Protein AF-A0AAU7CE30-F1 (afdb_monomer_lite)

InterPro domains:
  IPR013830 SGNH hydrolase-type esterase domain [PF13472] (335-532)
  IPR024453 Permuted papain-like amidase enzyme, YaeF/YiiX, C92 family [PF05708] (68-207)
  IPR036514 SGNH hydrolase superfamily [G3DSA:3.40.50.1110] (317-556)
  IPR038765 Papain-like cysteine peptidase superfamily [SSF54001] (68-258)

Organism: NCBI:txid3120278

pLDDT: mean 80.13, std 20.9, range [23.5, 98.75]

Secondary structure (DSSP, 8-state):
-HHHHHHHHHTSSS------TGGGGSPTT--S-TTSHHHHHHHHTTSS---PPPHHHHHHHHHHHHH--TTPEEEE-----BTTTTB-HHHHHHHHHT-S-SEEEEEEEETTEEEEEEEETTEEEEEEHHHHGGG--S-EEEEEE-GGGGGGHHHHHHHHHHHHHHTPPB-SS---SSSSB-HHHHHHHHHHTTT------EEGGGSTTGGG-HHHHHHHHHHHHHH-SS---TT-EE-----SSSSGGG-TTEEEEEPPPPP----------S---SHHHHHHHHHHHHHHHHHHHHHHHHHHHHT-S--------------SS-SS---EEEEEEBTTTS-GGGSTTTGGGS--HHHHHHHHH------EESS---TTT-SEETTB--BTT--HHHHHHHTHHHHHHHHHHTTSEEEEEEE--HHHHHHHHTSSSHHHHHHHHHHHHHHHHHHHHHHHHHH-TT-EEEEEPPPPGGGSHHHHHHHHTTSS-HHHHHHHHHHHHHHHHHHHHHHHT-TTEEEE-HHHHHHHHHHH-SSEEEETTEEEESSS--SSTTBSB-TTSSSB-HHHHHHHHHHHHHHHHHHH---PPP--HHHHHHHHHHHHHTTSS---

Radius of gyration: 28.07 Å; chains: 1; bounding box: 72×52×87 Å

Sequence (616 aa):
MLWIVRWLVLFGAHAQDVSDLSDRFAPPGWQGNPWGPAATLARAEGRLPSIVMTPVMTRWDQWGRAVLRDGDIVFRMGDARILHNFFPFSRFLAGASGSRFSHTGIVAIEDGVPVVYDCIKSGVGRTPFAVWILDNVGAFGVKRIKVERRMVIPRVLAHCRRLFEQKVPFDYSFDLDDSALYCLEMTEKAFRSQGLALSETVRLGDMENATRYPICISLFVSLSRLMLEKPLTLEQAVYLPGNGRHGMWASPLLEPVYPPPAERVIEHVPRQDSRFSLEGDLAIVAGIVHEFRTSDKLRSQREAWFGLGSLVASGGVDSASRSTASAVNRRGIGVLGDSYSDEYQFTLPDRRTARNWVEILSLTRGLDFGRFSASGWGSPRDRGFEYNWARTGATTGDMIATGQQTGLAAQVARGDVGTVFVFIGGNDFIDAMSKSDPKAGLQEALPRALANYRLAVGTIRAADPEVRLVLATVPDIRHLPEFDGPLQEGRLPVRLADDCTAAMGKYNAQIRALAAGDRKIALLDLDLVARLAALESRDHAVVAGRRLDRIRPGNSSDRFFLADLRRPGTLAQAELARKFIQTVNARFGAAIDPLRDAEILRLVDDSLARRTSSSP

Structure (mmCIF, N/CA/C/O backbone):
data_AF-A0AAU7CE30-F1
#
_entry.id   AF-A0AAU7CE30-F1
#
loop_
_atom_site.group_PDB
_atom_site.id
_atom_site.type_symbol
_atom_site.label_atom_id
_atom_site.label_alt_id
_atom_site.label_comp_id
_atom_site.label_asym_id
_atom_site.label_entity_id
_atom_site.label_seq_id
_atom_site.pdbx_PDB_ins_code
_atom_site.Cartn_x
_atom_site.Cartn_y
_atom_site.Cartn_z
_atom_site.occupancy
_atom_site.B_iso_or_equiv
_atom_site.auth_seq_id
_atom_site.auth_comp_id
_atom_site.auth_asym_id
_atom_site.auth_atom_id
_atom_site.pdbx_PDB_model_num
ATOM 1 N N . MET A 1 1 ? 22.907 3.943 6.361 1.00 30.30 1 MET A N 1
ATOM 2 C CA . MET A 1 1 ? 22.026 4.732 7.258 1.00 30.30 1 MET A CA 1
ATOM 3 C C . MET A 1 1 ? 21.279 5.861 6.541 1.00 30.30 1 MET A C 1
ATOM 5 O O . MET A 1 1 ? 20.060 5.799 6.501 1.00 30.30 1 MET A O 1
ATOM 9 N N . LEU A 1 2 ? 21.956 6.824 5.893 1.00 24.00 2 LEU A N 1
ATOM 10 C CA . LEU A 1 2 ? 21.314 7.910 5.112 1.00 24.00 2 LEU A CA 1
ATOM 11 C C . LEU A 1 2 ? 20.405 7.420 3.965 1.00 24.00 2 LEU A C 1
ATOM 13 O O . LEU A 1 2 ? 19.425 8.071 3.621 1.00 24.00 2 LEU A O 1
ATOM 17 N N . TRP A 1 3 ? 20.689 6.238 3.416 1.00 25.42 3 TRP A N 1
ATOM 18 C CA . TRP A 1 3 ? 19.872 5.603 2.380 1.00 25.42 3 TRP A CA 1
ATOM 19 C C . TRP A 1 3 ? 18.491 5.144 2.877 1.00 25.42 3 TRP A C 1
ATOM 21 O O . TRP A 1 3 ? 17.515 5.326 2.168 1.00 25.42 3 TRP A O 1
ATOM 31 N N . ILE A 1 4 ? 18.369 4.630 4.104 1.00 30.73 4 ILE A N 1
ATOM 32 C CA . ILE A 1 4 ? 17.087 4.135 4.649 1.00 30.73 4 ILE A CA 1
ATOM 33 C C . ILE A 1 4 ? 16.184 5.308 5.069 1.00 30.73 4 ILE A C 1
ATOM 35 O O . ILE A 1 4 ? 14.979 5.286 4.836 1.00 30.73 4 ILE A O 1
ATOM 39 N N . VAL A 1 5 ? 16.779 6.385 5.593 1.00 33.09 5 VAL A N 1
ATOM 40 C CA . VAL A 1 5 ? 16.071 7.638 5.913 1.00 33.09 5 VAL A CA 1
ATOM 41 C C . VAL A 1 5 ? 15.577 8.337 4.639 1.00 33.09 5 VAL A C 1
ATOM 43 O O . VAL A 1 5 ? 14.439 8.795 4.587 1.00 33.09 5 VAL A O 1
ATOM 46 N N . ARG A 1 6 ? 16.380 8.335 3.565 1.00 27.50 6 ARG A N 1
ATOM 47 C CA . ARG A 1 6 ? 15.972 8.844 2.244 1.00 27.50 6 ARG A CA 1
ATOM 48 C C . ARG A 1 6 ? 14.841 8.018 1.623 1.00 27.50 6 ARG A C 1
ATOM 50 O O . ARG A 1 6 ? 14.012 8.580 0.919 1.00 27.50 6 ARG A O 1
ATOM 57 N N . TRP A 1 7 ? 14.772 6.718 1.914 1.00 34.31 7 TRP A N 1
ATOM 58 C CA . TRP A 1 7 ? 13.637 5.876 1.535 1.00 34.31 7 TRP A CA 1
ATOM 59 C C . TRP A 1 7 ? 12.361 6.282 2.281 1.00 34.31 7 TRP A C 1
ATOM 61 O O . TRP A 1 7 ? 11.344 6.519 1.646 1.00 34.31 7 TRP A O 1
ATOM 71 N N . LEU A 1 8 ? 12.407 6.464 3.599 1.00 30.25 8 LEU A N 1
ATOM 72 C CA . LEU A 1 8 ? 11.203 6.735 4.396 1.00 30.25 8 LEU A CA 1
ATOM 73 C C . LEU A 1 8 ? 10.618 8.139 4.180 1.00 30.25 8 LEU A C 1
ATOM 75 O O . LEU A 1 8 ? 9.401 8.291 4.193 1.00 30.25 8 LEU A O 1
ATOM 79 N N . VAL A 1 9 ? 11.456 9.135 3.874 1.00 32.28 9 VAL A N 1
ATOM 80 C CA . VAL A 1 9 ? 11.001 10.487 3.491 1.00 32.28 9 VAL A CA 1
ATOM 81 C C . VAL A 1 9 ? 10.392 10.512 2.078 1.00 32.28 9 VAL A C 1
ATOM 83 O O . VAL A 1 9 ? 9.458 11.267 1.829 1.00 32.28 9 VAL A O 1
ATOM 86 N N . LEU A 1 10 ? 10.849 9.653 1.155 1.00 29.91 10 LEU A N 1
ATOM 87 C CA . LEU A 1 10 ? 10.297 9.553 -0.210 1.00 29.91 10 LEU A CA 1
ATOM 88 C C . LEU A 1 10 ? 8.986 8.744 -0.296 1.00 29.91 10 LEU A C 1
ATOM 90 O O . LEU A 1 10 ? 8.292 8.843 -1.305 1.00 29.91 10 LEU A O 1
ATOM 94 N N . PHE A 1 11 ? 8.635 7.987 0.750 1.00 35.34 11 PHE A N 1
ATOM 95 C CA . PHE A 1 11 ? 7.357 7.269 0.891 1.00 35.34 11 PHE A CA 1
ATOM 96 C C . PHE A 1 11 ? 6.350 7.976 1.813 1.00 35.34 11 PHE A C 1
ATOM 98 O O . PHE A 1 11 ? 5.248 7.470 1.996 1.00 35.34 11 PHE A O 1
ATOM 105 N N . GLY A 1 12 ? 6.696 9.153 2.355 1.00 26.58 12 GLY A N 1
ATOM 106 C CA . GLY A 1 12 ? 5.838 9.986 3.216 1.00 26.58 12 GLY A CA 1
ATOM 107 C C . GLY A 1 12 ? 4.685 10.692 2.494 1.00 26.58 12 GLY A C 1
ATOM 108 O O . GLY A 1 12 ? 4.044 11.583 3.042 1.00 26.58 12 GLY A O 1
ATOM 109 N N . ALA A 1 13 ? 4.416 10.304 1.256 1.00 26.62 13 ALA A N 1
ATOM 110 C CA . ALA A 1 13 ? 3.204 10.648 0.561 1.00 26.62 13 ALA A CA 1
ATOM 111 C C . ALA A 1 13 ? 2.660 9.319 0.014 1.00 26.62 13 ALA A C 1
ATOM 113 O O . ALA A 1 13 ? 3.400 8.587 -0.643 1.00 26.62 13 ALA A O 1
ATOM 114 N N . HIS A 1 14 ? 1.369 9.042 0.240 1.00 30.52 14 HIS A N 1
ATOM 115 C CA . HIS A 1 14 ? 0.571 8.008 -0.453 1.00 30.52 14 HIS A CA 1
ATOM 116 C C . HIS A 1 14 ? 0.352 6.658 0.248 1.00 30.52 14 HIS A C 1
ATOM 118 O O . HIS A 1 14 ? 0.453 5.609 -0.382 1.00 30.52 14 HIS A O 1
ATOM 124 N N . ALA A 1 15 ? -0.178 6.679 1.474 1.00 27.08 15 ALA A N 1
ATOM 125 C CA . ALA A 1 15 ? -1.304 5.794 1.800 1.00 27.08 15 ALA A CA 1
ATOM 126 C C . ALA A 1 15 ? -2.237 6.441 2.828 1.00 27.08 15 ALA A C 1
ATOM 128 O O . ALA A 1 15 ? -1.782 7.010 3.818 1.00 27.08 15 ALA A O 1
ATOM 129 N N . GLN A 1 16 ? -3.545 6.349 2.597 1.00 27.56 16 GLN A N 1
ATOM 130 C CA . GLN A 1 16 ? -4.534 6.712 3.608 1.00 27.56 16 GLN A CA 1
ATOM 131 C C . GLN A 1 16 ? -4.432 5.736 4.783 1.00 27.56 16 GLN A C 1
ATOM 133 O O . GLN A 1 16 ? -4.340 4.526 4.568 1.00 27.56 16 GLN A O 1
ATOM 138 N N . ASP A 1 17 ? -4.442 6.278 6.002 1.00 29.77 17 ASP A N 1
ATOM 139 C CA . ASP A 1 17 ? -4.569 5.523 7.244 1.00 29.77 17 ASP A CA 1
ATOM 140 C C . ASP A 1 17 ? -5.751 4.555 7.133 1.00 29.77 17 ASP A C 1
ATOM 142 O O . ASP A 1 17 ? -6.908 4.969 7.031 1.00 29.77 17 ASP A O 1
ATOM 146 N N . VAL A 1 18 ? -5.477 3.249 7.154 1.00 34.84 18 VAL A N 1
ATOM 147 C CA . VAL A 1 18 ? -6.511 2.304 7.567 1.00 34.84 18 VAL A CA 1
ATOM 148 C C . VAL A 1 18 ? -6.624 2.499 9.068 1.00 34.84 18 VAL A C 1
ATOM 150 O O . VAL A 1 18 ? -5.782 2.041 9.834 1.00 34.84 18 VAL A O 1
ATOM 153 N N . SER A 1 19 ? -7.627 3.282 9.436 1.00 45.44 19 SER A N 1
ATOM 154 C CA . SER A 1 19 ? -8.032 3.561 10.801 1.00 45.44 19 SER A CA 1
ATOM 155 C C . SER A 1 19 ? -8.312 2.253 11.559 1.00 45.44 19 SER A C 1
ATOM 157 O O . SER A 1 19 ? -8.647 1.238 10.925 1.00 45.44 19 SER A O 1
ATOM 159 N N . ASP A 1 20 ? -8.199 2.270 12.891 1.00 56.78 20 ASP A N 1
ATOM 160 C CA . ASP A 1 20 ? -8.555 1.120 13.731 1.00 56.78 20 ASP A CA 1
ATOM 161 C C . ASP A 1 20 ? -9.992 0.651 13.378 1.00 56.78 20 ASP A C 1
ATOM 163 O O . ASP A 1 20 ? -10.791 1.409 12.811 1.00 56.78 20 ASP A O 1
ATOM 167 N N . LEU A 1 21 ? -10.351 -0.620 13.606 1.00 58.91 21 LEU A N 1
ATOM 168 C CA . LEU A 1 21 ? -11.688 -1.114 13.219 1.00 58.91 21 LEU A CA 1
ATOM 169 C C . LEU A 1 21 ? -12.794 -0.314 13.913 1.00 58.91 21 LEU A C 1
ATOM 171 O O . LEU A 1 21 ? -13.836 -0.059 13.307 1.00 58.91 21 LEU A O 1
ATOM 175 N N . SER A 1 22 ? -12.537 0.123 15.142 1.00 64.25 22 SER A N 1
ATOM 176 C CA . SER A 1 22 ? -13.359 1.082 15.872 1.00 64.25 22 SER A CA 1
ATOM 177 C C . SER A 1 22 ? -13.545 2.402 15.101 1.00 64.25 22 SER A C 1
ATOM 179 O O . SER A 1 22 ? -14.671 2.866 14.939 1.00 64.25 22 SER A O 1
ATOM 181 N N . ASP A 1 23 ? -12.512 2.971 14.494 1.00 64.19 23 ASP A N 1
ATOM 182 C CA . ASP A 1 23 ? -12.631 4.214 13.717 1.00 64.19 23 ASP A CA 1
ATOM 183 C C . ASP A 1 23 ? -13.516 4.080 12.463 1.00 64.19 23 ASP A C 1
ATOM 185 O O . ASP A 1 23 ? -14.070 5.069 11.982 1.00 64.19 23 ASP A O 1
ATOM 189 N N . ARG A 1 24 ? -13.734 2.860 11.949 1.00 63.84 24 ARG A N 1
ATOM 190 C CA . ARG A 1 24 ? -14.664 2.619 10.823 1.00 63.84 24 ARG A CA 1
ATOM 191 C C . ARG A 1 24 ? -16.131 2.849 11.187 1.00 63.84 24 ARG A C 1
ATOM 193 O O . ARG A 1 24 ? -16.971 2.926 10.293 1.00 63.84 24 ARG A O 1
ATOM 200 N N . PHE A 1 25 ? -16.444 2.966 12.478 1.00 68.75 25 PHE A N 1
ATOM 201 C CA . PHE A 1 25 ? -17.766 3.366 12.966 1.00 68.75 25 PHE A CA 1
ATOM 202 C C . PHE A 1 25 ? -17.953 4.896 12.989 1.00 68.75 25 PHE A C 1
ATOM 204 O O . PHE A 1 25 ? -19.006 5.382 13.415 1.00 68.75 25 PHE A O 1
ATOM 211 N N . ALA A 1 26 ? -16.961 5.668 12.533 1.00 64.81 26 ALA A N 1
ATOM 212 C CA . ALA A 1 26 ? -17.126 7.076 12.196 1.00 64.81 26 ALA A CA 1
ATOM 213 C C . ALA A 1 26 ? -17.742 7.200 10.788 1.00 64.81 26 ALA A C 1
ATOM 215 O O . ALA A 1 26 ? -17.210 6.616 9.839 1.00 64.81 26 ALA A O 1
ATOM 216 N N . PRO A 1 27 ? -18.849 7.940 10.596 1.00 59.84 27 PRO A N 1
ATOM 217 C CA . PRO A 1 27 ? -19.414 8.097 9.265 1.00 59.84 27 PRO A CA 1
ATOM 218 C C . PRO A 1 27 ? -18.487 8.898 8.341 1.00 59.84 27 PRO A C 1
ATOM 220 O O . PRO A 1 27 ? -17.691 9.724 8.807 1.00 59.84 27 PRO A O 1
ATOM 223 N N . PRO A 1 28 ? -18.617 8.704 7.015 1.00 54.84 28 PRO A N 1
ATOM 224 C CA . PRO A 1 28 ? -17.862 9.471 6.035 1.00 54.84 28 PRO A CA 1
ATOM 225 C C . PRO A 1 28 ? -18.035 10.982 6.256 1.00 54.84 28 PRO A C 1
ATOM 227 O O . PRO A 1 28 ? -19.146 11.496 6.187 1.00 54.84 28 PRO A O 1
ATOM 230 N N . GLY A 1 29 ? -16.930 11.687 6.516 1.00 59.59 29 GLY A N 1
ATOM 231 C CA . GLY A 1 29 ? -16.917 13.143 6.702 1.00 59.59 29 GLY A CA 1
ATOM 232 C C . GLY A 1 29 ? -16.919 13.633 8.155 1.00 59.59 29 GLY A C 1
ATOM 233 O O . GLY A 1 29 ? -16.827 14.842 8.357 1.00 59.59 29 GLY A O 1
ATOM 234 N N . TRP A 1 30 ? -16.973 12.747 9.160 1.00 72.12 30 TRP A N 1
ATOM 235 C CA . TRP A 1 30 ? -16.780 13.159 10.557 1.00 72.12 30 TRP A CA 1
ATOM 236 C C . TRP A 1 30 ? -15.384 13.766 10.765 1.00 72.12 30 TRP A C 1
ATOM 238 O O . TRP A 1 30 ? -14.382 13.188 10.343 1.00 72.12 30 TRP A O 1
ATOM 248 N N . GLN A 1 31 ? -15.320 14.924 11.424 1.00 72.88 31 GLN A N 1
ATOM 249 C CA . GLN A 1 31 ? -14.070 15.596 11.779 1.00 72.88 31 GLN A CA 1
ATOM 250 C C . GLN A 1 31 ? -13.862 15.545 13.297 1.00 72.88 31 GLN A C 1
ATOM 252 O O . GLN A 1 31 ? -14.758 15.888 14.068 1.00 72.88 31 GLN A O 1
ATOM 257 N N . GLY A 1 32 ? -12.667 15.136 13.724 1.00 77.75 32 GLY A N 1
ATOM 258 C CA . GLY A 1 32 ? -12.295 15.012 15.136 1.00 77.75 32 GLY A CA 1
ATOM 259 C C . GLY A 1 32 ? -12.498 13.607 15.710 1.00 77.75 32 GLY A C 1
ATOM 260 O O . GLY A 1 32 ? -12.737 12.648 14.982 1.00 77.75 32 GLY A O 1
ATOM 261 N N . ASN A 1 33 ? -12.379 13.481 17.035 1.00 86.69 33 ASN A N 1
ATOM 262 C CA . ASN A 1 33 ? -12.401 12.192 17.727 1.00 86.69 33 ASN A CA 1
ATOM 263 C C . ASN A 1 33 ? -13.773 11.489 17.588 1.00 86.69 33 ASN A C 1
ATOM 265 O O . ASN A 1 33 ? -14.764 12.000 18.127 1.00 86.69 33 ASN A O 1
ATOM 269 N N . PRO A 1 34 ? -13.863 10.327 16.904 1.00 84.81 34 PRO A N 1
ATOM 270 C CA . PRO A 1 34 ? -15.126 9.608 16.695 1.00 84.81 34 PRO A CA 1
ATOM 271 C C . PRO A 1 34 ? -15.672 8.952 17.969 1.00 84.81 34 PRO A C 1
ATOM 273 O O . PRO A 1 34 ? -16.823 8.503 18.002 1.00 84.81 34 PRO A O 1
ATOM 276 N N . TRP A 1 35 ? -14.864 8.942 19.024 1.00 90.38 35 TRP A N 1
ATOM 277 C CA . TRP A 1 35 ? -15.180 8.444 20.355 1.00 90.38 35 TRP A CA 1
ATOM 278 C C . TRP A 1 35 ? -15.100 9.540 21.415 1.00 90.38 35 TRP A C 1
ATOM 280 O O . TRP A 1 35 ? -15.121 9.224 22.596 1.00 90.38 35 TRP A O 1
ATOM 290 N N . GLY A 1 36 ? -15.009 10.814 21.012 1.00 92.12 36 GLY A N 1
ATOM 291 C CA . GLY A 1 36 ? -14.963 11.966 21.914 1.00 92.12 36 GLY A CA 1
ATOM 292 C C . GLY A 1 36 ? -16.351 12.477 22.342 1.00 92.12 36 GLY A C 1
ATOM 293 O O . GLY A 1 36 ? -17.384 11.957 21.897 1.00 92.12 36 GLY A O 1
ATOM 294 N N . PRO A 1 37 ? -16.410 13.552 23.154 1.00 93.38 37 PRO A N 1
ATOM 295 C CA . PRO A 1 37 ? -17.668 14.115 23.659 1.00 93.38 37 PRO A CA 1
ATOM 296 C C . PRO A 1 37 ? -18.629 14.556 22.554 1.00 93.38 37 PRO A C 1
ATOM 298 O O . PRO A 1 37 ? -19.819 14.261 22.611 1.00 93.38 37 PRO A O 1
ATOM 301 N N . ALA A 1 38 ? -18.111 15.203 21.504 1.00 90.62 38 ALA A N 1
ATOM 302 C CA . ALA A 1 38 ? -18.929 15.688 20.392 1.00 90.62 38 ALA A CA 1
ATOM 303 C C . ALA A 1 38 ? -19.604 14.541 19.620 1.00 90.62 38 ALA A C 1
ATOM 305 O O . ALA A 1 38 ? -20.776 14.646 19.262 1.00 90.62 38 ALA A O 1
ATOM 306 N N . ALA A 1 39 ? -18.882 13.438 19.396 1.00 88.44 39 ALA A N 1
ATOM 307 C CA . ALA A 1 39 ? -19.424 12.253 18.736 1.00 88.44 39 ALA A CA 1
ATOM 308 C C . ALA A 1 39 ? -20.427 11.522 19.636 1.00 88.44 39 ALA A C 1
ATOM 310 O O . ALA A 1 39 ? -21.454 11.036 19.170 1.00 88.44 39 ALA A O 1
ATOM 311 N N . THR A 1 40 ? -20.154 11.469 20.939 1.00 89.50 40 THR A N 1
ATOM 312 C CA . THR A 1 40 ? -21.065 10.874 21.925 1.00 89.50 40 THR A CA 1
ATOM 313 C C . THR A 1 40 ? -22.395 11.625 21.960 1.00 89.50 40 THR A C 1
ATOM 315 O O . THR A 1 40 ? -23.446 11.005 21.809 1.00 89.50 40 THR A O 1
ATOM 318 N N . LEU A 1 41 ? -22.349 12.958 22.041 1.00 89.69 41 LEU A N 1
ATOM 319 C CA . LEU A 1 41 ? -23.539 13.806 22.000 1.00 89.69 41 LEU A CA 1
ATOM 320 C C . LEU A 1 41 ? -24.293 13.660 20.673 1.00 89.69 41 LEU A C 1
ATOM 322 O O . LEU A 1 41 ? -25.503 13.463 20.661 1.00 89.69 41 LEU A O 1
ATOM 326 N N . ALA A 1 42 ? -23.578 13.679 19.546 1.00 87.81 42 ALA A N 1
ATOM 327 C CA . ALA A 1 42 ? -24.207 13.541 18.238 1.00 87.81 42 ALA A CA 1
ATOM 328 C C . ALA A 1 42 ? -24.890 12.174 18.038 1.00 87.81 42 ALA A C 1
ATOM 330 O O . ALA A 1 42 ? -25.922 12.118 17.374 1.00 87.81 42 ALA A O 1
ATOM 331 N N . ARG A 1 43 ? -24.368 11.083 18.622 1.00 86.69 43 ARG A N 1
ATOM 332 C CA . ARG A 1 43 ? -25.055 9.775 18.625 1.00 86.69 43 ARG A CA 1
ATOM 333 C C . ARG A 1 43 ? -26.302 9.790 19.505 1.00 86.69 43 ARG A C 1
ATOM 335 O O . ARG A 1 43 ? -27.323 9.254 19.092 1.00 86.69 43 ARG A O 1
ATOM 342 N N . ALA A 1 44 ? -26.233 10.420 20.678 1.00 86.38 44 ALA A N 1
ATOM 343 C CA . ALA A 1 44 ? -27.379 10.542 21.580 1.00 86.38 44 ALA A CA 1
ATOM 344 C C . ALA A 1 44 ? -28.528 11.357 20.957 1.00 86.38 44 ALA A C 1
ATOM 346 O O . ALA A 1 44 ? -29.693 11.012 21.118 1.00 86.38 44 ALA A O 1
ATOM 347 N N . GLU A 1 45 ? -28.198 12.394 20.185 1.00 89.56 45 GLU A N 1
ATOM 348 C CA . GLU A 1 45 ? -29.161 13.243 19.470 1.00 89.56 45 GLU A CA 1
ATOM 349 C C . GLU A 1 45 ? -29.615 12.662 18.116 1.00 89.56 45 GLU A C 1
ATOM 351 O O . GLU A 1 45 ? -30.365 13.308 17.386 1.00 89.56 45 GLU A O 1
ATOM 356 N N . GLY A 1 46 ? -29.132 11.476 17.726 1.00 83.56 46 GLY A N 1
ATOM 357 C CA . GLY A 1 46 ? -29.465 10.842 16.444 1.00 83.56 46 GLY A CA 1
ATOM 358 C C . GLY A 1 46 ? -28.839 11.499 15.204 1.00 83.56 46 GLY A C 1
ATOM 359 O O . GLY A 1 46 ? -29.148 11.109 14.080 1.00 83.56 46 GLY A O 1
ATOM 360 N N . ARG A 1 47 ? -27.932 12.471 15.378 1.00 82.44 47 ARG A N 1
ATOM 361 C CA . ARG A 1 47 ? -27.162 13.103 14.286 1.00 82.44 47 ARG A CA 1
ATOM 362 C C . ARG A 1 47 ? -26.045 12.205 13.754 1.00 82.44 47 ARG A C 1
ATOM 364 O O . ARG A 1 47 ? -25.611 12.372 12.618 1.00 82.44 47 ARG A O 1
ATOM 371 N N . LEU A 1 48 ? -25.569 11.270 14.574 1.00 79.12 48 LEU A N 1
ATOM 372 C CA . LEU A 1 48 ? -24.705 10.171 14.158 1.00 79.12 48 LEU A CA 1
ATOM 373 C C . LEU A 1 48 ? -25.480 8.852 14.217 1.00 79.12 48 LEU A C 1
ATOM 375 O O . LEU A 1 48 ? -26.216 8.636 15.182 1.00 79.12 48 LEU A O 1
ATOM 379 N N . PRO A 1 49 ? -25.295 7.951 13.233 1.00 73.50 49 PRO A N 1
ATOM 380 C CA . PRO A 1 49 ? -25.971 6.664 13.235 1.00 73.50 49 PRO A CA 1
ATOM 381 C C . PRO A 1 49 ? -25.608 5.861 14.487 1.00 73.50 49 PRO A C 1
ATOM 383 O O . PRO A 1 49 ? -24.458 5.852 14.943 1.00 73.50 49 PRO A O 1
ATOM 386 N N . SER A 1 50 ? -26.604 5.163 15.031 1.00 76.38 50 SER A N 1
ATOM 387 C CA . SER A 1 50 ? -26.405 4.214 16.121 1.00 76.38 50 SER A CA 1
ATOM 388 C C . SER A 1 50 ? -25.469 3.088 15.689 1.00 76.38 50 SER A C 1
ATOM 390 O O . SER A 1 50 ? -25.482 2.654 14.536 1.00 76.38 50 SER A O 1
ATOM 392 N N . ILE A 1 51 ? -24.692 2.568 16.635 1.00 81.50 51 ILE A N 1
ATOM 393 C CA . ILE A 1 51 ? -23.788 1.447 16.382 1.00 81.50 51 ILE A CA 1
ATOM 394 C C . ILE A 1 51 ? -24.627 0.189 16.144 1.00 81.50 51 ILE A C 1
ATOM 396 O O . ILE A 1 51 ? -25.328 -0.279 17.039 1.00 81.50 51 ILE A O 1
ATOM 400 N N . VAL A 1 52 ? -24.545 -0.364 14.935 1.00 79.75 52 VAL A N 1
ATOM 401 C CA . VAL A 1 52 ? -25.196 -1.634 14.601 1.00 79.75 52 VAL A CA 1
ATOM 402 C C . VAL A 1 52 ? -24.358 -2.775 15.173 1.00 79.75 52 VAL A C 1
ATOM 404 O O . VAL A 1 52 ? -23.205 -2.970 14.786 1.00 79.75 52 VAL A O 1
ATOM 407 N N . MET A 1 53 ? -24.935 -3.527 16.109 1.00 80.94 53 MET A N 1
ATOM 408 C CA . MET A 1 53 ? -24.262 -4.648 16.762 1.00 80.94 53 MET A CA 1
ATOM 409 C C . MET A 1 53 ? -24.176 -5.850 15.820 1.00 80.94 53 MET A C 1
ATOM 411 O O . MET A 1 53 ? -25.191 -6.412 15.414 1.00 80.94 53 MET A O 1
ATOM 415 N N . THR A 1 54 ? -22.956 -6.276 15.497 1.00 80.62 54 THR A N 1
ATOM 416 C CA . THR A 1 54 ? -22.726 -7.568 14.831 1.00 80.62 54 THR A CA 1
ATOM 417 C C . THR A 1 54 ? -22.871 -8.722 15.832 1.00 80.62 54 THR A C 1
ATOM 419 O O . THR A 1 54 ? -22.684 -8.504 17.031 1.00 80.62 54 THR A O 1
ATOM 422 N N . PRO A 1 55 ? -23.088 -9.977 15.391 1.00 79.88 55 PRO A N 1
ATOM 423 C CA . PRO A 1 55 ? -23.151 -11.125 16.303 1.00 79.88 55 PRO A CA 1
ATOM 424 C C . PRO A 1 55 ? -21.916 -11.273 17.206 1.00 79.88 55 PRO A C 1
ATOM 426 O O . PRO A 1 55 ? -22.013 -11.740 18.341 1.00 79.88 55 PRO A O 1
ATOM 429 N N . VAL A 1 56 ? -20.734 -10.870 16.730 1.00 76.62 56 VAL A N 1
ATOM 430 C CA . VAL A 1 56 ? -19.507 -10.897 17.540 1.00 76.62 56 VAL A CA 1
ATOM 431 C C . VAL A 1 56 ? -19.512 -9.797 18.595 1.00 76.62 56 VAL A C 1
ATOM 433 O O . VAL A 1 56 ? -19.185 -10.067 19.748 1.00 76.62 56 VAL A O 1
ATOM 436 N N . MET A 1 57 ? -19.946 -8.590 18.229 1.00 86.12 57 MET A N 1
ATOM 437 C CA . MET A 1 57 ? -20.117 -7.493 19.182 1.00 86.12 57 MET A CA 1
ATOM 438 C C . MET A 1 57 ? -21.160 -7.851 20.238 1.00 86.12 57 MET A C 1
ATOM 440 O O . MET A 1 57 ? -20.927 -7.605 21.412 1.00 86.12 57 MET A O 1
ATOM 444 N N . THR A 1 58 ? -22.266 -8.493 19.858 1.00 88.25 58 THR A N 1
ATOM 445 C CA . THR A 1 58 ? -23.292 -8.947 20.806 1.00 88.25 58 THR A CA 1
ATOM 446 C C . THR A 1 58 ? -22.729 -9.952 21.807 1.00 88.25 58 THR A C 1
ATOM 448 O O . THR A 1 58 ? -22.984 -9.822 23.001 1.00 88.25 58 THR A O 1
ATOM 451 N N . ARG A 1 59 ? -21.913 -10.917 21.360 1.00 89.38 59 ARG A N 1
ATOM 452 C CA . ARG A 1 59 ? -21.242 -11.864 22.268 1.00 89.38 59 ARG A CA 1
ATOM 453 C C . ARG A 1 59 ? -20.295 -11.155 23.235 1.00 89.38 59 ARG A C 1
ATOM 455 O O . ARG A 1 59 ? -20.295 -11.466 24.423 1.00 89.38 59 ARG A O 1
ATOM 462 N N . TRP A 1 60 ? -19.515 -10.194 22.743 1.00 92.31 60 TRP A N 1
ATOM 463 C CA . TRP A 1 60 ? -18.621 -9.405 23.590 1.00 92.31 60 TRP A CA 1
ATOM 464 C C . TRP A 1 60 ? -19.360 -8.469 24.542 1.00 92.31 60 TRP A C 1
ATOM 466 O O . TRP A 1 60 ? -18.912 -8.300 25.669 1.00 92.31 60 TRP A O 1
ATOM 476 N N . ASP A 1 61 ? -20.491 -7.901 24.132 1.00 92.19 61 ASP A N 1
ATOM 477 C CA . ASP A 1 61 ? -21.346 -7.087 24.996 1.00 92.19 61 ASP A CA 1
ATOM 478 C C . ASP A 1 61 ? -21.945 -7.935 26.123 1.00 92.19 61 ASP A C 1
ATOM 480 O O . ASP A 1 61 ? -21.830 -7.579 27.294 1.00 92.19 61 ASP A O 1
ATOM 484 N N . GLN A 1 62 ? -22.489 -9.113 25.795 1.00 93.69 62 GLN A N 1
ATOM 485 C CA . GLN A 1 62 ? -23.005 -10.068 26.781 1.00 93.69 62 GLN A CA 1
ATOM 486 C C . GLN A 1 62 ? -21.920 -10.504 27.771 1.00 93.69 62 GLN A C 1
ATOM 488 O O . GLN A 1 62 ? -22.125 -10.443 28.984 1.00 93.69 62 GLN A O 1
ATOM 493 N N . TRP A 1 63 ? -20.749 -10.900 27.263 1.00 95.75 63 TRP A N 1
ATOM 494 C CA . TRP A 1 63 ? -19.608 -11.259 28.103 1.00 95.75 63 TRP A CA 1
ATOM 495 C C . TRP A 1 63 ? -19.152 -10.077 28.967 1.00 95.75 63 TRP A C 1
ATOM 497 O O . TRP A 1 63 ? -18.946 -10.229 30.171 1.00 95.75 63 TRP A O 1
ATOM 507 N N . GLY A 1 64 ? -19.055 -8.886 28.374 1.00 95.88 64 GLY A N 1
ATOM 508 C CA . GLY A 1 64 ? -18.635 -7.663 29.047 1.00 95.88 64 GLY A CA 1
ATOM 509 C C . GLY A 1 64 ? -19.558 -7.304 30.207 1.00 95.88 64 GLY A C 1
ATOM 510 O O . GLY A 1 64 ? -19.082 -7.068 31.311 1.00 95.88 64 GLY A O 1
ATOM 511 N N . ARG A 1 65 ? -20.879 -7.350 30.004 1.00 96.88 65 ARG A N 1
ATOM 512 C CA . ARG A 1 65 ? -21.876 -7.107 31.064 1.00 96.88 65 ARG A CA 1
ATOM 513 C C . ARG A 1 65 ? -21.797 -8.134 32.195 1.00 96.88 65 ARG A C 1
ATOM 515 O O . ARG A 1 65 ? -21.977 -7.790 33.366 1.00 96.88 65 ARG A O 1
ATOM 522 N N . ALA A 1 66 ? -21.520 -9.392 31.854 1.00 95.94 66 ALA A N 1
ATOM 523 C CA . ALA A 1 66 ? -21.413 -10.465 32.834 1.00 95.94 66 ALA A CA 1
ATOM 524 C C . ALA A 1 66 ? -20.146 -10.343 33.700 1.00 95.94 66 ALA A C 1
ATOM 526 O O . ALA A 1 66 ? -20.213 -10.554 34.913 1.00 95.94 66 ALA A O 1
ATOM 527 N N . VAL A 1 67 ? -19.008 -9.987 33.093 1.00 96.50 67 VAL A N 1
ATOM 528 C CA . VAL A 1 67 ? -17.676 -10.107 33.713 1.00 96.50 67 VAL A CA 1
ATOM 529 C C . VAL A 1 67 ? -17.101 -8.772 34.188 1.00 96.50 67 VAL A C 1
ATOM 531 O O . VAL A 1 67 ? -16.506 -8.710 35.272 1.00 96.50 67 VAL A O 1
ATOM 534 N N . LEU A 1 68 ? -17.252 -7.716 33.386 1.00 98.19 68 LEU A N 1
ATOM 535 C CA . LEU A 1 68 ? -16.596 -6.437 33.631 1.00 98.19 68 LEU A CA 1
ATOM 536 C C . LEU A 1 68 ? -17.315 -5.631 34.714 1.00 98.19 68 LEU A C 1
ATOM 538 O O . LEU A 1 68 ? -18.532 -5.728 34.921 1.00 98.19 68 LEU A O 1
ATOM 542 N N . ARG A 1 69 ? -16.527 -4.833 35.428 1.00 98.06 69 ARG A N 1
ATOM 543 C CA . ARG A 1 69 ? -16.954 -3.948 36.510 1.00 98.06 69 ARG A CA 1
ATOM 544 C C . ARG A 1 69 ? -16.234 -2.607 36.400 1.00 98.06 69 ARG A C 1
ATOM 546 O O . ARG A 1 69 ? -15.194 -2.500 35.751 1.00 98.06 69 ARG A O 1
ATOM 553 N N . ASP A 1 70 ? -16.796 -1.601 37.062 1.00 98.50 70 ASP A N 1
ATOM 554 C CA . ASP A 1 70 ? -16.178 -0.283 37.184 1.00 98.50 70 ASP A CA 1
ATOM 555 C C . ASP A 1 70 ? -14.734 -0.388 37.678 1.00 98.50 70 ASP A C 1
ATOM 557 O O . ASP A 1 70 ? -14.443 -1.092 38.647 1.00 98.50 70 ASP A O 1
ATOM 561 N N . GLY A 1 71 ? -13.834 0.338 37.018 1.00 97.69 71 GLY A N 1
ATOM 562 C CA . GLY A 1 71 ? -12.419 0.390 37.369 1.00 97.69 71 GLY A CA 1
ATOM 563 C C . GLY A 1 71 ? -11.604 -0.831 36.941 1.00 97.69 71 GLY A C 1
ATOM 564 O O . GLY A 1 71 ? -10.421 -0.893 37.279 1.00 97.69 71 GLY A O 1
ATOM 565 N N . ASP A 1 72 ? -12.188 -1.785 36.208 1.00 98.62 72 ASP A N 1
ATOM 566 C CA . ASP A 1 72 ? -11.400 -2.834 35.559 1.00 98.62 72 ASP A CA 1
ATOM 567 C C . ASP A 1 72 ? -10.442 -2.224 34.538 1.00 98.62 72 ASP A C 1
ATOM 569 O O . ASP A 1 72 ? -10.801 -1.323 33.781 1.00 98.62 72 ASP A O 1
ATOM 573 N N . ILE A 1 73 ? -9.224 -2.751 34.495 1.00 98.50 73 ILE A N 1
ATOM 574 C CA . ILE A 1 73 ? -8.220 -2.398 33.501 1.00 98.50 73 ILE A CA 1
ATOM 575 C C . ILE A 1 73 ? -8.194 -3.510 32.462 1.00 98.50 73 ILE A C 1
ATOM 577 O O . ILE A 1 73 ? -7.894 -4.672 32.764 1.00 98.50 73 ILE A O 1
ATOM 581 N N . VAL A 1 74 ? -8.517 -3.142 31.229 1.00 98.06 74 VAL A N 1
ATOM 582 C CA . VAL A 1 74 ? -8.488 -4.036 30.073 1.00 98.06 74 VAL A CA 1
ATOM 583 C C . VAL A 1 74 ? -7.181 -3.848 29.314 1.00 98.06 74 VAL A C 1
ATOM 585 O O . VAL A 1 74 ? -6.726 -2.728 29.099 1.00 98.06 74 VAL A O 1
ATOM 588 N N . PHE A 1 75 ? -6.580 -4.957 28.897 1.00 96.69 75 PHE A N 1
ATOM 589 C CA . PHE A 1 75 ? -5.316 -5.016 28.173 1.00 96.69 75 PHE A CA 1
ATOM 590 C C . PHE A 1 75 ? -5.543 -5.741 26.853 1.00 96.69 75 PHE A C 1
ATOM 592 O O . PHE A 1 75 ? -6.123 -6.829 26.841 1.00 96.69 75 PHE A O 1
ATOM 599 N N . ARG A 1 76 ? -5.066 -5.172 25.745 1.00 92.94 76 ARG A N 1
ATOM 600 C CA . ARG A 1 76 ? -5.134 -5.815 24.424 1.00 92.94 76 ARG A CA 1
ATOM 601 C C . ARG A 1 76 ? -3.817 -5.692 23.668 1.00 92.94 76 ARG A C 1
ATOM 603 O O . ARG A 1 76 ? -3.039 -4.758 23.882 1.00 92.94 76 ARG A O 1
ATOM 610 N N . MET A 1 77 ? -3.590 -6.617 22.746 1.00 87.94 77 MET A N 1
ATOM 611 C CA . MET A 1 77 ? -2.669 -6.398 21.636 1.00 87.94 77 MET A CA 1
ATOM 612 C C . MET A 1 77 ? -3.430 -5.643 20.546 1.00 87.94 77 MET A C 1
ATOM 614 O O . MET A 1 77 ? -4.265 -6.232 19.861 1.00 87.94 77 MET A O 1
ATOM 618 N N . GLY A 1 78 ? -3.159 -4.346 20.414 1.00 82.31 78 GLY A N 1
ATOM 619 C CA . GLY A 1 78 ? -3.697 -3.538 19.321 1.00 82.31 78 GLY A CA 1
ATOM 620 C C . GLY A 1 78 ? -3.024 -3.866 17.985 1.00 82.31 78 GLY A C 1
ATOM 621 O O . GLY A 1 78 ? -2.005 -4.556 17.942 1.00 82.31 78 GLY A O 1
ATOM 622 N N . ASP A 1 79 ? -3.581 -3.347 16.893 1.00 73.12 79 ASP A N 1
ATOM 623 C CA . ASP A 1 79 ? -3.004 -3.446 15.541 1.00 73.12 79 ASP A CA 1
ATOM 624 C C . ASP A 1 79 ? -2.517 -2.081 15.044 1.00 73.12 79 ASP A C 1
ATOM 626 O O . ASP A 1 79 ? -2.549 -1.802 13.845 1.00 73.12 79 ASP A O 1
ATOM 630 N N . ALA A 1 80 ? -2.067 -1.216 15.964 1.00 70.81 80 ALA A N 1
ATOM 631 C CA . ALA A 1 80 ? -1.590 0.102 15.589 1.00 70.81 80 ALA A CA 1
ATOM 632 C C . ALA A 1 80 ? -0.374 -0.058 14.676 1.00 70.81 80 ALA A C 1
ATOM 634 O O . ALA A 1 80 ? 0.624 -0.707 15.019 1.00 70.81 80 ALA A O 1
ATOM 635 N N . ARG A 1 81 ? -0.477 0.550 13.497 1.00 66.62 81 ARG A N 1
ATOM 636 C CA . ARG A 1 81 ? 0.563 0.556 12.475 1.00 66.62 81 ARG A CA 1
ATOM 637 C C . ARG A 1 81 ? 0.990 1.985 12.167 1.00 66.62 81 ARG A C 1
ATOM 639 O O . ARG A 1 81 ? 0.184 2.920 12.218 1.00 66.62 81 ARG A O 1
ATOM 646 N N . ILE A 1 82 ? 2.275 2.135 11.866 1.00 59.34 82 ILE A N 1
ATOM 647 C CA . ILE A 1 82 ? 2.898 3.392 11.429 1.00 59.34 82 ILE A CA 1
ATOM 648 C C . ILE A 1 82 ? 3.525 3.190 10.050 1.00 59.34 82 ILE A C 1
ATOM 650 O O . ILE A 1 82 ? 3.570 2.065 9.546 1.00 59.34 82 ILE A O 1
ATOM 654 N N . LEU A 1 83 ? 3.996 4.280 9.436 1.00 54.22 83 LEU A N 1
ATOM 655 C CA . LEU A 1 83 ? 4.529 4.271 8.071 1.00 54.22 83 LEU A CA 1
ATOM 656 C C . LEU A 1 83 ? 3.499 3.706 7.085 1.00 54.22 83 LEU A C 1
ATOM 658 O O . LEU A 1 83 ? 3.743 2.693 6.434 1.00 54.22 83 LEU A O 1
ATOM 662 N N . HIS A 1 84 ? 2.322 4.338 7.009 1.00 52.28 84 HIS A N 1
ATOM 663 C CA . HIS A 1 84 ? 1.301 3.974 6.023 1.00 52.28 84 HIS A CA 1
ATOM 664 C C . HIS A 1 84 ? 0.865 2.497 6.110 1.00 52.28 84 HIS A C 1
ATOM 666 O O . HIS A 1 84 ? 0.779 1.794 5.106 1.00 52.28 84 HIS A O 1
ATOM 672 N N . ASN A 1 85 ? 0.591 2.020 7.332 1.00 50.97 85 ASN A N 1
ATOM 673 C CA . ASN A 1 85 ? 0.154 0.650 7.637 1.00 50.97 85 ASN A CA 1
ATOM 674 C C . ASN A 1 85 ? 1.223 -0.455 7.457 1.00 50.97 85 ASN A C 1
ATOM 676 O O . ASN A 1 85 ? 0.935 -1.636 7.667 1.00 50.97 85 ASN A O 1
ATOM 680 N N . PHE A 1 86 ? 2.455 -0.094 7.086 1.00 55.69 86 PHE A N 1
ATOM 681 C CA . PHE A 1 86 ? 3.518 -1.054 6.789 1.00 55.69 86 PHE A CA 1
ATOM 682 C C . PHE A 1 86 ? 4.185 -1.616 8.046 1.00 55.69 86 PHE A C 1
ATOM 684 O O . PHE A 1 86 ? 4.505 -2.802 8.101 1.00 55.69 86 PHE A O 1
ATOM 691 N N . PHE A 1 87 ? 4.400 -0.778 9.061 1.00 62.78 87 PHE A N 1
ATOM 692 C CA . PHE A 1 87 ? 5.154 -1.172 10.244 1.00 62.78 87 PHE A CA 1
ATOM 693 C C . PHE A 1 87 ? 4.212 -1.510 11.412 1.00 62.78 87 PHE A C 1
ATOM 695 O O . PHE A 1 87 ? 3.477 -0.623 11.861 1.00 62.78 87 PHE A O 1
ATOM 702 N N . PRO A 1 88 ? 4.221 -2.754 11.934 1.00 70.50 88 PRO A N 1
ATOM 703 C CA . PRO A 1 88 ? 3.342 -3.199 13.016 1.00 70.50 88 PRO A CA 1
ATOM 704 C C . PRO A 1 88 ? 3.824 -2.665 14.372 1.00 70.50 88 PRO A C 1
ATOM 706 O O . PRO A 1 88 ? 4.435 -3.377 15.172 1.00 70.50 88 PRO A O 1
ATOM 709 N N . PHE A 1 89 ? 3.543 -1.389 14.630 1.00 76.81 89 PHE A N 1
ATOM 710 C CA . PHE A 1 89 ? 4.038 -0.645 15.786 1.00 76.81 89 PHE A CA 1
ATOM 711 C C . PHE A 1 89 ? 3.664 -1.291 17.123 1.00 76.81 89 PHE A C 1
ATOM 713 O O . PHE A 1 89 ? 4.534 -1.468 17.976 1.00 76.81 89 PHE A O 1
ATOM 720 N N . SER A 1 90 ? 2.409 -1.726 17.281 1.00 77.12 90 SER A N 1
ATOM 721 C CA . SER A 1 90 ? 1.961 -2.433 18.489 1.00 77.12 90 SER A CA 1
ATOM 722 C C . SER A 1 90 ? 2.780 -3.694 18.772 1.00 77.12 90 SER A C 1
ATOM 724 O O . SER A 1 90 ? 3.179 -3.918 19.913 1.00 77.12 90 SER A O 1
ATOM 726 N N . ARG A 1 91 ? 3.081 -4.496 17.739 1.00 80.88 91 ARG A N 1
ATOM 727 C CA . ARG A 1 91 ? 3.874 -5.729 17.885 1.00 80.88 91 ARG A CA 1
ATOM 728 C C . ARG A 1 91 ? 5.340 -5.437 18.166 1.00 80.88 91 ARG A C 1
ATOM 730 O O . ARG A 1 91 ? 5.940 -6.136 18.975 1.00 80.88 91 ARG A O 1
ATOM 737 N N . PHE A 1 92 ? 5.898 -4.407 17.532 1.00 82.56 92 PHE A N 1
ATOM 738 C CA . PHE A 1 92 ? 7.257 -3.948 17.804 1.00 82.56 92 PHE A CA 1
ATOM 739 C C . PHE A 1 92 ? 7.425 -3.523 19.267 1.00 82.56 92 PHE A C 1
ATOM 741 O O . PHE A 1 92 ? 8.274 -4.085 19.954 1.00 82.56 92 PHE A O 1
ATOM 748 N N . LEU A 1 93 ? 6.597 -2.598 19.770 1.00 82.94 93 LEU A N 1
ATOM 749 C CA . LEU A 1 93 ? 6.707 -2.136 21.158 1.00 82.94 93 LEU A CA 1
ATOM 750 C C . LEU A 1 93 ? 6.441 -3.262 22.161 1.00 82.94 93 LEU A C 1
ATOM 752 O O . LEU A 1 93 ? 7.146 -3.373 23.164 1.00 82.94 93 LEU A O 1
ATOM 756 N N . ALA A 1 94 ? 5.461 -4.128 21.888 1.00 85.12 94 ALA A N 1
ATOM 757 C CA . ALA A 1 94 ? 5.198 -5.295 22.722 1.00 85.12 94 ALA A CA 1
ATOM 758 C C . ALA A 1 94 ? 6.402 -6.254 22.745 1.00 85.12 94 ALA A C 1
ATOM 760 O O . ALA A 1 94 ? 6.855 -6.652 23.814 1.00 85.12 94 ALA A O 1
ATOM 761 N N . GLY A 1 95 ? 6.990 -6.556 21.584 1.00 84.62 95 GLY A N 1
ATOM 762 C CA . GLY A 1 95 ? 8.175 -7.406 21.468 1.00 84.62 95 GLY A CA 1
ATOM 763 C C . GLY A 1 95 ? 9.401 -6.820 22.169 1.00 84.62 95 GLY A C 1
ATOM 764 O O . GLY A 1 95 ? 10.042 -7.518 22.959 1.00 84.62 95 GLY A O 1
ATOM 765 N N . ALA A 1 96 ? 9.691 -5.537 21.938 1.00 84.12 96 ALA A N 1
ATOM 766 C CA . ALA A 1 96 ? 10.808 -4.821 22.553 1.00 84.12 96 ALA A CA 1
ATOM 767 C C . ALA A 1 96 ? 10.670 -4.740 24.082 1.00 84.12 96 ALA A C 1
ATOM 769 O O . ALA A 1 96 ? 11.648 -4.939 24.795 1.00 84.12 96 ALA A O 1
ATOM 770 N N . SER A 1 97 ? 9.455 -4.538 24.598 1.00 86.25 97 SER A N 1
ATOM 771 C CA . SER A 1 97 ? 9.182 -4.521 26.043 1.00 86.25 97 SER A CA 1
ATOM 772 C C . SER A 1 97 ? 8.993 -5.904 26.672 1.00 86.25 97 SER A C 1
ATOM 774 O O . SER A 1 97 ? 8.848 -5.994 27.887 1.00 86.25 97 SER A O 1
ATOM 776 N N . GLY A 1 98 ? 8.955 -6.984 25.886 1.00 87.56 98 GLY A N 1
ATOM 777 C CA . GLY A 1 98 ? 8.617 -8.318 26.400 1.00 87.56 98 GLY A CA 1
ATOM 778 C C . GLY A 1 98 ? 7.164 -8.438 26.881 1.00 87.56 98 GLY A C 1
ATOM 779 O O . GLY A 1 98 ? 6.843 -9.308 27.691 1.00 87.56 98 GLY A O 1
ATOM 780 N N . SER A 1 99 ? 6.285 -7.553 26.415 1.00 89.69 99 SER A N 1
ATOM 781 C CA . SER A 1 99 ? 4.867 -7.496 26.755 1.00 89.69 99 SER A CA 1
ATOM 782 C C . SER A 1 99 ? 4.018 -8.329 25.790 1.00 89.69 99 SER A C 1
ATOM 784 O O . SER A 1 99 ? 4.317 -8.454 24.604 1.00 89.69 99 SER A O 1
ATOM 786 N N . ARG A 1 100 ? 2.894 -8.865 26.281 1.00 87.12 100 ARG A N 1
ATOM 787 C CA . ARG A 1 100 ? 1.859 -9.509 25.440 1.00 87.12 100 ARG A CA 1
ATOM 788 C C . ARG A 1 100 ? 0.800 -8.532 24.940 1.00 87.12 100 ARG A C 1
ATOM 790 O O . ARG A 1 100 ? -0.028 -8.892 24.105 1.00 87.12 100 ARG A O 1
ATOM 797 N N . PHE A 1 101 ? 0.823 -7.320 25.469 1.00 91.69 101 PHE A N 1
ATOM 798 C CA . PHE A 1 101 ? -0.146 -6.271 25.211 1.00 91.69 101 PHE A CA 1
ATOM 799 C C . PHE A 1 101 ? 0.571 -5.033 24.681 1.00 91.69 101 PHE A C 1
ATOM 801 O O . PHE A 1 101 ? 1.771 -4.855 24.900 1.00 91.69 101 PHE A O 1
ATOM 808 N N . SER A 1 102 ? -0.171 -4.154 24.024 1.00 88.88 102 SER A N 1
ATOM 809 C CA . SER A 1 102 ? 0.342 -2.865 23.551 1.00 88.88 102 SER A CA 1
ATOM 810 C C . SER A 1 102 ? -0.536 -1.689 23.971 1.00 88.88 102 SER A C 1
ATOM 812 O O . SER A 1 102 ? -0.171 -0.550 23.720 1.00 88.88 102 SER A O 1
ATOM 814 N N . HIS A 1 103 ? -1.721 -1.956 24.525 1.00 94.06 103 HIS A N 1
ATOM 815 C CA . HIS A 1 103 ? -2.746 -0.948 24.773 1.00 94.06 103 HIS A CA 1
ATOM 816 C C . HIS A 1 103 ? -3.546 -1.285 26.025 1.00 94.06 103 HIS A C 1
ATOM 818 O O . HIS A 1 103 ? -3.780 -2.467 26.308 1.00 94.06 103 HIS A O 1
ATOM 824 N N . THR A 1 104 ? -4.001 -0.252 26.729 1.00 96.44 104 THR A N 1
ATOM 825 C CA . THR A 1 104 ? -4.849 -0.375 27.919 1.00 96.44 104 THR A CA 1
ATOM 826 C C . THR A 1 104 ? -6.017 0.599 27.892 1.00 96.44 104 THR A C 1
ATOM 828 O O . THR A 1 104 ? -5.995 1.599 27.177 1.00 96.44 104 THR A O 1
ATOM 831 N N . GLY A 1 105 ? -7.032 0.300 28.695 1.00 97.75 105 GLY A N 1
ATOM 832 C CA . GLY A 1 105 ? -8.129 1.211 28.994 1.00 97.75 105 GLY A CA 1
ATOM 833 C C . GLY A 1 105 ? -8.776 0.873 30.334 1.00 97.75 105 GLY A C 1
ATOM 834 O O . GLY A 1 105 ? -8.547 -0.207 30.887 1.00 97.75 105 GLY A 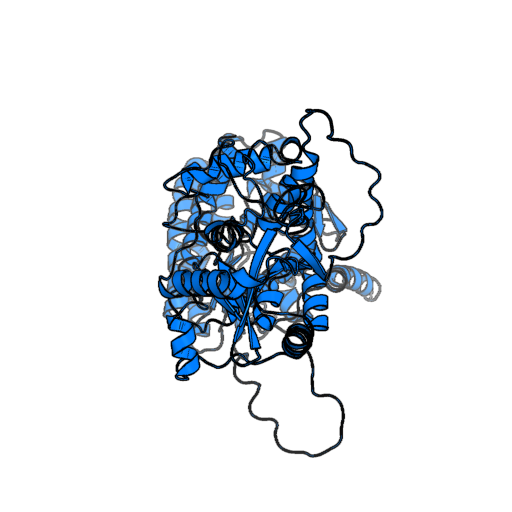O 1
ATOM 835 N N . ILE A 1 106 ? -9.583 1.798 30.849 1.00 98.69 106 ILE A N 1
ATOM 836 C CA . ILE A 1 106 ? -10.308 1.657 32.116 1.00 98.69 106 ILE A CA 1
ATOM 837 C C . ILE A 1 106 ? -11.799 1.513 31.822 1.00 98.69 106 ILE A C 1
ATOM 839 O O . ILE A 1 106 ? -12.381 2.326 31.104 1.00 98.69 106 ILE A O 1
ATOM 843 N N . VAL A 1 107 ? -12.423 0.484 32.386 1.00 98.69 107 VAL A N 1
ATOM 844 C CA . VAL A 1 107 ? -13.847 0.202 32.210 1.00 98.69 107 VAL A CA 1
ATOM 845 C C . VAL A 1 107 ? -14.694 1.057 33.147 1.00 98.69 107 VAL A C 1
ATOM 847 O O . VAL A 1 107 ? -14.417 1.140 34.344 1.00 98.69 107 VAL A O 1
ATOM 850 N N . ALA A 1 108 ? -15.775 1.616 32.611 1.00 98.50 108 ALA A N 1
ATOM 851 C CA . ALA A 1 108 ? -16.914 2.120 33.367 1.00 98.50 108 ALA A CA 1
ATOM 852 C C . ALA A 1 108 ? -18.196 1.403 32.917 1.00 98.50 108 ALA A C 1
ATOM 854 O O . ALA A 1 108 ? -18.361 1.089 31.739 1.00 98.50 108 ALA A O 1
ATOM 855 N N . ILE A 1 109 ? -19.108 1.143 33.845 1.00 97.94 109 ILE A N 1
ATOM 856 C CA . ILE A 1 109 ? -20.443 0.618 33.585 1.00 97.94 109 ILE A CA 1
ATOM 857 C C . ILE A 1 109 ? -21.404 1.803 33.588 1.00 97.94 109 ILE A C 1
ATOM 859 O O . ILE A 1 109 ? -21.772 2.329 34.635 1.00 97.94 109 ILE A O 1
ATOM 863 N N . GLU A 1 110 ? -21.816 2.228 32.401 1.00 94.88 110 GLU A N 1
ATOM 864 C CA . GLU A 1 110 ? -22.695 3.381 32.211 1.00 94.88 110 GLU A CA 1
ATOM 865 C C . GLU A 1 110 ? -24.017 2.903 31.612 1.00 94.88 110 GLU A C 1
ATOM 867 O O . GLU A 1 110 ? -24.026 2.211 30.596 1.00 94.88 110 GLU A O 1
ATOM 872 N N . ASP A 1 111 ? -25.131 3.189 32.290 1.00 90.88 111 ASP A N 1
ATOM 873 C CA . ASP A 1 111 ? -26.470 2.684 31.942 1.00 90.88 111 ASP A CA 1
ATOM 874 C C . ASP A 1 111 ? -26.510 1.153 31.752 1.00 90.88 111 ASP A C 1
ATOM 876 O O . ASP A 1 111 ? -27.161 0.600 30.863 1.00 90.88 111 ASP A O 1
ATOM 880 N N . GLY A 1 112 ? -25.745 0.443 32.588 1.00 91.50 112 GLY A N 1
ATOM 881 C CA . GLY A 1 112 ? -25.593 -1.012 32.532 1.00 91.50 112 GLY A CA 1
ATOM 882 C C . GLY A 1 112 ? -24.733 -1.523 31.369 1.00 91.50 112 GLY A C 1
ATOM 883 O O . GLY A 1 112 ? -24.615 -2.740 31.204 1.00 91.50 112 GLY A O 1
ATOM 884 N N . VAL A 1 113 ? -24.144 -0.635 30.562 1.00 93.06 113 VAL A N 1
ATOM 885 C CA . VAL A 1 113 ? -23.292 -0.959 29.409 1.00 93.06 113 VAL A CA 1
ATOM 886 C C . VAL A 1 113 ? -21.815 -0.750 29.762 1.00 93.06 113 VAL A C 1
ATOM 888 O O . VAL A 1 113 ? -21.450 0.328 30.233 1.00 93.06 113 VAL A O 1
ATOM 891 N N . PRO A 1 114 ? -20.932 -1.732 29.512 1.00 97.56 114 PRO A N 1
ATOM 892 C CA . PRO A 1 114 ? -19.500 -1.532 29.673 1.00 97.56 114 PRO A CA 1
ATOM 893 C C . PRO A 1 114 ? -18.948 -0.622 28.569 1.00 97.56 114 PRO A C 1
ATOM 895 O O . PRO A 1 114 ? -19.010 -0.935 27.374 1.00 97.56 114 PRO A O 1
ATOM 898 N N . VAL A 1 115 ? -18.347 0.487 28.980 1.00 97.62 115 VAL A N 1
ATOM 899 C CA . VAL A 1 115 ? -17.574 1.396 28.132 1.00 97.62 115 VAL A CA 1
ATOM 900 C C . VAL A 1 115 ? -16.129 1.437 28.609 1.00 97.62 115 VAL A C 1
ATOM 902 O O . VAL A 1 115 ? -15.842 1.216 29.782 1.00 97.62 115 VAL A O 1
ATOM 905 N N . VAL A 1 116 ? -15.209 1.693 27.690 1.00 98.25 116 VAL A N 1
ATOM 906 C CA . VAL A 1 116 ? -13.776 1.781 27.950 1.00 98.25 116 VAL A CA 1
ATOM 907 C C . VAL A 1 116 ? -13.340 3.213 27.698 1.00 98.25 116 VAL A C 1
ATOM 909 O O . VAL A 1 116 ? -13.534 3.740 26.601 1.00 98.25 116 VAL A O 1
ATOM 912 N N . TYR A 1 117 ? -12.753 3.826 28.718 1.00 98.31 117 TYR A N 1
ATOM 913 C CA . TYR A 1 117 ? -11.962 5.033 28.561 1.00 98.31 117 TYR A CA 1
ATOM 914 C C . TYR A 1 117 ? -10.547 4.630 28.170 1.00 98.31 117 TYR A C 1
ATOM 916 O O . TYR A 1 117 ? -9.891 3.866 28.884 1.00 98.31 117 TYR A O 1
ATOM 924 N N . ASP A 1 118 ? -10.076 5.142 27.045 1.00 96.00 118 ASP A N 1
ATOM 925 C CA . ASP A 1 118 ? -8.715 4.953 26.562 1.00 96.00 118 ASP A CA 1
ATOM 926 C C . ASP A 1 118 ? -8.235 6.182 25.788 1.00 96.00 118 ASP A C 1
ATOM 928 O O . ASP A 1 118 ? -8.977 7.144 25.596 1.00 96.00 118 ASP A O 1
ATOM 932 N N . CYS A 1 119 ? -6.970 6.171 25.371 1.00 90.81 119 CYS A N 1
ATOM 933 C CA . CYS A 1 119 ? -6.414 7.219 24.525 1.00 90.81 119 CYS A CA 1
ATOM 934 C C . CYS A 1 119 ? -5.827 6.599 23.257 1.00 90.81 119 CYS A C 1
ATOM 936 O O . CYS A 1 119 ? -4.901 5.788 23.327 1.00 90.81 119 CYS A O 1
ATOM 938 N N . ILE A 1 120 ? -6.386 6.971 22.110 1.00 84.44 120 ILE A N 1
ATOM 939 C CA . ILE A 1 120 ? -5.950 6.549 20.770 1.00 84.44 120 ILE A CA 1
ATOM 940 C C . ILE A 1 120 ? -5.459 7.770 19.990 1.00 84.44 120 ILE A C 1
ATOM 942 O O . ILE A 1 120 ? -5.514 8.877 20.505 1.00 84.44 120 ILE A O 1
ATOM 946 N N . LYS A 1 121 ? -5.033 7.610 18.730 1.00 80.25 121 LYS A N 1
ATOM 947 C CA . LYS A 1 121 ? -4.472 8.697 17.896 1.00 80.25 121 LYS A CA 1
ATOM 948 C C . LYS A 1 121 ? -5.322 9.981 17.855 1.00 80.25 121 LYS A C 1
ATOM 950 O O . LYS A 1 121 ? -4.775 11.073 17.719 1.00 80.25 121 LYS A O 1
ATOM 955 N N . SER A 1 122 ? -6.646 9.867 17.977 1.00 79.69 122 SER A N 1
ATOM 956 C CA . SER A 1 122 ? -7.578 11.003 18.014 1.00 79.69 122 SER A CA 1
ATOM 957 C C . SER A 1 122 ? -7.774 11.643 19.401 1.00 79.69 122 SER A C 1
ATOM 959 O O . SER A 1 122 ? -8.615 12.530 19.540 1.00 79.69 122 SER A O 1
ATOM 961 N N . GLY A 1 123 ? -7.031 11.202 20.417 1.00 88.56 123 GLY A N 1
ATOM 962 C CA . GLY A 1 123 ? -7.115 11.642 21.811 1.00 88.56 123 GLY A CA 1
ATOM 963 C C . GLY A 1 123 ? -7.942 10.716 22.706 1.00 88.56 123 GLY A C 1
ATOM 964 O O . GLY A 1 123 ? -8.326 9.609 22.311 1.00 88.56 123 GLY A O 1
ATOM 965 N N . VAL A 1 124 ? -8.226 11.192 23.921 1.00 94.81 124 VAL A N 1
ATOM 966 C CA . VAL A 1 124 ? -9.004 10.455 24.928 1.00 94.81 124 VAL A CA 1
ATOM 967 C C . VAL A 1 124 ? -10.425 10.203 24.427 1.00 94.81 124 VAL A C 1
ATOM 969 O O . VAL A 1 124 ? -11.133 11.126 24.016 1.00 94.81 124 VAL A O 1
ATOM 972 N N . GLY A 1 125 ? -10.841 8.941 24.454 1.00 94.38 125 GLY A N 1
ATOM 973 C CA . GLY A 1 125 ? -12.134 8.469 23.979 1.00 94.38 125 GLY A CA 1
ATOM 974 C C . GLY A 1 125 ? -12.921 7.715 25.046 1.00 94.38 125 GLY A C 1
ATOM 975 O O . GLY A 1 125 ? -12.386 7.281 26.066 1.00 94.38 125 GLY A O 1
ATOM 976 N N . ARG A 1 126 ? -14.219 7.565 24.781 1.00 94.75 126 ARG A N 1
ATOM 977 C CA . ARG A 1 126 ? -15.156 6.727 25.534 1.00 94.75 126 ARG A CA 1
ATOM 978 C C . ARG A 1 126 ? -15.838 5.777 24.552 1.00 94.75 126 ARG A C 1
ATOM 980 O O . ARG A 1 126 ? -16.798 6.146 23.871 1.00 94.75 126 ARG A O 1
ATOM 987 N N . THR A 1 127 ? -15.345 4.548 24.486 1.00 93.56 127 THR A N 1
ATOM 988 C CA . THR A 1 127 ? -15.721 3.576 23.451 1.00 93.56 127 THR A CA 1
ATOM 989 C C . THR A 1 127 ? -16.497 2.413 24.068 1.00 93.56 127 THR A C 1
ATOM 991 O O . THR A 1 127 ? -16.035 1.847 25.057 1.00 93.56 127 THR A O 1
ATOM 994 N N . PRO A 1 128 ? -17.655 1.990 23.525 1.00 94.56 128 PRO A N 1
ATOM 995 C CA . PRO A 1 128 ? -18.317 0.771 23.990 1.00 94.56 128 PRO A CA 1
ATOM 996 C C . PRO A 1 128 ? -17.360 -0.424 23.949 1.00 94.56 128 PRO A C 1
ATOM 998 O O . PRO A 1 128 ? -16.676 -0.627 22.943 1.00 94.56 128 PRO A O 1
ATOM 1001 N N . PHE A 1 129 ? -17.322 -1.241 25.005 1.00 96.25 129 PHE A N 1
ATOM 1002 C CA . PHE A 1 129 ? -16.363 -2.350 25.106 1.00 96.25 129 PHE A CA 1
ATOM 1003 C C . PHE A 1 129 ? -16.440 -3.299 23.902 1.00 96.25 129 PHE A C 1
ATOM 1005 O O . PHE A 1 129 ? -15.413 -3.696 23.355 1.00 96.25 129 PHE A O 1
ATOM 1012 N N . ALA A 1 130 ? -17.655 -3.601 23.438 1.00 92.56 130 ALA A N 1
ATOM 1013 C CA . ALA A 1 130 ? -17.885 -4.466 22.284 1.00 92.56 130 ALA A CA 1
ATOM 1014 C C . ALA A 1 130 ? -17.316 -3.917 20.963 1.00 92.56 130 ALA A C 1
ATOM 1016 O O . ALA A 1 130 ? -17.092 -4.695 20.039 1.00 92.56 130 ALA A O 1
ATOM 1017 N N . VAL A 1 131 ? -17.081 -2.604 20.872 1.00 90.69 131 VAL A N 1
ATOM 1018 C CA . VAL A 1 131 ? -16.382 -1.972 19.745 1.00 90.69 131 VAL A CA 1
ATOM 1019 C C . VAL A 1 131 ? -14.882 -1.939 20.008 1.00 90.69 131 VAL A C 1
ATOM 1021 O O . VAL A 1 131 ? -14.106 -2.331 19.145 1.00 90.69 131 VAL A O 1
ATOM 1024 N N . TRP A 1 132 ? -14.474 -1.541 21.215 1.00 93.38 132 TRP A N 1
ATOM 1025 C CA . TRP A 1 132 ? -13.068 -1.487 21.609 1.00 93.38 132 TRP A CA 1
ATOM 1026 C C . TRP A 1 132 ? -12.383 -2.847 21.420 1.00 93.38 132 TRP A C 1
ATOM 1028 O O . TRP A 1 132 ? -11.306 -2.950 20.850 1.00 93.38 132 TRP A O 1
ATOM 1038 N N . ILE A 1 133 ? -13.010 -3.953 21.801 1.00 91.06 133 ILE A N 1
ATOM 1039 C CA . ILE A 1 133 ? -12.371 -5.269 21.673 1.00 91.06 133 ILE A CA 1
ATOM 1040 C C . ILE A 1 133 ? -12.129 -5.707 20.214 1.00 91.06 133 ILE A C 1
ATOM 1042 O O . ILE A 1 133 ? -11.330 -6.613 19.978 1.00 91.06 133 ILE A O 1
ATOM 1046 N N . LEU A 1 134 ? -12.756 -5.058 19.224 1.00 83.81 134 LEU A N 1
ATOM 1047 C CA . LEU A 1 134 ? -12.576 -5.393 17.808 1.00 83.81 134 LEU A CA 1
ATOM 1048 C C . LEU A 1 134 ? -11.168 -5.086 17.292 1.00 83.81 134 LEU A C 1
ATOM 1050 O O . LEU A 1 134 ? -10.705 -5.785 16.392 1.00 83.81 134 LEU A O 1
ATOM 1054 N N . ASP A 1 135 ? -10.463 -4.111 17.874 1.00 82.50 135 ASP A N 1
ATOM 1055 C CA . ASP A 1 135 ? -9.089 -3.797 17.452 1.00 82.50 135 ASP A CA 1
ATOM 1056 C C . ASP A 1 135 ? -8.048 -4.763 18.051 1.00 82.50 135 ASP A C 1
ATOM 1058 O O . ASP A 1 135 ? -6.844 -4.584 17.860 1.00 82.50 135 ASP A O 1
ATOM 1062 N N . ASN A 1 136 ? -8.478 -5.793 18.793 1.00 85.19 136 ASN A N 1
ATOM 1063 C CA . ASN A 1 136 ? -7.571 -6.795 19.340 1.00 85.19 136 ASN A CA 1
ATOM 1064 C C . ASN A 1 136 ? -7.114 -7.795 18.263 1.00 85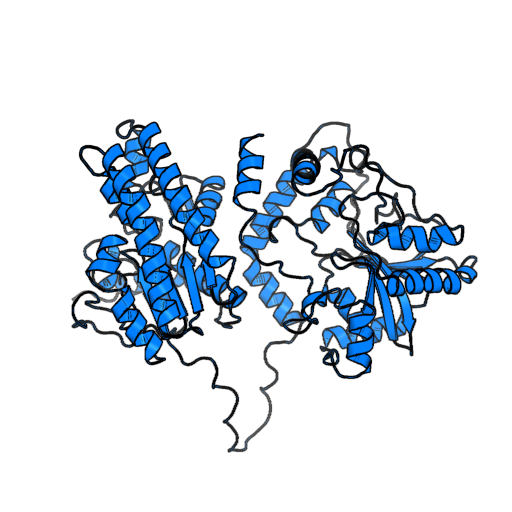.19 136 ASN A C 1
ATOM 1066 O O . ASN A 1 136 ? -7.924 -8.482 17.639 1.00 85.19 136 ASN A O 1
ATOM 1070 N N . VAL A 1 137 ? -5.797 -7.947 18.114 1.00 78.25 137 VAL A N 1
ATOM 1071 C CA . VAL A 1 137 ? -5.161 -8.899 17.179 1.00 78.25 137 VAL A CA 1
ATOM 1072 C C . VAL A 1 137 ? -4.265 -9.925 17.871 1.00 78.25 137 VAL A C 1
ATOM 1074 O O . VAL A 1 137 ? -3.493 -10.626 17.216 1.00 78.25 137 VAL A O 1
ATOM 1077 N N . GLY A 1 138 ? -4.353 -10.029 19.196 1.00 83.75 138 GLY A N 1
ATOM 1078 C CA . GLY A 1 138 ? -3.540 -10.960 19.969 1.00 83.75 138 GLY A CA 1
ATOM 1079 C C . GLY A 1 138 ? -4.103 -11.214 21.360 1.00 83.75 138 GLY A C 1
ATOM 1080 O O . GLY A 1 138 ? -5.286 -11.521 21.518 1.00 83.75 138 GLY A O 1
ATOM 1081 N N . ALA A 1 139 ? -3.235 -11.142 22.371 1.00 86.94 139 ALA A N 1
ATOM 1082 C CA . ALA A 1 139 ? -3.628 -11.415 23.744 1.00 86.94 139 ALA A CA 1
ATOM 1083 C C . ALA A 1 139 ? -4.600 -10.351 24.269 1.00 86.94 139 ALA A C 1
ATOM 1085 O O . ALA A 1 139 ? -4.404 -9.154 24.065 1.00 86.94 139 ALA A O 1
ATOM 1086 N N . PHE A 1 140 ? -5.605 -10.815 25.004 1.00 92.94 140 PHE A N 1
ATOM 1087 C CA . PHE A 1 140 ? -6.535 -9.989 25.759 1.00 92.94 140 PHE A CA 1
ATOM 1088 C C . PHE A 1 140 ? -6.501 -10.422 27.223 1.00 92.94 140 PHE A C 1
ATOM 1090 O O . PHE A 1 140 ? -6.430 -11.619 27.513 1.00 92.94 140 PHE A O 1
ATOM 1097 N N . GLY A 1 141 ? -6.517 -9.453 28.132 1.00 94.56 141 GLY A N 1
ATOM 1098 C CA . GLY A 1 141 ? -6.485 -9.692 29.567 1.00 94.56 141 GLY A CA 1
ATOM 1099 C C . GLY A 1 141 ? -7.243 -8.613 30.328 1.00 94.56 141 GLY A C 1
ATOM 1100 O O . GLY A 1 141 ? -7.340 -7.474 29.879 1.00 94.56 141 GLY A O 1
ATOM 1101 N N . VAL A 1 142 ? -7.768 -8.974 31.494 1.00 97.94 142 VAL A N 1
ATOM 1102 C CA . VAL A 1 142 ? -8.464 -8.053 32.395 1.00 97.94 142 VAL A CA 1
ATOM 1103 C C . VAL A 1 142 ? -7.903 -8.209 33.794 1.00 97.94 142 VAL A C 1
ATOM 1105 O O . VAL A 1 142 ? -7.820 -9.326 34.320 1.00 97.94 142 VAL A O 1
ATOM 1108 N N . LYS A 1 143 ? -7.560 -7.080 34.408 1.00 97.50 143 LYS A N 1
ATOM 1109 C CA . LYS A 1 143 ? -7.242 -7.007 35.828 1.00 97.50 143 LYS A CA 1
ATOM 1110 C C . LYS A 1 143 ? -8.143 -6.018 36.542 1.00 97.50 143 LYS A C 1
ATOM 1112 O O . LYS A 1 143 ? -8.615 -5.054 35.953 1.00 97.50 143 LYS A O 1
ATOM 1117 N N . ARG A 1 144 ? -8.334 -6.249 37.832 1.00 97.81 144 ARG A N 1
ATOM 1118 C CA . ARG A 1 144 ? -9.117 -5.399 38.724 1.00 97.81 144 ARG A CA 1
ATOM 1119 C C . ARG A 1 144 ? -8.248 -4.945 39.876 1.00 97.81 144 ARG A C 1
ATOM 1121 O O . ARG A 1 144 ? -7.361 -5.676 40.307 1.00 97.81 144 ARG A O 1
ATOM 1128 N N . ILE A 1 145 ? -8.504 -3.750 40.393 1.00 97.12 145 ILE A N 1
ATOM 1129 C CA . ILE A 1 145 ? -7.876 -3.327 41.641 1.00 97.12 145 ILE A CA 1
ATOM 1130 C C . ILE A 1 145 ? -8.340 -4.239 42.788 1.00 97.12 145 ILE A C 1
ATOM 1132 O O . ILE A 1 145 ? -9.534 -4.545 42.918 1.00 97.12 145 ILE A O 1
ATOM 1136 N N . LYS A 1 146 ? -7.393 -4.684 43.618 1.00 96.88 146 LYS A N 1
ATOM 1137 C CA . LYS A 1 146 ? -7.695 -5.546 44.763 1.00 96.88 146 LYS A CA 1
ATOM 1138 C C . LYS A 1 146 ? -8.723 -4.904 45.689 1.00 96.88 146 LYS A C 1
ATOM 1140 O O . LYS A 1 146 ? -8.819 -3.674 45.799 1.00 96.88 146 LYS A O 1
ATOM 1145 N N . VAL A 1 147 ? -9.516 -5.755 46.335 1.00 95.19 147 VAL A N 1
ATOM 1146 C CA . VAL A 1 147 ? -10.716 -5.358 47.081 1.00 95.19 147 VAL A CA 1
ATOM 1147 C C . VAL A 1 147 ? -10.457 -4.252 48.107 1.00 95.19 147 VAL A C 1
ATOM 1149 O O . VAL A 1 147 ? -11.269 -3.336 48.226 1.00 95.19 147 VAL A O 1
ATOM 1152 N N . GLU A 1 148 ? -9.285 -4.241 48.745 1.00 94.75 148 GLU A N 1
ATOM 1153 C CA . GLU A 1 148 ? -8.905 -3.293 49.801 1.00 94.75 148 GLU A CA 1
ATOM 1154 C C . GLU A 1 148 ? -8.649 -1.869 49.288 1.00 94.75 148 GLU A C 1
ATOM 1156 O O . GLU A 1 148 ? -8.372 -0.964 50.078 1.00 94.75 148 GLU A O 1
ATOM 1161 N N . ARG A 1 149 ? -8.661 -1.661 47.967 1.00 94.06 149 ARG A N 1
ATOM 1162 C CA . ARG A 1 149 ? -8.403 -0.364 47.323 1.00 94.06 149 ARG A CA 1
ATOM 1163 C C . ARG A 1 149 ? -9.527 0.070 46.383 1.00 94.06 149 ARG A C 1
ATOM 1165 O O . ARG A 1 149 ? -9.484 1.184 45.870 1.00 94.06 149 ARG A O 1
ATOM 1172 N N . ARG A 1 150 ? -10.576 -0.741 46.202 1.00 94.38 150 ARG A N 1
ATOM 1173 C CA . ARG A 1 150 ? -11.699 -0.457 45.280 1.00 94.38 150 ARG A CA 1
ATOM 1174 C C . ARG A 1 150 ? -12.454 0.841 45.585 1.00 94.38 150 ARG A C 1
ATOM 1176 O O . ARG A 1 150 ? -13.075 1.407 44.694 1.00 94.38 150 ARG A O 1
ATOM 1183 N N . MET A 1 151 ? -12.338 1.373 46.802 1.00 95.56 151 MET A N 1
ATOM 1184 C CA . MET A 1 151 ? -12.914 2.668 47.188 1.00 95.56 151 MET A CA 1
ATOM 1185 C C . MET A 1 151 ? -12.426 3.860 46.342 1.00 95.56 151 MET A C 1
ATOM 1187 O O . MET A 1 151 ? -13.077 4.903 46.336 1.00 95.56 151 MET A O 1
ATOM 1191 N N . VAL A 1 152 ? -11.297 3.740 45.627 1.00 96.69 152 VAL A N 1
ATOM 1192 C CA . VAL A 1 152 ? -10.819 4.813 44.737 1.00 96.69 152 VAL A CA 1
ATOM 1193 C C . VAL A 1 152 ? -11.511 4.828 43.373 1.00 96.69 152 VAL A C 1
ATOM 1195 O O . VAL A 1 152 ? -11.449 5.849 42.691 1.00 96.69 152 VAL A O 1
ATOM 1198 N N . ILE A 1 153 ? -12.175 3.736 42.973 1.00 97.88 153 ILE A N 1
ATOM 1199 C CA . ILE A 1 153 ? -12.726 3.548 41.620 1.00 97.88 153 ILE A CA 1
ATOM 1200 C C . ILE A 1 153 ? -13.609 4.725 41.178 1.00 97.88 153 ILE A C 1
ATOM 1202 O O . ILE A 1 153 ? -13.365 5.247 40.091 1.00 97.88 153 ILE A O 1
ATOM 1206 N N . PRO A 1 154 ? -14.557 5.241 41.992 1.00 98.12 154 PRO A N 1
ATOM 1207 C CA . PRO A 1 154 ? -15.367 6.384 41.573 1.00 98.12 154 PRO A CA 1
ATOM 1208 C C . PRO A 1 154 ? -14.533 7.623 41.218 1.00 98.12 154 PRO A C 1
ATOM 1210 O O . PRO A 1 154 ? -14.850 8.332 40.265 1.00 98.12 154 PRO A O 1
ATOM 1213 N N . ARG A 1 155 ? -13.434 7.869 41.945 1.00 98.06 155 ARG A N 1
ATOM 1214 C CA . ARG A 1 155 ? -12.532 9.003 41.694 1.00 98.06 155 ARG A CA 1
ATOM 1215 C C . ARG A 1 155 ? -11.639 8.777 40.473 1.00 98.06 155 ARG A C 1
ATOM 1217 O O . ARG A 1 155 ? -11.404 9.728 39.731 1.00 98.06 155 ARG A O 1
ATOM 1224 N N . VAL A 1 156 ? -11.212 7.535 40.231 1.00 98.31 156 VAL A N 1
ATOM 1225 C CA . VAL A 1 156 ? -10.519 7.131 38.993 1.00 98.31 156 VAL A CA 1
ATOM 1226 C C . VAL A 1 156 ? -11.423 7.375 37.781 1.00 98.31 156 VAL A C 1
ATOM 1228 O O . VAL A 1 156 ? -11.024 8.062 36.847 1.00 98.31 156 VAL A O 1
ATOM 1231 N N . LEU A 1 157 ? -12.678 6.916 37.822 1.00 98.44 157 LEU A N 1
ATOM 1232 C CA . LEU A 1 157 ? -13.626 7.123 36.721 1.00 98.44 157 LEU A CA 1
ATOM 1233 C C . LEU A 1 157 ? -14.010 8.595 36.538 1.00 98.44 157 LEU A C 1
ATOM 1235 O O . LEU A 1 157 ? -14.204 9.040 35.408 1.00 98.44 157 LEU A O 1
ATOM 1239 N N . ALA A 1 158 ? -14.092 9.369 37.624 1.00 98.00 158 ALA A N 1
ATOM 1240 C CA . ALA A 1 158 ? -14.267 10.816 37.537 1.00 98.00 158 ALA A CA 1
ATOM 1241 C C . ALA A 1 158 ? -13.057 11.493 36.874 1.00 98.00 158 ALA A C 1
ATOM 1243 O O . ALA A 1 158 ? -13.230 12.452 36.129 1.00 98.00 158 ALA A O 1
ATOM 1244 N N . HIS A 1 159 ? -11.838 10.999 37.114 1.00 97.44 159 HIS A N 1
ATOM 1245 C CA . HIS A 1 159 ? -10.643 11.477 36.419 1.00 97.44 159 HIS A CA 1
ATOM 1246 C C . HIS A 1 159 ? -10.715 11.182 34.915 1.00 97.44 159 HIS A C 1
ATOM 1248 O O . HIS A 1 159 ? -10.559 12.106 34.122 1.00 97.44 159 HIS A O 1
ATOM 1254 N N . CYS A 1 160 ? -11.048 9.950 34.516 1.00 97.81 160 CYS A N 1
ATOM 1255 C CA . CYS A 1 160 ? -11.225 9.590 33.103 1.00 97.81 160 CYS A CA 1
ATOM 1256 C C . CYS A 1 160 ? -12.283 10.458 32.404 1.00 97.81 160 CYS A C 1
ATOM 1258 O O . CYS A 1 160 ? -12.037 10.966 31.311 1.00 97.81 160 CYS A O 1
ATOM 1260 N N . ARG A 1 161 ? -13.430 10.688 33.060 1.00 97.69 161 ARG A N 1
ATOM 1261 C CA . ARG A 1 161 ? -14.495 11.564 32.548 1.00 97.69 161 ARG A CA 1
ATOM 1262 C C . ARG A 1 161 ? -14.019 12.997 32.326 1.00 97.69 161 ARG A C 1
ATOM 1264 O O . ARG A 1 161 ? -14.273 13.546 31.260 1.00 97.69 161 ARG A O 1
ATOM 1271 N N . ARG A 1 162 ? -13.263 13.570 33.270 1.00 97.50 162 ARG A N 1
ATOM 1272 C CA . ARG A 1 162 ? -12.687 14.915 33.099 1.00 97.50 162 ARG A CA 1
ATOM 1273 C C . ARG A 1 162 ? -11.749 14.991 31.894 1.00 97.50 162 ARG A C 1
ATOM 1275 O O . ARG A 1 162 ? -11.884 15.916 31.101 1.00 97.50 162 ARG A O 1
ATOM 1282 N N . LEU A 1 163 ? -10.841 14.024 31.727 1.00 96.56 163 LEU A N 1
ATOM 1283 C CA . LEU A 1 163 ? -9.926 13.993 30.574 1.00 96.56 163 LEU A CA 1
ATOM 1284 C C . LEU A 1 163 ? -10.689 13.881 29.244 1.00 96.56 163 LEU A C 1
ATOM 1286 O O . LEU A 1 163 ? -10.363 14.558 28.268 1.00 96.56 163 LEU A O 1
ATOM 1290 N N . PHE A 1 164 ? -11.733 13.051 29.223 1.00 96.75 164 PHE A N 1
ATOM 1291 C CA . PHE A 1 164 ? -12.627 12.898 28.079 1.00 96.75 164 PHE A CA 1
ATOM 1292 C C . PHE A 1 164 ? -13.341 14.211 27.731 1.00 96.75 164 PHE A C 1
ATOM 1294 O O . PHE A 1 164 ? -13.302 14.643 26.580 1.00 96.75 164 PHE A O 1
ATOM 1301 N N . GLU A 1 165 ? -13.942 14.884 28.715 1.00 96.31 165 GLU A N 1
ATOM 1302 C CA . GLU A 1 165 ? -14.632 16.171 28.539 1.00 96.31 165 GLU A CA 1
ATOM 1303 C C . GLU A 1 165 ? -13.686 17.282 28.066 1.00 96.31 165 GLU A C 1
ATOM 1305 O O . GLU A 1 165 ? -14.047 18.076 27.194 1.00 96.31 165 GLU A O 1
ATOM 1310 N N . GLN A 1 166 ? -12.457 17.295 28.588 1.00 95.62 166 GLN A N 1
ATOM 1311 C CA . GLN A 1 166 ? -11.388 18.215 28.189 1.00 95.62 166 GLN A CA 1
ATOM 1312 C C . GLN A 1 166 ? -10.833 17.932 26.789 1.00 95.62 166 GLN A C 1
ATOM 1314 O O . GLN A 1 166 ? -10.136 18.782 26.238 1.00 95.62 166 GLN A O 1
ATOM 1319 N N . LYS A 1 167 ? -11.165 16.779 26.191 1.00 94.31 167 LYS A N 1
ATOM 1320 C CA . LYS A 1 167 ? -10.676 16.343 24.873 1.00 94.31 167 LYS A CA 1
ATOM 1321 C C . LYS A 1 167 ? -9.147 16.287 24.819 1.00 94.31 167 LYS A C 1
ATOM 1323 O O . LYS A 1 167 ? -8.553 16.727 23.835 1.00 94.31 167 LYS A O 1
ATOM 1328 N N . VAL A 1 168 ? -8.526 15.762 25.878 1.00 93.69 168 VAL A N 1
ATOM 1329 C CA . VAL A 1 168 ? -7.062 15.663 25.968 1.00 93.69 168 VAL A CA 1
ATOM 1330 C C . VAL A 1 168 ? -6.515 14.910 24.739 1.00 93.69 168 VAL A C 1
ATOM 1332 O O . VAL A 1 168 ? -7.014 13.820 24.426 1.00 93.69 168 VAL A O 1
ATOM 1335 N N . PRO A 1 169 ? -5.556 15.496 23.996 1.00 89.75 169 PRO A N 1
ATOM 1336 C CA . PRO A 1 169 ? -5.035 14.921 22.762 1.00 89.75 169 PRO A CA 1
ATOM 1337 C C . PRO A 1 169 ? -4.106 13.731 23.022 1.00 89.75 169 PRO A C 1
ATOM 1339 O O . PRO A 1 169 ? -3.663 13.485 24.144 1.00 89.75 169 PRO A O 1
ATOM 1342 N N . PHE A 1 170 ? -3.813 12.991 21.952 1.00 85.81 170 PHE A N 1
ATOM 1343 C CA . PHE A 1 170 ? -2.840 11.908 21.997 1.00 85.81 170 PHE A CA 1
ATOM 1344 C C . PHE A 1 170 ? -1.421 12.460 22.039 1.00 85.81 170 PHE A C 1
ATOM 1346 O O . PHE A 1 170 ? -1.073 13.334 21.242 1.00 85.81 170 PHE A O 1
ATOM 1353 N N . ASP A 1 171 ? -0.601 11.906 22.921 1.00 83.88 171 ASP A N 1
ATOM 1354 C CA . ASP A 1 171 ? 0.809 12.247 23.005 1.00 83.88 171 ASP A CA 1
ATOM 1355 C C . ASP A 1 171 ? 1.658 11.369 22.075 1.00 83.88 171 ASP A C 1
ATOM 1357 O O . ASP A 1 171 ? 1.849 10.172 22.296 1.00 83.88 171 ASP A O 1
ATOM 1361 N N . TYR A 1 172 ? 2.177 11.985 21.014 1.00 77.06 172 TYR A N 1
ATOM 1362 C CA . TYR A 1 172 ? 3.069 11.331 20.056 1.00 77.06 172 TYR A CA 1
ATOM 1363 C C . TYR A 1 172 ? 4.539 11.329 20.502 1.00 77.06 172 TYR A C 1
ATOM 1365 O O . TYR A 1 172 ? 5.326 10.538 19.974 1.00 77.06 172 TYR A O 1
ATOM 1373 N N . SER A 1 173 ? 4.901 12.197 21.448 1.00 74.44 173 SER A N 1
ATOM 1374 C CA . SER A 1 173 ? 6.269 12.404 21.937 1.00 74.44 173 SER A CA 1
ATOM 1375 C C . SER A 1 173 ? 6.560 11.623 23.221 1.00 74.44 173 SER A C 1
ATOM 1377 O O . SER A 1 173 ? 7.710 11.571 23.652 1.00 74.44 173 SER A O 1
ATOM 1379 N N . PHE A 1 174 ? 5.551 10.971 23.807 1.00 78.50 174 PHE A N 1
ATOM 1380 C CA . PHE A 1 174 ? 5.654 10.293 25.104 1.00 78.50 174 PHE A CA 1
ATOM 1381 C C . PHE A 1 174 ? 6.212 11.218 26.202 1.00 78.50 174 PHE A C 1
ATOM 1383 O O . PHE A 1 174 ? 6.948 10.777 27.092 1.00 78.50 174 PHE A O 1
ATOM 1390 N N . ASP A 1 175 ? 5.901 12.508 26.105 1.00 77.38 175 ASP A N 1
ATOM 1391 C CA . ASP A 1 175 ? 6.158 13.502 27.127 1.00 77.38 175 ASP A CA 1
ATOM 1392 C C . ASP A 1 175 ? 5.221 13.236 28.301 1.00 77.38 175 ASP A C 1
ATOM 1394 O O . ASP A 1 175 ? 4.012 13.366 28.191 1.00 77.38 175 ASP A O 1
ATOM 1398 N N . LEU A 1 176 ? 5.778 12.915 29.469 1.00 83.69 176 LEU A N 1
ATOM 1399 C CA . LEU A 1 176 ? 4.979 12.607 30.662 1.00 83.69 176 LEU A CA 1
ATOM 1400 C C . LEU A 1 176 ? 4.287 13.838 31.291 1.00 83.69 176 LEU A C 1
ATOM 1402 O O . LEU A 1 176 ? 3.948 13.821 32.481 1.00 83.69 176 LEU A O 1
ATOM 1406 N N . ASP A 1 177 ? 4.102 14.916 30.527 1.00 85.44 177 ASP A N 1
ATOM 1407 C CA . ASP A 1 177 ? 3.325 16.082 30.936 1.00 85.44 177 ASP A CA 1
ATOM 1408 C C . ASP A 1 177 ? 1.813 15.814 30.823 1.00 85.44 177 ASP A C 1
ATOM 1410 O O . ASP A 1 177 ? 1.376 14.756 30.387 1.00 85.44 177 ASP A O 1
ATOM 1414 N N . ASP A 1 178 ? 0.985 16.722 31.338 1.00 86.19 178 ASP A N 1
ATOM 1415 C CA . ASP A 1 178 ? -0.471 16.524 31.373 1.00 86.19 178 ASP A CA 1
ATOM 1416 C C . ASP A 1 178 ? -1.194 17.151 30.162 1.00 86.19 178 ASP A C 1
ATOM 1418 O O . ASP A 1 178 ? -2.426 17.185 30.132 1.00 86.19 178 ASP A O 1
ATOM 1422 N N . SER A 1 179 ? -0.462 17.680 29.171 1.00 85.44 179 SER A N 1
ATOM 1423 C CA . SER A 1 179 ? -1.045 18.390 28.021 1.00 85.44 179 SER A CA 1
ATOM 1424 C C . SER A 1 179 ? -1.551 17.456 26.920 1.00 85.44 179 SER A C 1
ATOM 1426 O O . SER A 1 179 ? -2.490 17.802 26.198 1.00 85.44 179 SER A O 1
ATOM 1428 N N . ALA A 1 180 ? -0.967 16.266 26.822 1.00 87.81 180 ALA A N 1
ATOM 1429 C CA . ALA A 1 180 ? -1.358 15.174 25.946 1.00 87.81 180 ALA A CA 1
ATOM 1430 C C . ALA A 1 180 ? -1.083 13.855 26.679 1.00 87.81 180 ALA A C 1
ATOM 1432 O O . ALA A 1 180 ? -0.260 13.821 27.584 1.00 87.81 180 ALA A O 1
ATOM 1433 N N . LEU A 1 181 ? -1.783 12.775 26.330 1.00 89.62 181 LEU A N 1
ATOM 1434 C CA . LEU A 1 181 ? -1.592 11.473 26.980 1.00 89.62 181 LEU A CA 1
ATOM 1435 C C . LEU A 1 181 ? -1.582 10.346 25.953 1.00 89.62 181 LEU A C 1
ATOM 1437 O O . LEU A 1 181 ? -2.266 10.419 24.933 1.00 89.62 181 LEU A O 1
ATOM 1441 N N . TYR A 1 182 ? -0.911 9.242 26.262 1.00 89.81 182 TYR A N 1
ATOM 1442 C CA . TYR A 1 182 ? -1.137 7.951 25.596 1.00 89.81 182 TYR A CA 1
ATOM 1443 C C . TYR A 1 182 ? -1.861 6.970 26.530 1.00 89.81 182 TYR A C 1
ATOM 1445 O O . TYR A 1 182 ? -2.034 7.210 27.723 1.00 89.81 182 TYR A O 1
ATOM 1453 N N . CYS A 1 183 ? -2.343 5.848 25.992 1.00 91.69 183 CYS A N 1
ATOM 1454 C CA . CYS A 1 183 ? -3.254 4.934 26.695 1.00 91.69 183 CYS A CA 1
ATOM 1455 C C . CYS A 1 183 ? -2.751 4.423 28.060 1.00 91.69 183 CYS A C 1
ATOM 1457 O O . CYS A 1 183 ? -3.512 4.416 29.035 1.00 91.69 183 CYS A O 1
ATOM 1459 N N . LEU A 1 184 ? -1.479 4.023 28.148 1.00 94.12 184 LEU A N 1
ATOM 1460 C CA . LEU A 1 184 ? -0.881 3.524 29.392 1.00 94.12 184 LEU A CA 1
ATOM 1461 C C . LEU A 1 184 ? -0.726 4.640 30.414 1.00 94.12 184 LEU A C 1
ATOM 1463 O O . LEU A 1 184 ? -1.045 4.444 31.581 1.00 94.12 184 LEU A O 1
ATOM 1467 N N . GLU A 1 185 ? -0.277 5.809 29.974 1.00 93.81 185 GLU A N 1
ATOM 1468 C CA . GLU A 1 185 ? -0.120 6.969 30.837 1.00 93.81 185 GLU A CA 1
ATOM 1469 C C . GLU A 1 185 ? -1.459 7.471 31.367 1.00 93.81 185 GLU A C 1
ATOM 1471 O O . GLU A 1 185 ? -1.573 7.730 32.558 1.00 93.81 185 GLU A O 1
ATOM 1476 N N . MET A 1 186 ? -2.497 7.525 30.529 1.00 96.31 186 MET A N 1
ATOM 1477 C CA . MET A 1 186 ? -3.851 7.857 30.974 1.00 96.31 186 MET A CA 1
ATOM 1478 C C . MET A 1 186 ? -4.320 6.888 32.065 1.00 96.31 186 MET A C 1
ATOM 1480 O O . MET A 1 186 ? -4.867 7.306 33.086 1.00 96.31 186 MET A O 1
ATOM 1484 N N . THR A 1 187 ? -4.079 5.589 31.860 1.00 97.38 187 THR A N 1
ATOM 1485 C CA . THR A 1 187 ? -4.442 4.552 32.832 1.00 97.38 187 THR A CA 1
ATOM 1486 C C . THR A 1 187 ? -3.660 4.738 34.134 1.00 97.38 187 THR A C 1
ATOM 1488 O O . THR A 1 187 ? -4.250 4.802 35.210 1.00 97.38 187 THR A O 1
ATOM 1491 N N . GLU A 1 188 ? -2.340 4.892 34.049 1.00 97.25 188 GLU A N 1
ATOM 1492 C CA . GLU A 1 188 ? -1.463 5.099 35.199 1.00 97.25 188 GLU A CA 1
ATOM 1493 C C . GLU A 1 188 ? -1.823 6.377 35.966 1.00 97.25 188 GLU A C 1
ATOM 1495 O O . GLU A 1 188 ? -2.048 6.316 37.172 1.00 97.25 188 GLU A O 1
ATOM 1500 N N . LYS A 1 189 ? -1.939 7.526 35.291 1.00 96.12 189 LYS A N 1
ATOM 1501 C CA . LYS A 1 189 ? -2.248 8.823 35.913 1.00 96.12 189 LYS A CA 1
ATOM 1502 C C . LYS A 1 189 ? -3.630 8.836 36.563 1.00 96.12 189 LYS A C 1
ATOM 1504 O O . LYS A 1 189 ? -3.781 9.411 37.646 1.00 96.12 189 LYS A O 1
ATOM 1509 N N . ALA A 1 190 ? -4.617 8.137 35.998 1.00 97.12 190 ALA A N 1
ATOM 1510 C CA . ALA A 1 190 ? -5.934 8.018 36.619 1.00 97.12 190 ALA A CA 1
ATOM 1511 C C . ALA A 1 190 ? -5.856 7.355 38.008 1.00 97.12 190 ALA A C 1
ATOM 1513 O O . ALA A 1 190 ? -6.434 7.879 38.962 1.00 97.12 190 ALA A O 1
ATOM 1514 N N . PHE A 1 191 ? -5.086 6.274 38.161 1.00 97.94 191 PHE A N 1
ATOM 1515 C CA . PHE A 1 191 ? -4.882 5.605 39.454 1.00 97.94 191 PHE A CA 1
ATOM 1516 C C . PHE A 1 191 ? -3.872 6.332 40.354 1.00 97.94 191 PHE A C 1
ATOM 1518 O O . PHE A 1 191 ? -4.119 6.506 41.552 1.00 97.94 191 PHE A O 1
ATOM 1525 N N . ARG A 1 192 ? -2.775 6.837 39.786 1.00 96.75 192 ARG A N 1
ATOM 1526 C CA . ARG A 1 192 ? -1.718 7.552 40.510 1.00 96.75 192 ARG A CA 1
ATOM 1527 C C . ARG A 1 192 ? -2.220 8.857 41.115 1.00 96.75 192 ARG A C 1
ATOM 1529 O O . ARG A 1 192 ? -1.856 9.168 42.246 1.00 96.75 192 ARG A O 1
ATOM 1536 N N . SER A 1 193 ? -3.148 9.551 40.450 1.00 94.62 193 SER A N 1
ATOM 1537 C CA . SER A 1 193 ? -3.844 10.717 41.022 1.00 94.62 193 SER A CA 1
ATOM 1538 C C . SER A 1 193 ? -4.648 10.387 42.289 1.00 94.62 193 SER A C 1
ATOM 1540 O O . SER A 1 193 ? -5.011 11.287 43.043 1.00 94.62 193 SER A O 1
ATOM 1542 N N . GLN A 1 194 ? -4.926 9.102 42.535 1.00 96.31 194 GLN A N 1
ATOM 1543 C CA . GLN A 1 194 ? -5.588 8.589 43.737 1.00 96.31 194 GLN A CA 1
ATOM 1544 C C . GLN A 1 194 ? -4.610 7.907 44.709 1.00 96.31 194 GLN A C 1
ATOM 1546 O O . GLN A 1 194 ? -5.044 7.200 45.619 1.00 96.31 194 GLN A O 1
ATOM 1551 N N . GLY A 1 195 ? -3.301 8.114 44.527 1.00 95.88 195 GLY A N 1
ATOM 1552 C CA . GLY A 1 195 ? -2.243 7.547 45.364 1.00 95.88 195 GLY A CA 1
ATOM 1553 C C . GLY A 1 195 ? -1.879 6.097 45.034 1.00 95.88 195 GLY A C 1
ATOM 1554 O O . GLY A 1 195 ? -1.210 5.450 45.836 1.00 95.88 195 GLY A O 1
ATOM 1555 N N . LEU A 1 196 ? -2.317 5.567 43.886 1.00 96.38 196 LEU A N 1
ATOM 1556 C CA . LEU A 1 196 ? -2.042 4.192 43.465 1.00 96.38 196 LEU A CA 1
ATOM 1557 C C . LEU A 1 196 ? -1.146 4.174 42.223 1.00 96.38 196 LEU A C 1
ATOM 1559 O O . LEU A 1 196 ? -1.630 4.257 41.099 1.00 96.38 196 LEU A O 1
ATOM 1563 N N . ALA A 1 197 ? 0.161 4.054 42.438 1.00 96.81 197 ALA A N 1
ATOM 1564 C CA . ALA A 1 197 ? 1.130 3.798 41.376 1.00 96.81 197 ALA A CA 1
ATOM 1565 C C . ALA A 1 197 ? 0.987 2.348 40.888 1.00 96.81 197 ALA A C 1
ATOM 1567 O O . ALA A 1 197 ? 1.249 1.416 41.654 1.00 96.81 197 ALA A O 1
ATOM 1568 N N . LEU A 1 198 ? 0.541 2.136 39.647 1.00 97.06 198 LEU A N 1
ATOM 1569 C CA . LEU A 1 198 ? 0.375 0.776 39.121 1.00 97.06 198 LEU A CA 1
ATOM 1570 C C . LEU A 1 198 ? 1.699 0.221 38.597 1.00 97.06 198 LEU A C 1
ATOM 1572 O O . LEU A 1 198 ? 1.947 -0.978 38.738 1.00 97.06 198 LEU A O 1
ATOM 1576 N N . SER A 1 199 ? 2.535 1.078 38.016 1.00 95.44 199 SER A N 1
ATOM 1577 C CA . SER A 1 199 ? 3.834 0.725 37.445 1.00 95.44 199 SER A CA 1
ATOM 1578 C C . SER A 1 199 ? 4.825 1.882 37.510 1.00 95.44 199 SER A C 1
ATOM 1580 O O . SER A 1 199 ? 4.430 3.034 37.634 1.00 95.44 199 SER A O 1
ATOM 1582 N N . GLU A 1 200 ? 6.114 1.576 37.390 1.00 93.88 200 GLU A N 1
ATOM 1583 C CA . GLU A 1 200 ? 7.162 2.581 37.202 1.00 93.88 200 GLU A CA 1
ATOM 1584 C C . GLU A 1 200 ? 7.499 2.740 35.717 1.00 93.88 200 GLU A C 1
ATOM 1586 O O . GLU A 1 200 ? 7.283 1.828 34.911 1.00 93.88 200 GLU A O 1
ATOM 1591 N N . THR A 1 201 ? 8.038 3.902 35.353 1.00 92.50 201 THR A N 1
ATOM 1592 C CA . THR A 1 201 ? 8.486 4.163 33.983 1.00 92.50 201 THR A CA 1
ATOM 1593 C C . THR A 1 201 ? 9.769 3.405 33.659 1.00 92.50 201 THR A C 1
ATOM 1595 O O . THR A 1 201 ? 10.650 3.265 34.509 1.00 92.50 201 THR A O 1
ATOM 1598 N N . VAL A 1 202 ? 9.921 3.006 32.401 1.00 90.25 202 VAL A N 1
ATOM 1599 C CA . VAL A 1 202 ? 11.132 2.387 31.850 1.00 90.25 202 VAL A CA 1
ATOM 1600 C C . VAL A 1 202 ? 11.651 3.264 30.716 1.00 90.25 202 VAL A C 1
ATOM 1602 O O . VAL A 1 202 ? 10.860 3.804 29.945 1.00 90.25 202 VAL A O 1
ATOM 1605 N N . ARG A 1 203 ? 12.972 3.425 30.603 1.00 89.88 203 ARG A N 1
ATOM 1606 C CA . ARG A 1 203 ? 13.571 4.155 29.479 1.00 89.88 203 ARG A CA 1
ATOM 1607 C C . ARG A 1 203 ? 13.427 3.345 28.193 1.00 89.88 203 ARG A C 1
ATOM 1609 O O . ARG A 1 203 ? 13.579 2.125 28.223 1.00 89.88 203 ARG A O 1
ATOM 1616 N N . LEU A 1 204 ? 13.182 3.998 27.057 1.00 83.75 204 LEU A N 1
ATOM 1617 C CA . LEU A 1 204 ? 13.053 3.315 25.761 1.00 83.75 204 LEU A CA 1
ATOM 1618 C C . LEU A 1 204 ? 14.256 2.406 25.440 1.00 83.75 204 LEU A C 1
ATOM 1620 O O . LEU A 1 204 ? 14.069 1.311 24.911 1.00 83.75 204 LEU A O 1
ATOM 1624 N N . GLY A 1 205 ? 15.477 2.830 25.778 1.00 84.38 205 GLY A N 1
ATOM 1625 C CA . GLY A 1 205 ? 16.698 2.037 25.589 1.00 84.38 205 GLY A CA 1
ATOM 1626 C C . GLY A 1 205 ? 16.831 0.832 26.527 1.00 84.38 205 GLY A C 1
ATOM 1627 O O . GLY A 1 205 ? 17.517 -0.126 26.177 1.00 84.38 205 GLY A O 1
ATOM 1628 N N . ASP A 1 206 ? 16.131 0.849 27.663 1.00 87.19 206 ASP A N 1
ATOM 1629 C CA . ASP A 1 206 ? 16.214 -0.161 28.727 1.00 87.19 206 ASP A CA 1
ATOM 1630 C C . ASP A 1 206 ? 15.057 -1.173 28.685 1.00 87.19 206 ASP A C 1
ATOM 1632 O O . ASP A 1 206 ? 14.877 -1.972 29.610 1.00 87.19 206 ASP A O 1
ATOM 1636 N N . MET A 1 207 ? 14.242 -1.152 27.624 1.00 87.62 207 MET A N 1
ATOM 1637 C CA . MET A 1 207 ? 13.200 -2.157 27.428 1.00 87.62 207 MET A CA 1
ATOM 1638 C C . MET A 1 207 ? 13.802 -3.571 27.412 1.00 87.62 207 MET A C 1
ATOM 1640 O O . MET A 1 207 ? 14.877 -3.796 26.860 1.00 87.62 207 MET A O 1
ATOM 1644 N N . GLU A 1 208 ? 13.078 -4.537 27.986 1.00 87.81 208 GLU A N 1
ATOM 1645 C CA . GLU A 1 208 ? 13.576 -5.893 28.274 1.00 87.81 208 GLU A CA 1
ATOM 1646 C C . GLU A 1 208 ? 14.300 -6.574 27.099 1.00 87.81 208 GLU A C 1
ATOM 1648 O O . GLU A 1 208 ? 15.326 -7.218 27.301 1.00 87.81 208 GLU A O 1
ATOM 1653 N N . ASN A 1 209 ? 13.796 -6.408 25.875 1.00 85.38 209 ASN A N 1
ATOM 1654 C CA . ASN A 1 209 ? 14.357 -6.994 24.659 1.00 85.38 209 ASN A CA 1
ATOM 1655 C C . ASN A 1 209 ? 14.941 -5.946 23.700 1.00 85.38 209 ASN A C 1
ATOM 1657 O O . ASN A 1 209 ? 15.113 -6.254 22.520 1.00 85.38 209 ASN A O 1
ATOM 1661 N N . ALA A 1 210 ? 15.239 -4.721 24.147 1.00 83.88 210 ALA A N 1
ATOM 1662 C CA . ALA A 1 210 ? 15.690 -3.631 23.274 1.00 83.88 210 ALA A CA 1
ATOM 1663 C C . ALA A 1 210 ? 16.879 -4.026 22.375 1.00 83.88 210 ALA A C 1
ATOM 1665 O O . ALA A 1 210 ? 16.898 -3.735 21.178 1.00 83.88 210 ALA A O 1
ATOM 1666 N N . THR A 1 211 ? 17.830 -4.787 22.918 1.00 82.00 211 THR A N 1
ATOM 1667 C CA . THR A 1 211 ? 19.032 -5.271 22.215 1.00 82.00 211 THR A CA 1
ATOM 1668 C C . THR A 1 211 ? 18.757 -6.266 21.080 1.00 82.00 211 THR A C 1
ATOM 1670 O O . THR A 1 211 ? 19.663 -6.524 20.284 1.00 82.00 211 THR A O 1
ATOM 1673 N N . ARG A 1 212 ? 17.531 -6.804 20.970 1.00 82.19 212 ARG A N 1
ATOM 1674 C CA . ARG A 1 212 ? 17.068 -7.669 19.862 1.00 82.19 212 ARG A CA 1
ATOM 1675 C C . ARG A 1 212 ? 16.427 -6.890 18.710 1.00 82.19 212 ARG A C 1
ATOM 1677 O O . ARG A 1 212 ? 16.157 -7.475 17.660 1.00 82.19 212 ARG A O 1
ATOM 1684 N N . TYR A 1 213 ? 16.158 -5.602 18.920 1.00 84.19 213 TYR A N 1
ATOM 1685 C CA . TYR A 1 213 ? 15.552 -4.699 17.941 1.00 84.19 213 TYR A CA 1
ATOM 1686 C C . TYR A 1 213 ? 16.416 -3.447 17.683 1.00 84.19 213 TYR A C 1
ATOM 1688 O O . TYR A 1 213 ? 15.871 -2.337 17.624 1.00 84.19 213 TYR A O 1
ATOM 1696 N N . PRO A 1 214 ? 17.759 -3.551 17.577 1.00 80.88 214 PRO A N 1
ATOM 1697 C CA . PRO A 1 214 ? 18.617 -2.374 17.473 1.00 80.88 214 PRO A CA 1
ATOM 1698 C C . PRO A 1 214 ? 18.305 -1.528 16.235 1.00 80.88 214 PRO A C 1
ATOM 1700 O O . PRO A 1 214 ? 18.415 -0.301 16.303 1.00 80.88 214 PRO A O 1
ATOM 1703 N N . ILE A 1 215 ? 17.883 -2.138 15.120 1.00 78.31 215 ILE A N 1
ATOM 1704 C CA . ILE A 1 215 ? 17.529 -1.395 13.905 1.00 78.31 215 ILE A CA 1
ATOM 1705 C C . ILE A 1 215 ? 16.187 -0.691 14.092 1.00 78.31 215 ILE A C 1
ATOM 1707 O O . ILE A 1 215 ? 16.110 0.512 13.842 1.00 78.31 215 ILE A O 1
ATOM 1711 N N . CYS A 1 216 ? 15.149 -1.398 14.548 1.00 78.38 216 CYS A N 1
ATOM 1712 C CA . CYS A 1 216 ? 13.823 -0.814 14.748 1.00 78.38 216 CYS A CA 1
ATOM 1713 C C . CYS A 1 216 ? 13.848 0.312 15.789 1.00 78.38 216 CYS A C 1
ATOM 1715 O O . CYS A 1 216 ? 13.253 1.358 15.545 1.00 78.38 216 CYS A O 1
ATOM 1717 N N . ILE A 1 217 ? 14.577 0.154 16.900 1.00 81.44 217 ILE A N 1
ATOM 1718 C CA . ILE A 1 217 ? 14.731 1.205 17.921 1.00 81.44 217 ILE A CA 1
ATOM 1719 C C . ILE A 1 217 ? 15.493 2.407 17.364 1.00 81.44 217 ILE A C 1
ATOM 1721 O O . ILE A 1 217 ? 15.022 3.541 17.473 1.00 81.44 217 ILE A O 1
ATOM 1725 N N . SER A 1 218 ? 16.639 2.176 16.714 1.00 79.31 218 SER A N 1
ATOM 1726 C CA . SER A 1 218 ? 17.421 3.260 16.104 1.00 79.31 218 SER A CA 1
ATOM 1727 C C . SER A 1 218 ? 16.603 4.010 15.057 1.00 79.31 218 SER A C 1
ATOM 1729 O O . SER A 1 218 ? 16.687 5.235 14.957 1.00 79.31 218 SER A O 1
ATOM 1731 N N . LEU A 1 219 ? 15.791 3.283 14.286 1.00 72.38 219 LEU A N 1
ATOM 1732 C CA . LEU A 1 219 ? 14.901 3.852 13.290 1.00 72.38 219 LEU A CA 1
ATOM 1733 C C . LEU A 1 219 ? 13.774 4.658 13.934 1.00 72.38 219 LEU A C 1
ATOM 1735 O O . LEU A 1 219 ? 13.534 5.783 13.514 1.00 72.38 219 LEU A O 1
ATOM 1739 N N . PHE A 1 220 ? 13.123 4.114 14.959 1.00 76.81 220 PHE A N 1
ATOM 1740 C CA . PHE A 1 220 ? 12.042 4.770 15.689 1.00 76.81 220 PHE A CA 1
ATOM 1741 C C . PHE A 1 220 ? 12.503 6.105 16.290 1.00 76.81 220 PHE A C 1
ATOM 1743 O O . PHE A 1 220 ? 11.897 7.147 16.033 1.00 76.81 220 PHE A O 1
ATOM 1750 N N . VAL A 1 221 ? 13.653 6.101 16.970 1.00 78.31 221 VAL A N 1
ATOM 1751 C CA . VAL A 1 221 ? 14.285 7.312 17.513 1.00 78.31 221 VAL A CA 1
ATOM 1752 C C . VAL A 1 221 ? 14.684 8.278 16.394 1.00 78.31 221 VAL A C 1
ATOM 1754 O O . VAL A 1 221 ? 14.388 9.468 16.468 1.00 78.31 221 VAL A O 1
ATOM 1757 N N . SER A 1 222 ? 15.310 7.794 15.318 1.00 72.38 222 SER A N 1
ATOM 1758 C CA . SER A 1 222 ? 15.770 8.665 14.225 1.00 72.38 222 SER A CA 1
ATOM 1759 C C . SER A 1 222 ? 14.619 9.303 13.443 1.00 72.38 222 SER A C 1
ATOM 1761 O O . SER A 1 222 ? 14.710 10.471 13.076 1.00 72.38 222 SER A O 1
ATOM 1763 N N . LEU A 1 223 ? 13.539 8.561 13.190 1.00 64.19 223 LEU A N 1
ATOM 1764 C CA . LEU A 1 223 ? 12.360 9.049 12.473 1.00 64.19 223 LEU A CA 1
ATOM 1765 C C . LEU A 1 223 ? 11.553 10.050 13.292 1.00 64.19 223 LEU A C 1
ATOM 1767 O O . LEU A 1 223 ? 10.997 10.981 12.715 1.00 64.19 223 LEU A O 1
ATOM 1771 N N . SER A 1 224 ? 11.522 9.896 14.618 1.00 67.00 224 SER A N 1
ATOM 1772 C CA . SER A 1 224 ? 10.856 10.864 15.492 1.00 67.00 224 SER A CA 1
ATOM 1773 C C . SER A 1 224 ? 11.405 12.284 15.296 1.00 67.00 224 SER A C 1
ATOM 1775 O O . SER A 1 224 ? 10.635 13.234 15.288 1.00 67.00 224 SER A O 1
ATOM 1777 N N . ARG A 1 225 ? 12.706 12.430 14.986 1.00 69.19 225 ARG A N 1
ATOM 1778 C CA . ARG A 1 225 ? 13.351 13.726 14.690 1.00 69.19 225 ARG A CA 1
ATOM 1779 C C . ARG A 1 225 ? 12.829 14.420 13.437 1.00 69.19 225 ARG A C 1
ATOM 1781 O O . ARG A 1 225 ? 13.072 15.606 13.260 1.00 69.19 225 ARG A O 1
ATOM 1788 N N . LEU A 1 226 ? 12.197 13.670 12.539 1.00 58.16 226 LEU A N 1
ATOM 1789 C CA . LEU A 1 226 ? 11.663 14.183 11.280 1.00 58.16 226 LEU A CA 1
ATOM 1790 C C . LEU A 1 226 ? 10.154 14.427 11.344 1.00 58.16 226 LEU A C 1
ATOM 1792 O O . LEU A 1 226 ? 9.629 15.124 10.482 1.00 58.16 226 LEU A O 1
ATOM 1796 N N . MET A 1 227 ? 9.461 13.813 12.307 1.00 55.00 227 MET A N 1
ATOM 1797 C CA . MET A 1 227 ? 7.996 13.780 12.358 1.00 55.00 227 MET A CA 1
ATOM 1798 C C . MET A 1 227 ? 7.403 14.453 13.594 1.00 55.00 227 MET A C 1
ATOM 1800 O O . MET A 1 227 ? 6.234 14.821 13.559 1.00 55.00 227 MET A O 1
ATOM 1804 N N . LEU A 1 228 ? 8.176 14.603 14.670 1.00 62.97 228 LEU A N 1
ATOM 1805 C CA . LEU A 1 228 ? 7.716 15.181 15.927 1.00 62.97 228 LEU A CA 1
ATOM 1806 C C . LEU A 1 228 ? 8.450 16.487 16.205 1.00 62.97 228 LEU A C 1
ATOM 1808 O O . LEU A 1 228 ? 9.653 16.598 15.967 1.00 62.97 228 LEU A O 1
ATOM 1812 N N . GLU A 1 229 ? 7.732 17.452 16.773 1.00 66.69 229 GLU A N 1
ATOM 1813 C CA . GLU A 1 229 ? 8.331 18.691 17.278 1.00 66.69 229 GLU A CA 1
ATOM 1814 C C . GLU A 1 229 ? 9.313 18.414 18.425 1.00 66.69 229 GLU A C 1
ATOM 1816 O O . GLU A 1 229 ? 10.356 19.060 18.521 1.00 66.69 229 GLU A O 1
ATOM 1821 N N . LYS A 1 230 ? 9.011 17.409 19.259 1.00 75.00 230 LYS A N 1
ATOM 1822 C CA . LYS A 1 230 ? 9.877 16.908 20.329 1.00 75.00 230 LYS A CA 1
ATOM 1823 C C . LYS A 1 230 ? 10.296 15.467 20.020 1.00 75.00 230 LYS A C 1
ATOM 1825 O O . LYS A 1 230 ? 9.492 14.544 20.144 1.00 75.00 230 LYS A O 1
ATOM 1830 N N . PRO A 1 231 ? 11.537 15.250 19.561 1.00 74.00 231 PRO A N 1
ATOM 1831 C CA . PRO A 1 231 ? 11.982 13.924 19.163 1.00 74.00 231 PRO A CA 1
ATOM 1832 C C . PRO A 1 231 ? 12.170 12.982 20.350 1.00 74.00 231 PRO A C 1
ATOM 1834 O O . PRO A 1 231 ? 12.666 13.375 21.404 1.00 74.00 231 PRO A O 1
ATOM 1837 N N . LEU A 1 232 ? 11.889 11.704 20.120 1.00 78.44 232 LEU A N 1
ATOM 1838 C CA . LEU A 1 232 ? 12.135 10.643 21.085 1.00 78.44 232 LEU A CA 1
ATOM 1839 C C . LEU A 1 232 ? 13.633 10.419 21.276 1.00 78.44 232 LEU A C 1
ATOM 1841 O O . LEU A 1 232 ? 14.441 10.563 20.352 1.00 78.44 232 LEU A O 1
ATOM 1845 N N . THR A 1 233 ? 13.998 9.991 22.479 1.00 84.88 233 THR A N 1
ATOM 1846 C CA . THR A 1 233 ? 15.365 9.602 22.832 1.00 84.88 233 THR A CA 1
ATOM 1847 C C . THR A 1 233 ? 15.363 8.243 23.521 1.00 84.88 233 THR A C 1
ATOM 1849 O O . THR A 1 233 ? 14.336 7.795 24.021 1.00 84.88 233 THR A O 1
ATOM 1852 N N . LEU A 1 234 ? 16.515 7.571 23.572 1.00 85.44 234 LEU A N 1
ATOM 1853 C CA . LEU A 1 234 ? 16.631 6.311 24.319 1.00 85.44 234 LEU A CA 1
ATOM 1854 C C . LEU A 1 234 ? 16.393 6.500 25.824 1.00 85.44 234 LEU A C 1
ATOM 1856 O O . LEU A 1 234 ? 15.962 5.565 26.488 1.00 85.44 234 LEU A O 1
ATOM 1860 N N . GLU A 1 235 ? 16.611 7.712 26.333 1.00 87.56 235 GLU A N 1
ATOM 1861 C CA . GLU A 1 235 ? 16.382 8.078 27.731 1.00 87.56 235 GLU A CA 1
ATOM 1862 C C . GLU A 1 235 ? 14.911 8.391 28.036 1.00 87.56 235 GLU A C 1
ATOM 1864 O O . GLU A 1 235 ? 14.560 8.581 29.200 1.00 87.56 235 GLU A O 1
ATOM 1869 N N . GLN A 1 236 ? 14.045 8.443 27.014 1.00 88.12 236 GLN A N 1
ATOM 1870 C CA . GLN A 1 236 ? 12.634 8.770 27.191 1.00 88.12 236 GLN A CA 1
ATOM 1871 C C . GLN A 1 236 ? 11.971 7.741 28.108 1.00 88.12 236 GLN A C 1
ATOM 1873 O O . GLN A 1 236 ? 11.960 6.544 27.809 1.00 88.12 236 GLN A O 1
ATOM 1878 N N . ALA A 1 237 ? 11.422 8.216 29.222 1.00 91.06 237 ALA A N 1
ATOM 1879 C CA . ALA A 1 237 ? 10.736 7.394 30.205 1.00 91.06 237 ALA A CA 1
ATOM 1880 C C . ALA A 1 237 ? 9.292 7.129 29.759 1.00 91.06 237 ALA A C 1
ATOM 1882 O O . ALA A 1 237 ? 8.545 8.062 29.482 1.00 91.06 237 ALA A O 1
ATOM 1883 N N . VAL A 1 238 ? 8.890 5.858 29.710 1.00 91.44 238 VAL A N 1
ATOM 1884 C CA . VAL A 1 238 ? 7.551 5.441 29.271 1.00 91.44 238 VAL A CA 1
ATOM 1885 C C . VAL A 1 238 ? 6.942 4.399 30.205 1.00 91.44 238 VAL A C 1
ATOM 1887 O O . VAL A 1 238 ? 7.647 3.590 30.810 1.00 91.44 238 VAL A O 1
ATOM 1890 N N . TYR A 1 239 ? 5.616 4.382 30.303 1.00 94.12 239 TYR A N 1
ATOM 1891 C CA . TYR A 1 239 ? 4.856 3.316 30.942 1.00 94.12 239 TYR A CA 1
ATOM 1892 C C . TYR A 1 239 ? 4.594 2.192 29.947 1.00 94.12 239 TYR A C 1
ATOM 1894 O O . TYR A 1 239 ? 4.263 2.420 28.782 1.00 94.12 239 TYR A O 1
ATOM 1902 N N . LEU A 1 240 ? 4.707 0.957 30.426 1.00 92.69 240 LEU A N 1
ATOM 1903 C CA . LEU A 1 240 ? 4.557 -0.241 29.610 1.00 92.69 240 LEU A CA 1
ATOM 1904 C C . LEU A 1 240 ? 3.394 -1.089 30.134 1.00 92.69 240 LEU A C 1
ATOM 1906 O O . LEU A 1 240 ? 3.241 -1.221 31.354 1.00 92.69 240 LEU A O 1
ATOM 1910 N N . PRO A 1 241 ? 2.620 -1.752 29.251 1.00 92.62 241 PRO A N 1
ATOM 1911 C CA . PRO A 1 241 ? 1.678 -2.772 29.699 1.00 92.62 241 PRO A CA 1
ATOM 1912 C C . PRO A 1 241 ? 2.407 -3.878 30.465 1.00 92.62 241 PRO A C 1
ATOM 1914 O O . PRO A 1 241 ? 1.949 -4.303 31.519 1.00 92.62 241 PRO A O 1
ATOM 1917 N N . GLY A 1 242 ? 3.573 -4.288 29.959 1.00 88.44 242 GLY A N 1
ATOM 1918 C CA . GLY A 1 242 ? 4.464 -5.235 30.611 1.00 88.44 242 GLY A CA 1
ATOM 1919 C C . GLY A 1 242 ? 3.977 -6.683 30.584 1.00 88.44 242 GLY A C 1
ATOM 1920 O O . GLY A 1 242 ? 3.200 -7.108 29.726 1.00 88.44 242 GLY A O 1
ATOM 1921 N N . ASN A 1 243 ? 4.487 -7.471 31.522 1.00 88.81 243 ASN A N 1
ATOM 1922 C CA . ASN A 1 243 ? 4.252 -8.908 31.618 1.00 88.81 243 ASN A CA 1
ATOM 1923 C C . ASN A 1 243 ? 4.107 -9.333 33.087 1.00 88.81 243 ASN A C 1
ATOM 1925 O O . ASN A 1 243 ? 3.759 -8.526 33.940 1.00 88.81 243 ASN A O 1
ATOM 1929 N N . GLY A 1 244 ? 4.292 -10.618 33.404 1.00 86.38 244 GLY A N 1
ATOM 1930 C CA . GLY A 1 244 ? 4.187 -11.105 34.785 1.00 86.38 244 GLY A CA 1
ATOM 1931 C C . GLY A 1 244 ? 5.274 -10.586 35.738 1.00 86.38 244 GLY A C 1
ATOM 1932 O O . GLY A 1 244 ? 5.140 -10.778 36.941 1.00 86.38 244 GLY A O 1
ATOM 1933 N N . ARG A 1 245 ? 6.342 -9.960 35.221 1.00 87.69 245 ARG A N 1
ATOM 1934 C CA . ARG A 1 245 ? 7.514 -9.511 35.991 1.00 87.69 245 ARG A CA 1
ATOM 1935 C C . ARG A 1 245 ? 7.628 -7.993 36.109 1.00 87.69 245 ARG A C 1
ATOM 1937 O O . ARG A 1 245 ? 8.095 -7.514 37.135 1.00 87.69 245 ARG A O 1
ATOM 1944 N N . HIS A 1 246 ? 7.240 -7.241 35.078 1.00 89.19 246 HIS A N 1
ATOM 1945 C CA . HIS A 1 246 ? 7.333 -5.775 35.058 1.00 89.19 246 HIS A CA 1
ATOM 1946 C C . HIS A 1 246 ? 6.147 -5.115 34.342 1.00 89.19 246 HIS A C 1
ATOM 1948 O O . HIS A 1 246 ? 5.323 -5.798 33.731 1.00 89.19 246 HIS A O 1
ATOM 1954 N N . GLY A 1 247 ? 6.073 -3.784 34.425 1.00 93.12 247 GLY A N 1
ATOM 1955 C CA . GLY A 1 247 ? 5.001 -2.965 33.855 1.00 93.12 247 GLY A CA 1
ATOM 1956 C C . GLY A 1 247 ? 3.665 -3.107 34.587 1.00 93.12 247 GLY A C 1
ATOM 1957 O O . GLY A 1 247 ? 3.565 -3.737 35.642 1.00 93.12 247 GLY A O 1
ATOM 1958 N N . MET A 1 248 ? 2.618 -2.502 34.029 1.00 95.38 248 MET A N 1
ATOM 1959 C CA . MET A 1 248 ? 1.303 -2.405 34.676 1.00 95.38 248 MET A CA 1
ATOM 1960 C C . MET A 1 248 ? 0.647 -3.771 34.922 1.00 95.38 248 MET A C 1
ATOM 1962 O O . MET A 1 248 ? -0.013 -3.976 35.941 1.00 95.38 248 MET A O 1
ATOM 1966 N N . TRP A 1 249 ? 0.869 -4.746 34.038 1.00 95.31 249 TRP A N 1
ATOM 1967 C CA . TRP A 1 249 ? 0.388 -6.111 34.222 1.00 95.31 249 TRP A CA 1
ATOM 1968 C C . TRP A 1 249 ? 1.040 -6.795 35.429 1.00 95.31 249 TRP A C 1
ATOM 1970 O O . TRP A 1 249 ? 0.390 -7.626 36.054 1.00 95.31 249 TRP A O 1
ATOM 1980 N N . ALA A 1 250 ? 2.261 -6.440 35.830 1.00 94.75 250 ALA A N 1
ATOM 1981 C CA . ALA A 1 250 ? 2.902 -6.996 37.025 1.00 94.75 250 ALA A CA 1
ATOM 1982 C C . ALA A 1 250 ? 2.457 -6.320 38.332 1.00 94.75 250 ALA A C 1
ATOM 1984 O O . ALA A 1 250 ? 2.894 -6.733 39.406 1.00 94.75 250 ALA A O 1
ATOM 1985 N N . SER A 1 251 ? 1.596 -5.298 38.264 1.00 96.50 251 SER A N 1
ATOM 1986 C CA . SER A 1 251 ? 1.240 -4.495 39.432 1.00 96.50 251 SER A CA 1
ATOM 1987 C C . SER A 1 251 ? 0.709 -5.356 40.588 1.00 96.50 251 SER A C 1
ATOM 1989 O O . SER A 1 251 ? -0.280 -6.080 40.410 1.00 96.50 251 SER A O 1
ATOM 1991 N N . PRO A 1 252 ? 1.288 -5.248 41.801 1.00 95.81 252 PRO A N 1
ATOM 1992 C CA . PRO A 1 252 ? 0.823 -5.991 42.971 1.00 95.81 252 PRO A CA 1
ATOM 1993 C C . PRO A 1 252 ? -0.518 -5.469 43.503 1.00 95.81 252 PRO A C 1
ATOM 1995 O O . PRO A 1 252 ? -1.143 -6.120 44.345 1.00 95.81 252 PRO A O 1
ATOM 1998 N N . LEU A 1 253 ? -0.960 -4.302 43.023 1.00 97.06 253 LEU A N 1
ATOM 1999 C CA . LEU A 1 253 ? -2.243 -3.688 43.356 1.00 97.06 253 LEU A CA 1
ATOM 2000 C C . LEU A 1 253 ? -3.411 -4.317 42.585 1.00 97.06 253 LEU A C 1
ATOM 2002 O O . LEU A 1 253 ? -4.569 -4.107 42.949 1.00 97.06 253 LEU A O 1
ATOM 2006 N N . LEU A 1 254 ? -3.110 -5.085 41.536 1.00 96.81 254 LEU A N 1
ATOM 2007 C CA . LEU A 1 254 ? -4.089 -5.643 40.619 1.00 96.81 254 LEU A CA 1
ATOM 2008 C C . LEU A 1 254 ? -4.204 -7.165 40.766 1.00 96.81 254 LEU A C 1
ATOM 2010 O O . LEU A 1 254 ? -3.210 -7.877 40.906 1.00 96.81 254 LEU A O 1
ATOM 2014 N N . GLU A 1 255 ? -5.423 -7.679 40.655 1.00 95.44 255 GLU A N 1
ATOM 2015 C CA . GLU A 1 255 ? -5.736 -9.107 40.596 1.00 95.44 255 GLU A CA 1
ATOM 2016 C C . GLU A 1 255 ? -6.321 -9.481 39.221 1.00 95.44 255 GLU A C 1
ATOM 2018 O O . GLU A 1 255 ? -7.020 -8.669 38.606 1.00 95.44 255 GLU A O 1
ATOM 2023 N N . PRO A 1 256 ? -6.020 -10.676 38.682 1.00 94.12 256 PRO A N 1
ATOM 2024 C CA . PRO A 1 256 ? -6.556 -11.101 37.395 1.00 94.12 256 PRO A CA 1
ATOM 2025 C C . PRO A 1 256 ? -8.060 -11.395 37.489 1.00 94.12 256 PRO A C 1
ATOM 2027 O O . PRO A 1 256 ? -8.500 -12.152 38.347 1.00 94.12 256 PRO A O 1
ATOM 2030 N N . VAL A 1 257 ? -8.833 -10.838 36.556 1.00 95.50 257 VAL A N 1
ATOM 2031 C CA . VAL A 1 257 ? -10.247 -11.195 36.322 1.00 95.50 257 VAL A CA 1
ATOM 2032 C C . VAL A 1 257 ? -10.347 -12.161 35.148 1.00 95.50 257 VAL A C 1
ATOM 2034 O O . VAL A 1 257 ? -11.059 -13.158 35.206 1.00 95.50 257 VAL A O 1
ATOM 2037 N N . TYR A 1 258 ? -9.595 -11.871 34.088 1.00 91.94 258 TYR A N 1
ATOM 2038 C CA . TYR A 1 258 ? -9.474 -12.715 32.910 1.00 91.94 258 TYR A CA 1
ATOM 2039 C C . TYR A 1 258 ? -7.997 -12.750 32.501 1.00 91.94 258 TYR A C 1
ATOM 2041 O O . TYR A 1 258 ? -7.494 -11.766 31.947 1.00 91.94 258 TYR A O 1
ATOM 2049 N N . PRO A 1 259 ? -7.251 -13.817 32.833 1.00 83.88 259 PRO A N 1
ATOM 2050 C CA . PRO A 1 259 ? -5.854 -13.917 32.443 1.00 83.88 259 PRO A CA 1
ATOM 2051 C C . PRO A 1 259 ? -5.743 -14.168 30.930 1.00 83.88 259 PRO A C 1
ATOM 2053 O O . PRO A 1 259 ? -6.613 -14.817 30.346 1.00 83.88 259 PRO A O 1
ATOM 2056 N N . PRO A 1 260 ? -4.668 -13.704 30.272 1.00 76.19 260 PRO A N 1
ATOM 2057 C CA . PRO A 1 260 ? -4.412 -14.078 28.891 1.00 76.19 260 PRO A CA 1
ATOM 2058 C C . PRO A 1 260 ? -4.145 -15.596 28.812 1.00 76.19 260 PRO A C 1
ATOM 2060 O O . PRO A 1 260 ? -3.668 -16.176 29.792 1.00 76.19 260 PRO A O 1
ATOM 2063 N N . PRO A 1 261 ? -4.393 -16.255 27.663 1.00 66.25 261 PRO A N 1
ATOM 2064 C CA . PRO A 1 261 ? -4.196 -17.700 27.512 1.00 66.25 261 PRO A CA 1
ATOM 2065 C C . PRO A 1 261 ? -2.808 -18.149 27.995 1.00 66.25 261 PRO A C 1
ATOM 2067 O O . PRO A 1 261 ? -1.824 -17.454 27.710 1.00 66.25 261 PRO A O 1
ATOM 2070 N N . ALA A 1 262 ? -2.748 -19.273 28.721 1.00 51.66 262 ALA A N 1
ATOM 2071 C CA . ALA A 1 262 ? -1.536 -19.793 29.358 1.00 51.66 262 ALA A CA 1
ATOM 2072 C C . ALA A 1 262 ? -0.398 -20.038 28.350 1.00 51.66 262 ALA A C 1
ATOM 2074 O O . ALA A 1 262 ? -0.624 -20.487 27.226 1.00 51.66 262 ALA A O 1
ATOM 2075 N N . GLU A 1 263 ? 0.832 -19.735 28.762 1.00 45.97 263 GLU A N 1
ATOM 2076 C CA . GLU A 1 263 ? 2.048 -20.049 28.014 1.00 45.97 263 GLU A CA 1
ATOM 2077 C C . GLU A 1 263 ? 2.255 -21.571 27.937 1.00 45.97 263 GLU A C 1
ATOM 2079 O O . GLU A 1 263 ? 2.130 -22.279 28.937 1.00 45.97 263 GLU A O 1
ATOM 2084 N N . ARG A 1 264 ? 2.681 -22.077 26.769 1.00 30.19 264 ARG A N 1
ATOM 2085 C CA . ARG A 1 264 ? 3.687 -23.147 26.790 1.00 30.19 264 ARG A CA 1
ATOM 2086 C C . ARG A 1 264 ? 4.846 -22.556 27.571 1.00 30.19 264 ARG A C 1
ATOM 2088 O O . ARG A 1 264 ? 5.376 -21.552 27.110 1.00 30.19 264 ARG A O 1
ATOM 2095 N N . VAL A 1 265 ? 5.151 -23.130 28.732 1.00 29.08 265 VAL A N 1
ATOM 2096 C CA . VAL A 1 265 ? 6.291 -22.774 29.580 1.00 29.08 265 VAL A CA 1
ATOM 2097 C C . VAL A 1 265 ? 7.481 -22.481 28.674 1.00 29.08 265 VAL A C 1
ATOM 2099 O O . VAL A 1 265 ? 8.085 -23.396 28.120 1.00 29.08 265 VAL A O 1
ATOM 2102 N N . ILE A 1 266 ? 7.773 -21.202 28.458 1.00 32.03 266 ILE A N 1
ATOM 2103 C CA . ILE A 1 266 ? 9.090 -20.822 27.994 1.00 32.03 266 ILE A CA 1
ATOM 2104 C C . ILE A 1 266 ? 9.913 -20.985 29.264 1.00 32.03 266 ILE A C 1
ATOM 2106 O O . ILE A 1 266 ? 9.767 -20.204 30.208 1.00 32.03 266 ILE A O 1
ATOM 2110 N N . GLU A 1 267 ? 10.662 -22.090 29.332 1.00 26.52 267 GLU A N 1
ATOM 2111 C CA . GLU A 1 267 ? 11.739 -22.275 30.304 1.00 26.52 267 GLU A CA 1
ATOM 2112 C C . GLU A 1 267 ? 12.454 -20.945 30.487 1.00 26.52 267 GLU A C 1
ATOM 2114 O O . GLU A 1 267 ? 12.651 -20.243 29.496 1.00 26.52 267 GLU A O 1
ATOM 2119 N N . HIS A 1 268 ? 12.784 -20.603 31.739 1.00 32.66 268 HIS A N 1
ATOM 2120 C CA . HIS A 1 268 ? 13.568 -19.427 32.114 1.00 32.66 268 HIS A CA 1
ATOM 2121 C C . HIS A 1 268 ? 14.417 -18.932 30.937 1.00 32.66 268 HIS A C 1
ATOM 2123 O O . HIS A 1 268 ? 15.462 -19.508 30.655 1.00 32.66 268 HIS A O 1
ATOM 2129 N N . VAL A 1 269 ? 13.964 -17.889 30.237 1.00 35.59 269 VAL A N 1
ATOM 2130 C CA . VAL A 1 269 ? 14.869 -17.105 29.405 1.00 35.59 269 VAL A CA 1
ATOM 2131 C C . VAL A 1 269 ? 15.523 -16.182 30.421 1.00 35.59 269 VAL A C 1
ATOM 2133 O O . VAL A 1 269 ? 14.866 -15.237 30.871 1.00 35.59 269 VAL A O 1
ATOM 2136 N N . PRO A 1 270 ? 16.742 -16.490 30.907 1.00 34.84 270 PRO A N 1
ATOM 2137 C CA . PRO A 1 270 ? 17.464 -15.545 31.743 1.00 34.84 270 PRO A CA 1
ATOM 2138 C C . PRO A 1 270 ? 17.556 -14.217 30.990 1.00 34.84 270 PRO A C 1
ATOM 2140 O O . PRO A 1 270 ? 17.475 -14.206 29.760 1.00 34.84 270 PRO A O 1
ATOM 2143 N N . ARG A 1 271 ? 17.748 -13.105 31.715 1.00 44.44 271 ARG A N 1
ATOM 2144 C CA . ARG A 1 271 ? 18.233 -11.851 31.117 1.00 44.44 271 ARG A CA 1
ATOM 2145 C C . ARG A 1 271 ? 19.380 -12.231 30.179 1.00 44.44 271 ARG A C 1
ATOM 2147 O O . ARG A 1 271 ? 20.435 -12.639 30.658 1.00 44.44 271 ARG A O 1
ATOM 2154 N N . GLN A 1 272 ? 19.128 -12.238 28.873 1.00 46.03 272 GLN A N 1
ATOM 2155 C CA . GLN A 1 272 ? 20.129 -12.706 27.930 1.00 46.03 272 GLN A CA 1
ATOM 2156 C C . GLN A 1 272 ? 21.222 -11.648 27.908 1.00 46.03 272 GLN A C 1
ATOM 2158 O O . GLN A 1 272 ? 20.920 -10.453 27.865 1.00 46.03 272 GLN A O 1
ATOM 2163 N N . ASP A 1 273 ? 22.470 -12.106 28.015 1.00 44.56 273 ASP A N 1
ATOM 2164 C CA . ASP A 1 273 ? 23.659 -11.262 28.028 1.00 44.56 273 ASP A CA 1
ATOM 2165 C C . ASP A 1 273 ? 23.565 -10.175 26.957 1.00 44.56 273 ASP A C 1
ATOM 2167 O O . ASP A 1 273 ? 23.030 -10.406 25.874 1.00 44.56 273 ASP A O 1
ATOM 2171 N N . SER A 1 274 ? 24.126 -9.012 27.277 1.00 52.47 274 SER A N 1
ATOM 2172 C CA . SER A 1 274 ? 24.208 -7.734 26.553 1.00 52.47 274 SER A CA 1
ATOM 2173 C C . SER A 1 274 ? 24.760 -7.770 25.110 1.00 52.47 274 SER A C 1
ATOM 2175 O O . SER A 1 274 ? 25.354 -6.803 24.633 1.00 52.47 274 SER A O 1
ATOM 2177 N N . ARG A 1 275 ? 24.582 -8.867 24.375 1.00 61.66 275 ARG A N 1
ATOM 2178 C CA . ARG A 1 275 ? 24.949 -9.026 22.972 1.00 61.66 275 ARG A CA 1
ATOM 2179 C C . ARG A 1 275 ? 23.795 -8.567 22.091 1.00 61.66 275 ARG A C 1
ATOM 2181 O O . ARG A 1 275 ? 22.679 -9.071 22.177 1.00 61.66 275 ARG A O 1
ATOM 2188 N N . PHE A 1 276 ? 24.094 -7.621 21.211 1.00 69.56 276 PHE A N 1
ATOM 2189 C CA . PHE A 1 276 ? 23.182 -7.203 20.155 1.00 69.56 276 PHE A CA 1
ATOM 2190 C C . PHE A 1 276 ? 22.797 -8.388 19.260 1.00 69.56 276 PHE A C 1
ATOM 2192 O O . PHE A 1 276 ? 23.653 -9.175 18.854 1.00 69.56 276 PHE A O 1
ATOM 2199 N N . SER A 1 277 ? 21.512 -8.482 18.924 1.00 74.12 277 SER A N 1
ATOM 2200 C CA . SER A 1 277 ? 20.968 -9.466 17.985 1.00 74.12 277 SER A CA 1
ATOM 2201 C C . SER A 1 277 ? 19.984 -8.787 17.036 1.00 74.12 277 SER A C 1
ATOM 2203 O O . SER A 1 277 ? 19.278 -7.866 17.429 1.00 74.12 277 SER A O 1
ATOM 2205 N N . LEU A 1 278 ? 19.924 -9.252 15.786 1.00 73.38 278 LEU A N 1
ATOM 2206 C CA . LEU A 1 278 ? 18.950 -8.788 14.787 1.00 73.38 278 LEU A CA 1
ATOM 2207 C C . LEU A 1 278 ? 17.691 -9.659 14.737 1.00 73.38 278 LEU A C 1
ATOM 2209 O O . LEU A 1 278 ? 16.854 -9.484 13.860 1.00 73.38 278 LEU A O 1
ATOM 2213 N N . GLU A 1 279 ? 17.553 -10.634 15.633 1.00 71.38 279 GLU A N 1
ATOM 2214 C CA . GLU A 1 279 ? 16.456 -11.602 15.585 1.00 71.38 279 GLU A CA 1
ATOM 2215 C C . GLU A 1 279 ? 15.073 -10.938 15.688 1.00 71.38 279 GLU A C 1
ATOM 2217 O O . GLU A 1 279 ? 14.161 -11.304 14.949 1.00 71.38 279 GLU A O 1
ATOM 2222 N N . GLY A 1 280 ? 14.920 -9.930 16.553 1.00 67.38 280 GLY A N 1
ATOM 2223 C CA . GLY A 1 280 ? 13.675 -9.173 16.682 1.00 67.38 280 GLY A CA 1
ATOM 2224 C C . GLY A 1 280 ? 13.383 -8.323 15.446 1.00 67.38 280 GLY A C 1
ATOM 2225 O O . GLY A 1 280 ? 12.263 -8.335 14.936 1.00 67.38 280 GLY A O 1
ATOM 2226 N N . ASP A 1 281 ? 14.402 -7.650 14.904 1.00 73.81 281 ASP A N 1
ATOM 2227 C CA . ASP A 1 281 ? 14.294 -6.902 13.645 1.00 73.81 281 ASP A CA 1
ATOM 2228 C C . ASP A 1 281 ? 13.873 -7.818 12.478 1.00 73.81 281 ASP A C 1
ATOM 2230 O O . ASP A 1 281 ? 12.942 -7.505 11.731 1.00 73.81 281 ASP A O 1
ATOM 2234 N N . LEU A 1 282 ? 14.506 -8.989 12.355 1.00 67.06 282 LEU A N 1
ATOM 2235 C CA . LEU A 1 282 ? 14.174 -9.999 11.349 1.00 67.06 282 LEU A CA 1
ATOM 2236 C C . LEU A 1 282 ? 12.771 -10.571 11.555 1.00 67.06 282 LEU A C 1
ATOM 2238 O O . LEU A 1 282 ? 12.080 -10.808 10.569 1.00 67.06 282 LEU A O 1
ATOM 2242 N N . ALA A 1 283 ? 12.319 -10.755 12.797 1.00 66.56 283 ALA A N 1
ATOM 2243 C CA . ALA A 1 283 ? 10.963 -11.212 13.094 1.00 66.56 283 ALA A CA 1
ATOM 2244 C C . ALA A 1 283 ? 9.900 -10.181 12.685 1.00 66.56 283 ALA A C 1
ATOM 2246 O O . ALA A 1 283 ? 8.860 -10.565 12.150 1.00 66.56 283 ALA A O 1
ATOM 2247 N N . ILE A 1 284 ? 10.163 -8.879 12.863 1.00 69.62 284 ILE A N 1
ATOM 2248 C CA . ILE A 1 284 ? 9.277 -7.813 12.365 1.00 69.62 284 ILE A CA 1
ATOM 2249 C C . ILE A 1 284 ? 9.219 -7.843 10.838 1.00 69.62 284 ILE A C 1
ATOM 2251 O O . ILE A 1 284 ? 8.127 -7.853 10.271 1.00 69.62 284 ILE A O 1
ATOM 2255 N N . VAL A 1 285 ? 10.368 -7.937 10.163 1.00 61.16 285 VAL A N 1
ATOM 2256 C CA . VAL A 1 285 ? 10.424 -8.020 8.694 1.00 61.16 285 VAL A CA 1
ATOM 2257 C C . VAL A 1 285 ? 9.734 -9.287 8.181 1.00 61.16 285 VAL A C 1
ATOM 2259 O O . VAL A 1 285 ? 8.901 -9.213 7.280 1.00 61.16 285 VAL A O 1
ATOM 2262 N N . ALA A 1 286 ? 10.016 -10.445 8.776 1.00 52.78 286 ALA A N 1
ATOM 2263 C CA . ALA A 1 286 ? 9.392 -11.716 8.422 1.00 52.78 286 ALA A CA 1
ATOM 2264 C C . ALA A 1 286 ? 7.885 -11.707 8.700 1.00 52.78 286 ALA A C 1
ATOM 2266 O O . ALA A 1 286 ? 7.128 -12.254 7.905 1.00 52.78 286 ALA A O 1
ATOM 2267 N N . GLY A 1 287 ? 7.437 -11.063 9.781 1.00 52.38 287 GLY A N 1
ATOM 2268 C CA . GLY A 1 287 ? 6.025 -10.867 10.104 1.00 52.38 287 GLY A CA 1
ATOM 2269 C C . GLY A 1 287 ? 5.314 -9.996 9.072 1.00 52.38 287 GLY A C 1
ATOM 2270 O O . GLY A 1 287 ? 4.253 -10.379 8.590 1.00 52.38 287 GLY A O 1
ATOM 2271 N N . ILE A 1 288 ? 5.936 -8.889 8.655 1.00 55.72 288 ILE A N 1
ATOM 2272 C CA . ILE A 1 288 ? 5.450 -8.051 7.550 1.00 55.72 288 ILE A CA 1
ATOM 2273 C C . ILE A 1 288 ? 5.338 -8.896 6.272 1.00 55.72 288 ILE A C 1
ATOM 2275 O O . ILE A 1 288 ? 4.270 -8.961 5.667 1.00 55.72 288 ILE A O 1
ATOM 2279 N N . VAL A 1 289 ? 6.398 -9.619 5.895 1.00 44.91 289 VAL A N 1
ATOM 2280 C CA . VAL A 1 289 ? 6.417 -10.497 4.708 1.00 44.91 289 VAL A CA 1
ATOM 2281 C C . VAL A 1 289 ? 5.360 -11.604 4.802 1.00 44.91 289 VAL A C 1
ATOM 2283 O O . VAL A 1 289 ? 4.671 -11.889 3.823 1.00 44.91 289 VAL A O 1
ATOM 2286 N N . HIS A 1 290 ? 5.195 -12.219 5.971 1.00 44.81 290 HIS A N 1
ATOM 2287 C CA . HIS A 1 290 ? 4.199 -13.255 6.215 1.00 44.81 290 HIS A CA 1
ATOM 2288 C C . HIS A 1 290 ? 2.778 -12.699 6.126 1.00 44.81 290 HIS A C 1
ATOM 2290 O O . HIS A 1 290 ? 1.941 -13.323 5.483 1.00 44.81 290 HIS A O 1
ATOM 2296 N N . GLU A 1 291 ? 2.487 -11.531 6.701 1.00 48.62 291 GLU A N 1
ATOM 2297 C CA . GLU A 1 291 ? 1.183 -10.864 6.580 1.00 48.62 291 GLU A CA 1
ATOM 2298 C C . GLU A 1 291 ? 0.884 -10.452 5.137 1.00 48.62 291 GLU A C 1
ATOM 2300 O O . GLU A 1 291 ? -0.234 -10.658 4.666 1.00 48.62 291 GLU A O 1
ATOM 2305 N N . PHE A 1 292 ? 1.883 -9.970 4.392 1.00 43.91 292 PHE A N 1
ATOM 2306 C CA . PHE A 1 292 ? 1.750 -9.738 2.951 1.00 43.91 292 PHE A CA 1
ATOM 2307 C C . PHE A 1 292 ? 1.412 -11.028 2.189 1.00 43.91 292 PHE A C 1
ATOM 2309 O O . PHE A 1 292 ? 0.600 -10.997 1.267 1.00 43.91 292 PHE A O 1
ATOM 2316 N N . ARG A 1 293 ? 1.978 -12.172 2.596 1.00 39.56 293 ARG A N 1
ATOM 2317 C CA . ARG A 1 293 ? 1.719 -13.495 1.995 1.00 39.56 293 ARG A CA 1
ATOM 2318 C C . ARG A 1 293 ? 0.417 -14.154 2.469 1.00 39.56 293 ARG A C 1
ATOM 2320 O O . ARG A 1 293 ? -0.141 -14.977 1.753 1.00 39.56 293 ARG A O 1
ATOM 2327 N N . THR A 1 294 ? -0.067 -13.827 3.667 1.00 38.38 294 THR A N 1
ATOM 2328 C CA . THR A 1 294 ? -1.231 -14.469 4.313 1.00 38.38 294 THR A CA 1
ATOM 2329 C C . THR A 1 294 ? -2.473 -13.587 4.388 1.00 38.38 294 THR A C 1
ATOM 2331 O O . THR A 1 294 ? -3.514 -14.057 4.859 1.00 38.38 294 THR A O 1
ATOM 2334 N N . SER A 1 295 ? -2.404 -12.354 3.876 1.00 40.03 295 SER A N 1
ATOM 2335 C CA . SER A 1 295 ? -3.514 -11.391 3.842 1.00 40.03 295 SER A CA 1
ATOM 2336 C C . SER A 1 295 ? -4.803 -11.976 3.237 1.00 40.03 295 SER A C 1
ATOM 2338 O O . SER A 1 295 ? -5.892 -11.609 3.667 1.00 40.03 295 SER A O 1
ATOM 2340 N N . ASP A 1 296 ? -4.713 -12.977 2.352 1.00 32.81 296 ASP A N 1
ATOM 2341 C CA . ASP A 1 296 ? -5.876 -13.686 1.787 1.00 32.81 296 ASP A CA 1
ATOM 2342 C C . ASP A 1 296 ? -6.498 -14.746 2.736 1.00 32.81 296 ASP A C 1
ATOM 2344 O O . ASP A 1 296 ? -7.709 -14.989 2.714 1.00 32.81 296 ASP A O 1
ATOM 2348 N N . LYS A 1 297 ? -5.704 -15.370 3.620 1.00 29.83 297 LYS A N 1
ATOM 2349 C CA . LYS A 1 297 ? -6.146 -16.436 4.551 1.00 29.83 297 LYS A CA 1
ATOM 2350 C C . LYS A 1 297 ? -6.690 -15.885 5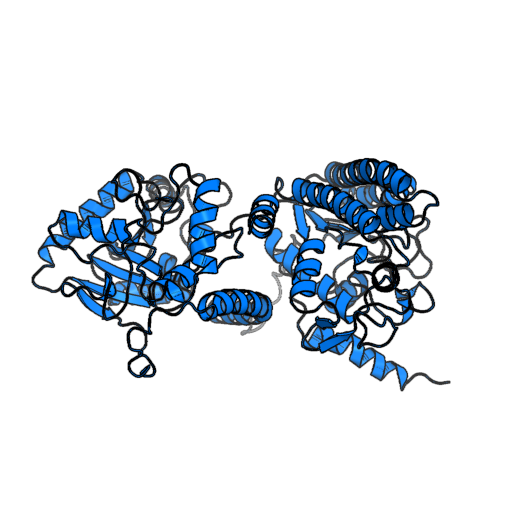.868 1.00 29.83 297 LYS A C 1
ATOM 2352 O O . LYS A 1 297 ? -7.695 -16.373 6.375 1.00 29.83 297 LYS A O 1
ATOM 2357 N N . LEU A 1 298 ? -6.051 -14.847 6.408 1.00 37.00 298 LEU A N 1
ATOM 2358 C CA . LEU A 1 298 ? -6.516 -14.181 7.628 1.00 37.00 298 LEU A CA 1
ATOM 2359 C C . LEU A 1 298 ? -7.750 -13.321 7.362 1.00 37.00 298 LEU A C 1
ATOM 2361 O O . LEU A 1 298 ? -8.608 -13.229 8.231 1.00 37.00 298 LEU A O 1
ATOM 2365 N N . ARG A 1 299 ? -7.890 -12.743 6.163 1.00 37.34 299 ARG A N 1
ATOM 2366 C CA . ARG A 1 299 ? -9.100 -12.014 5.770 1.00 37.34 299 ARG A CA 1
ATOM 2367 C C . ARG A 1 299 ? -10.305 -12.945 5.625 1.00 37.34 299 ARG A C 1
ATOM 2369 O O . ARG A 1 299 ? -11.336 -12.648 6.208 1.00 37.34 299 ARG A O 1
ATOM 2376 N N . SER A 1 300 ? -10.151 -14.102 4.978 1.00 30.94 300 SER A N 1
ATOM 2377 C CA . SER A 1 300 ? -11.226 -15.100 4.845 1.00 30.94 300 SER A CA 1
ATOM 2378 C C . SER A 1 300 ? -11.574 -15.807 6.162 1.00 30.94 300 SER A C 1
ATOM 2380 O O . SER A 1 300 ? -12.750 -16.033 6.430 1.00 30.94 300 SER A O 1
ATOM 2382 N N . GLN A 1 301 ? -10.600 -16.096 7.036 1.00 31.78 301 GLN A N 1
ATOM 2383 C CA . GLN A 1 301 ? -10.894 -16.612 8.381 1.00 31.78 301 GLN A CA 1
ATOM 2384 C C . GLN A 1 301 ? -11.493 -15.551 9.313 1.00 31.78 301 GLN A C 1
ATOM 2386 O O . GLN A 1 301 ? -12.347 -15.900 10.121 1.00 31.78 301 GLN A O 1
ATOM 2391 N N . ARG A 1 302 ? -11.119 -14.268 9.183 1.00 37.16 302 ARG A N 1
ATOM 2392 C CA . ARG A 1 302 ? -11.765 -13.155 9.904 1.00 37.16 302 ARG A CA 1
ATOM 2393 C C . ARG A 1 302 ? -13.188 -12.937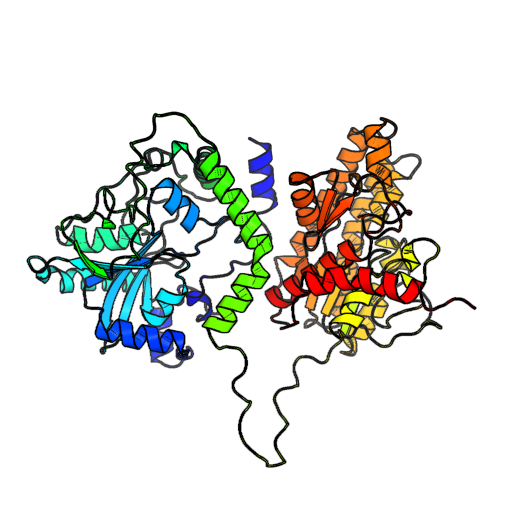 9.378 1.00 37.16 302 ARG A C 1
ATOM 2395 O O . ARG A 1 302 ? -14.112 -12.938 10.175 1.00 37.16 302 ARG A O 1
ATOM 2402 N N . GLU A 1 303 ? -13.409 -12.868 8.067 1.00 34.19 303 GLU A N 1
ATOM 2403 C CA . GLU A 1 303 ? -14.751 -12.770 7.461 1.00 34.19 303 GLU A CA 1
ATOM 2404 C C . GLU A 1 303 ? -15.648 -13.971 7.838 1.00 34.19 303 GLU A C 1
ATOM 2406 O O . GLU A 1 303 ? -16.824 -13.777 8.152 1.00 34.19 303 GLU A O 1
ATOM 2411 N N . ALA A 1 304 ? -15.087 -15.185 7.928 1.00 31.50 304 ALA A N 1
ATOM 2412 C CA . ALA A 1 304 ? -15.784 -16.382 8.412 1.00 31.50 304 ALA A CA 1
ATOM 2413 C C . ALA A 1 304 ? -16.044 -16.379 9.935 1.00 31.50 304 ALA A C 1
ATOM 2415 O O . ALA A 1 304 ? -17.075 -16.878 10.378 1.00 31.50 304 ALA A O 1
ATOM 2416 N N . TRP A 1 305 ? -15.159 -15.792 10.750 1.00 29.62 305 TRP A N 1
ATOM 2417 C CA . TRP A 1 305 ? -15.385 -15.581 12.192 1.00 29.62 305 TRP A CA 1
ATOM 2418 C C . TRP A 1 305 ? -16.412 -14.478 12.490 1.00 29.62 305 TRP A C 1
ATOM 2420 O O . TRP A 1 305 ? -17.069 -14.517 13.534 1.00 29.62 305 TRP A O 1
ATOM 2430 N N . PHE A 1 306 ? -16.542 -13.499 11.589 1.00 35.78 306 PHE A N 1
ATOM 2431 C CA . PHE A 1 306 ? -17.397 -12.319 11.737 1.00 35.78 306 PHE A CA 1
ATOM 2432 C C . PHE A 1 306 ? -18.729 -12.399 10.974 1.00 35.78 306 PHE A C 1
ATOM 2434 O O . PHE A 1 306 ? -19.520 -11.465 11.074 1.00 35.78 306 PHE A O 1
ATOM 2441 N N . GLY A 1 307 ? -19.022 -13.501 10.271 1.00 29.28 307 GLY A N 1
ATOM 2442 C CA . GLY A 1 307 ? -20.361 -13.787 9.737 1.00 29.28 307 GLY A CA 1
ATOM 2443 C C . GLY A 1 307 ? -20.944 -12.689 8.840 1.00 29.28 307 GLY A C 1
ATOM 2444 O O . GLY A 1 307 ? -22.154 -12.490 8.830 1.00 29.28 307 GLY A O 1
ATOM 2445 N N . LEU A 1 308 ? -20.101 -11.965 8.100 1.00 31.81 308 LEU A N 1
ATOM 2446 C CA . LEU A 1 308 ? -20.535 -10.971 7.105 1.00 31.81 308 LEU A CA 1
ATOM 2447 C C . LEU A 1 308 ? -20.652 -11.565 5.690 1.00 31.81 308 LEU A C 1
ATOM 2449 O O . LEU A 1 308 ? -20.845 -10.839 4.720 1.00 31.81 308 LEU A O 1
ATOM 2453 N N . GLY A 1 309 ? -20.590 -12.895 5.579 1.00 29.03 309 GLY A N 1
ATOM 2454 C CA . GLY A 1 309 ? -20.880 -13.646 4.365 1.00 29.03 309 GLY A CA 1
ATOM 2455 C C . GLY A 1 309 ? -22.042 -14.614 4.577 1.00 29.03 309 GLY A C 1
ATOM 2456 O O . GLY A 1 309 ? -21.941 -15.531 5.384 1.00 29.03 309 GLY A O 1
ATOM 2457 N N . SER A 1 310 ? -23.104 -14.426 3.790 1.00 30.61 310 SER A N 1
ATOM 2458 C CA . SER A 1 310 ? -24.211 -15.364 3.553 1.00 30.61 310 SER A CA 1
ATOM 2459 C C . SER A 1 310 ? -25.137 -15.679 4.737 1.00 30.61 310 SER A C 1
ATOM 2461 O O . SER A 1 310 ? -25.007 -16.700 5.409 1.00 30.61 310 SER A O 1
ATOM 2463 N N . LEU A 1 311 ? -26.198 -14.880 4.861 1.00 26.11 311 LEU A N 1
ATOM 2464 C CA . LEU A 1 311 ? -27.431 -15.270 5.546 1.00 26.11 311 LEU A CA 1
ATOM 2465 C C . LEU A 1 311 ? -28.623 -15.144 4.585 1.00 26.11 311 LEU A C 1
ATOM 2467 O O . LEU A 1 311 ? -29.483 -14.311 4.801 1.00 26.11 311 LEU A O 1
ATOM 2471 N N . VAL A 1 312 ? -28.653 -15.953 3.515 1.00 27.84 312 VAL A N 1
ATOM 2472 C CA . VAL A 1 312 ? -29.897 -16.494 2.921 1.00 27.84 312 VAL A CA 1
ATOM 2473 C C . VAL A 1 312 ? -29.554 -17.781 2.160 1.00 27.84 312 VAL A C 1
ATOM 2475 O O . VAL A 1 312 ? -29.182 -17.734 0.991 1.00 27.84 312 VAL A O 1
ATOM 2478 N N . ALA A 1 313 ? -29.698 -18.936 2.807 1.00 29.98 313 ALA A N 1
ATOM 2479 C CA . ALA A 1 313 ? -29.930 -20.202 2.110 1.00 29.98 313 ALA A CA 1
ATOM 2480 C C . ALA A 1 313 ? -30.504 -21.249 3.075 1.00 29.98 313 ALA A C 1
ATOM 2482 O O . ALA A 1 313 ? -29.809 -22.175 3.480 1.00 29.98 313 ALA A O 1
ATOM 2483 N N . SER A 1 314 ? -31.782 -21.109 3.425 1.00 25.72 314 SER A N 1
ATOM 2484 C CA . SER A 1 314 ? -32.655 -22.258 3.695 1.00 25.72 314 SER A CA 1
ATOM 2485 C C . SER A 1 314 ? -34.117 -21.808 3.790 1.00 25.72 314 SER A C 1
ATOM 2487 O O . SER A 1 314 ? -34.468 -20.998 4.639 1.00 25.72 314 SER A O 1
ATOM 2489 N N . GLY A 1 315 ? -34.967 -22.355 2.915 1.00 23.50 315 GLY A N 1
ATOM 2490 C CA . GLY A 1 315 ? -36.426 -22.334 3.076 1.00 23.50 315 GLY A CA 1
ATOM 2491 C C . GLY A 1 315 ? -37.224 -21.746 1.908 1.00 23.50 315 GLY A C 1
ATOM 2492 O O . GLY A 1 315 ? -37.458 -20.550 1.873 1.00 23.50 315 GLY A O 1
ATOM 2493 N N . GLY A 1 316 ? -37.645 -22.625 0.991 1.00 25.28 316 GLY A N 1
ATOM 2494 C CA . GLY A 1 316 ? -38.998 -22.695 0.410 1.00 25.28 316 GLY A CA 1
ATOM 2495 C C . GLY A 1 316 ? -39.640 -21.468 -0.253 1.00 25.28 316 GLY A C 1
ATOM 2496 O O . GLY A 1 316 ? -40.144 -20.595 0.432 1.00 25.28 316 GLY A O 1
ATOM 2497 N N . VAL A 1 317 ? -39.705 -21.522 -1.590 1.00 32.50 317 VAL A N 1
ATOM 2498 C CA . VAL A 1 317 ? -40.811 -21.109 -2.487 1.00 32.50 317 VAL A CA 1
ATOM 2499 C C . VAL A 1 317 ? -41.670 -19.911 -2.044 1.00 32.50 317 VAL A C 1
ATOM 2501 O O . VAL A 1 317 ? -42.604 -20.072 -1.276 1.00 32.50 317 VAL A O 1
ATOM 2504 N N . ASP A 1 318 ? -41.428 -18.742 -2.642 1.00 24.52 318 ASP A N 1
ATOM 2505 C CA . ASP A 1 318 ? -42.453 -18.085 -3.463 1.00 24.52 318 ASP A CA 1
ATOM 2506 C C . ASP A 1 318 ? -41.857 -16.970 -4.333 1.00 24.52 318 ASP A C 1
ATOM 2508 O O . ASP A 1 318 ? -40.960 -16.213 -3.953 1.00 24.52 318 ASP A O 1
ATOM 2512 N N . SER A 1 319 ? -42.320 -16.939 -5.576 1.00 36.47 319 SER A N 1
ATOM 2513 C CA . SER A 1 319 ? -41.921 -16.011 -6.625 1.00 36.47 319 SER A CA 1
ATOM 2514 C C . SER A 1 319 ? -42.423 -14.591 -6.352 1.00 36.47 319 SER A C 1
ATOM 2516 O O . SER A 1 319 ? -43.599 -14.422 -6.055 1.00 36.47 319 SER A O 1
ATOM 2518 N N . ALA A 1 320 ? -41.549 -13.606 -6.606 1.00 32.12 320 ALA A N 1
ATOM 2519 C CA . ALA A 1 320 ? -41.784 -12.154 -6.721 1.00 32.12 320 ALA A CA 1
ATOM 2520 C C . ALA A 1 320 ? -41.196 -11.302 -5.580 1.00 32.12 320 ALA A C 1
ATOM 2522 O O . ALA A 1 320 ? -41.893 -10.866 -4.675 1.00 32.12 320 ALA A O 1
ATOM 2523 N N . SER A 1 321 ? -39.892 -11.011 -5.668 1.00 30.38 321 SER A N 1
ATOM 2524 C CA . SER A 1 321 ? -39.272 -9.743 -5.215 1.00 30.38 321 SER A CA 1
ATOM 2525 C C . SER A 1 321 ? -37.743 -9.781 -5.377 1.00 30.38 321 SER A C 1
ATOM 2527 O O . SER A 1 321 ? -36.972 -9.623 -4.436 1.00 30.38 321 SER A O 1
ATOM 2529 N N . ARG A 1 322 ? -37.253 -9.965 -6.610 1.00 30.06 322 ARG A N 1
ATOM 2530 C CA . ARG A 1 322 ? -35.858 -9.627 -6.955 1.00 30.06 322 ARG A CA 1
ATOM 2531 C C . ARG A 1 322 ? -35.831 -8.311 -7.719 1.00 30.06 322 ARG A C 1
ATOM 2533 O O . ARG A 1 322 ? -35.785 -8.287 -8.940 1.00 30.06 322 ARG A O 1
ATOM 2540 N N . SER A 1 323 ? -35.868 -7.217 -6.977 1.00 37.28 323 SER A N 1
ATOM 2541 C CA . SER A 1 323 ? -35.507 -5.879 -7.449 1.00 37.28 323 SER A CA 1
ATOM 2542 C C . SER A 1 323 ? -35.255 -5.055 -6.196 1.00 37.28 323 SER A C 1
ATOM 2544 O O . SER A 1 323 ? -36.204 -4.670 -5.523 1.00 37.28 323 SER A O 1
ATOM 2546 N N . THR A 1 324 ? -34.020 -5.009 -5.683 1.00 29.73 324 THR A N 1
ATOM 2547 C CA . THR A 1 324 ? -33.327 -3.705 -5.565 1.00 29.73 324 THR A CA 1
ATOM 2548 C C . THR A 1 324 ? -31.821 -3.807 -5.233 1.00 29.73 324 THR A C 1
ATOM 2550 O O . THR A 1 324 ? -31.163 -2.782 -5.104 1.00 29.73 324 THR A O 1
ATOM 2553 N N . ALA A 1 325 ? -31.209 -4.998 -5.160 1.00 29.17 325 ALA A N 1
ATOM 2554 C CA . ALA A 1 325 ? -29.811 -5.160 -4.709 1.00 29.17 325 ALA A CA 1
ATOM 2555 C C . ALA A 1 325 ? -28.729 -5.260 -5.823 1.00 29.17 325 ALA A C 1
ATOM 2557 O O . ALA A 1 325 ? -27.673 -5.839 -5.594 1.00 29.17 325 ALA A O 1
ATOM 2558 N N . SER A 1 326 ? -28.950 -4.731 -7.038 1.00 33.97 326 SER A N 1
ATOM 2559 C CA . SER A 1 326 ? -28.035 -4.943 -8.193 1.00 33.97 326 SER A CA 1
ATOM 2560 C C . SER A 1 326 ? -27.565 -3.673 -8.937 1.00 33.97 326 SER A C 1
ATOM 2562 O O . SER A 1 326 ? -26.963 -3.781 -10.007 1.00 33.97 326 SER A O 1
ATOM 2564 N N . ALA A 1 327 ? -27.805 -2.462 -8.432 1.00 28.64 327 ALA A N 1
ATOM 2565 C CA . ALA A 1 327 ? -27.665 -1.257 -9.264 1.00 28.64 327 ALA A CA 1
ATOM 2566 C C . ALA A 1 327 ? -26.291 -0.542 -9.245 1.00 28.64 327 ALA A C 1
ATOM 2568 O O . ALA A 1 327 ? -26.102 0.375 -10.035 1.00 28.64 327 ALA A O 1
ATOM 2569 N N . VAL A 1 328 ? -25.316 -0.938 -8.412 1.00 33.00 328 VAL A N 1
ATOM 2570 C CA . VAL A 1 328 ? -24.056 -0.164 -8.240 1.00 33.00 328 VAL A CA 1
ATOM 2571 C C . VAL A 1 328 ? -22.845 -0.733 -9.013 1.00 33.00 328 VAL A C 1
ATOM 2573 O O . VAL A 1 328 ? -21.795 -0.100 -9.046 1.00 33.00 328 VAL A O 1
ATOM 2576 N N . ASN A 1 329 ? -22.963 -1.875 -9.705 1.00 42.31 329 ASN A N 1
ATOM 2577 C CA . ASN A 1 329 ? -21.803 -2.551 -10.320 1.00 42.31 329 ASN A CA 1
ATOM 2578 C C . ASN A 1 329 ? -22.046 -3.008 -11.775 1.00 42.31 329 ASN A C 1
ATOM 2580 O O . ASN A 1 329 ? -22.001 -4.198 -12.071 1.00 42.31 329 ASN A O 1
ATOM 2584 N N . ARG A 1 330 ? -22.371 -2.076 -12.685 1.00 57.75 330 ARG A N 1
ATOM 2585 C CA . ARG A 1 330 ? -22.640 -2.381 -14.112 1.00 57.75 330 ARG A CA 1
ATOM 2586 C C . ARG A 1 330 ? -21.779 -1.621 -15.133 1.00 57.75 330 ARG A C 1
ATOM 2588 O O . ARG A 1 330 ? -22.048 -1.747 -16.318 1.00 57.75 330 ARG A O 1
ATOM 2595 N N . ARG A 1 331 ? -20.791 -0.822 -14.713 1.00 85.12 331 ARG A N 1
ATOM 2596 C CA . ARG A 1 331 ? -19.914 -0.090 -15.649 1.00 85.12 331 ARG A CA 1
ATOM 2597 C C . ARG A 1 331 ? -18.593 -0.835 -15.846 1.00 85.12 331 ARG A C 1
ATOM 2599 O O . ARG A 1 331 ? -18.035 -1.335 -14.868 1.00 85.12 331 ARG A O 1
ATOM 2606 N N . GLY A 1 332 ? -18.102 -0.865 -17.080 1.00 96.38 332 GLY A N 1
ATOM 2607 C CA . GLY A 1 332 ? -16.891 -1.571 -17.482 1.00 96.38 332 GLY A CA 1
ATOM 2608 C C . GLY A 1 332 ? -15.593 -0.944 -16.967 1.00 96.38 332 GLY A C 1
ATOM 2609 O O . GLY A 1 332 ? -15.574 0.123 -16.337 1.00 96.38 332 GLY A O 1
ATOM 2610 N N . ILE A 1 333 ? -14.491 -1.634 -17.251 1.00 98.38 333 ILE A N 1
ATOM 2611 C CA . ILE A 1 333 ? -13.124 -1.266 -16.899 1.00 98.38 333 ILE A CA 1
ATOM 2612 C C . ILE A 1 333 ? -12.371 -0.884 -18.171 1.00 98.38 333 ILE A C 1
ATOM 2614 O O . ILE A 1 333 ? -12.191 -1.692 -19.078 1.00 98.38 333 ILE A O 1
ATOM 2618 N N . GLY A 1 334 ? -11.911 0.360 -18.213 1.00 98.38 334 GLY A N 1
ATOM 2619 C CA . GLY A 1 334 ? -11.076 0.897 -19.273 1.00 98.38 334 GLY A CA 1
ATOM 2620 C C . GLY A 1 334 ? -9.595 0.732 -18.981 1.00 98.38 334 GLY A C 1
ATOM 2621 O O . GLY A 1 334 ? -9.182 0.780 -17.821 1.00 98.38 334 GLY A O 1
ATOM 2622 N N . VAL A 1 335 ? -8.776 0.593 -20.020 1.00 98.62 335 VAL A N 1
ATOM 2623 C CA . VAL A 1 335 ? -7.322 0.467 -19.874 1.00 98.62 335 VAL A CA 1
ATOM 2624 C C . VAL A 1 335 ? -6.601 1.410 -20.832 1.00 98.62 335 VAL A C 1
ATOM 2626 O O . VAL A 1 335 ? -6.805 1.343 -22.040 1.00 98.62 335 VAL A O 1
ATOM 2629 N N . LEU A 1 336 ? -5.732 2.261 -20.285 1.00 98.50 336 LEU A N 1
ATOM 2630 C CA . LEU A 1 336 ? -4.708 3.004 -21.021 1.00 98.50 336 LEU A CA 1
ATOM 2631 C C . LEU A 1 336 ? -3.355 2.373 -20.723 1.00 98.50 336 LEU A C 1
ATOM 2633 O O . LEU A 1 336 ? -2.997 2.192 -19.553 1.00 98.50 336 LEU A O 1
ATOM 2637 N N . GLY A 1 337 ? -2.580 2.063 -21.755 1.00 97.31 337 GLY A N 1
ATOM 2638 C CA . GLY A 1 337 ? -1.294 1.436 -21.516 1.00 97.31 337 GLY A CA 1
ATOM 2639 C C . GLY A 1 337 ? -0.557 0.963 -22.747 1.00 97.31 337 GLY A C 1
ATOM 2640 O O . GLY A 1 337 ? -0.794 1.410 -23.868 1.00 97.31 337 GLY A O 1
ATOM 2641 N N . ASP A 1 338 ? 0.364 0.041 -22.507 1.00 95.25 338 ASP A N 1
ATOM 2642 C CA . ASP A 1 338 ? 1.237 -0.503 -23.532 1.00 95.25 338 ASP A CA 1
ATOM 2643 C C . ASP A 1 338 ? 1.156 -2.039 -23.646 1.00 95.25 338 ASP A C 1
ATOM 2645 O O . ASP A 1 338 ? 0.158 -2.678 -23.300 1.00 95.25 338 ASP A O 1
ATOM 2649 N N . SER A 1 339 ? 2.246 -2.648 -24.117 1.00 94.06 339 SER A N 1
ATOM 2650 C CA . SER A 1 339 ? 2.448 -4.093 -24.226 1.00 94.06 339 SER A CA 1
ATOM 2651 C C . SER A 1 339 ? 2.218 -4.907 -22.950 1.00 94.06 339 SER A C 1
ATOM 2653 O O . SER A 1 339 ? 2.149 -6.123 -23.061 1.00 94.06 339 SER A O 1
ATOM 2655 N N . TYR A 1 340 ? 2.136 -4.314 -21.755 1.00 94.62 340 TYR A N 1
ATOM 2656 C CA . TYR A 1 340 ? 1.773 -5.056 -20.540 1.00 94.62 340 TYR A CA 1
ATOM 2657 C C . TYR A 1 340 ? 0.275 -5.378 -20.459 1.00 94.62 340 TYR A C 1
ATOM 2659 O O . TYR A 1 340 ? -0.090 -6.327 -19.762 1.00 94.62 340 TYR A O 1
ATOM 2667 N N . SER A 1 341 ? -0.565 -4.617 -21.171 1.00 96.06 341 SER A N 1
ATOM 2668 C CA . SER A 1 341 ? -2.030 -4.732 -21.124 1.00 96.06 341 SER A CA 1
ATOM 2669 C C . SER A 1 341 ? -2.683 -4.986 -22.488 1.00 96.06 341 SER A C 1
ATOM 2671 O O . SER A 1 341 ? -3.804 -5.483 -22.521 1.00 96.06 341 SER A O 1
ATOM 2673 N N . ASP A 1 342 ? -1.999 -4.708 -23.601 1.00 93.56 342 ASP A N 1
ATOM 2674 C CA . ASP A 1 342 ? -2.422 -5.108 -24.956 1.00 93.56 342 ASP A CA 1
ATOM 2675 C C . ASP A 1 342 ? -2.501 -6.647 -25.067 1.00 93.56 342 ASP A C 1
ATOM 2677 O O . ASP A 1 342 ? -1.643 -7.343 -24.509 1.00 93.56 342 ASP A O 1
ATOM 2681 N N . GLU A 1 343 ? -3.532 -7.209 -25.711 1.00 90.06 343 GLU A N 1
ATOM 2682 C CA . GLU A 1 343 ? -3.822 -8.651 -25.656 1.00 90.06 343 GLU A CA 1
ATOM 2683 C C . GLU A 1 343 ? -2.681 -9.513 -26.220 1.00 90.06 343 GLU A C 1
ATOM 2685 O O . GLU A 1 343 ? -2.305 -9.441 -27.396 1.00 90.06 343 GLU A O 1
ATOM 2690 N N . TYR A 1 344 ? -2.168 -10.425 -25.388 1.00 89.88 344 TYR A N 1
ATOM 2691 C CA . TYR A 1 344 ? -0.990 -11.229 -25.733 1.00 89.88 344 TYR A CA 1
ATOM 2692 C C . TYR A 1 344 ? -1.256 -12.183 -26.894 1.00 89.88 344 TYR A C 1
ATOM 2694 O O . TYR A 1 344 ? -0.372 -12.433 -27.716 1.00 89.88 344 TYR A O 1
ATOM 2702 N N . GLN A 1 345 ? -2.494 -12.660 -27.011 1.00 82.75 345 GLN A N 1
ATOM 2703 C CA . GLN A 1 345 ? -2.904 -13.638 -28.016 1.00 82.75 345 GLN A CA 1
ATOM 2704 C C . GLN A 1 345 ? -2.702 -13.202 -29.471 1.00 82.75 345 GLN A C 1
ATOM 2706 O O . GLN A 1 345 ? -2.629 -14.058 -30.354 1.00 82.75 345 GLN A O 1
ATOM 2711 N N . PHE A 1 346 ? -2.616 -11.895 -29.729 1.00 83.06 346 PHE A N 1
ATOM 2712 C CA . PHE A 1 346 ? -2.456 -11.356 -31.078 1.00 83.06 346 PHE A CA 1
ATOM 2713 C C . PHE A 1 346 ? -1.010 -11.051 -31.448 1.00 83.06 346 PHE A C 1
ATOM 2715 O O . PHE A 1 346 ? -0.758 -10.711 -32.606 1.00 83.06 346 PHE A O 1
ATOM 2722 N N . THR A 1 347 ? -0.070 -11.194 -30.509 1.00 77.12 347 THR A N 1
ATOM 2723 C CA . THR A 1 347 ? 1.335 -10.913 -30.786 1.00 77.12 347 THR A CA 1
ATOM 2724 C C . THR A 1 347 ? 2.175 -12.183 -30.844 1.00 77.12 347 THR A C 1
ATOM 2726 O O . THR A 1 347 ? 2.293 -12.932 -29.875 1.00 77.12 347 THR A O 1
ATOM 2729 N N . LEU A 1 348 ? 2.791 -12.398 -32.005 1.00 68.00 348 LEU A N 1
ATOM 2730 C CA . LEU A 1 348 ? 3.711 -13.496 -32.271 1.00 68.00 348 LEU A CA 1
ATOM 2731 C C . LEU A 1 348 ? 5.177 -13.074 -32.053 1.00 68.00 348 LEU A C 1
ATOM 2733 O O . LEU A 1 348 ? 5.480 -11.885 -32.166 1.00 68.00 348 LEU A O 1
ATOM 2737 N N . PRO A 1 349 ? 6.090 -14.033 -31.810 1.00 72.00 349 PRO A N 1
ATOM 2738 C CA . PRO A 1 349 ? 5.819 -15.444 -31.508 1.00 72.00 349 PRO A CA 1
ATOM 2739 C C . PRO A 1 349 ? 5.585 -15.702 -30.008 1.00 72.00 349 PRO A C 1
ATOM 2741 O O . PRO A 1 349 ? 4.791 -16.574 -29.657 1.00 72.00 349 PRO A O 1
ATOM 2744 N N . ASP A 1 350 ? 6.226 -14.923 -29.136 1.00 78.81 350 ASP A N 1
ATOM 2745 C CA . ASP A 1 350 ? 6.401 -15.268 -27.719 1.00 78.81 350 ASP A CA 1
ATOM 2746 C C . ASP A 1 350 ? 5.144 -15.053 -26.882 1.00 78.81 350 ASP A C 1
ATOM 2748 O O . ASP A 1 350 ? 4.725 -15.917 -26.118 1.00 78.81 350 ASP A O 1
ATOM 2752 N N . ARG A 1 351 ? 4.476 -13.913 -27.061 1.00 79.19 351 ARG A N 1
ATOM 2753 C CA . ARG A 1 351 ? 3.342 -13.527 -26.212 1.00 79.19 351 ARG A CA 1
ATOM 2754 C C . ARG A 1 351 ? 2.134 -14.440 -26.359 1.00 79.19 351 ARG A C 1
ATOM 2756 O O . ARG A 1 351 ? 1.450 -14.681 -25.371 1.00 79.19 351 ARG A O 1
ATOM 2763 N N . ARG A 1 352 ? 1.924 -15.056 -27.524 1.00 81.38 352 ARG A N 1
ATOM 2764 C CA . ARG A 1 352 ? 0.835 -16.025 -27.737 1.00 81.38 352 ARG A CA 1
ATOM 2765 C C . ARG A 1 352 ? 0.912 -17.253 -26.815 1.00 81.38 352 ARG A C 1
ATOM 2767 O O . ARG A 1 352 ? -0.090 -17.951 -26.662 1.00 81.38 352 ARG A O 1
ATOM 2774 N N . THR A 1 353 ? 2.060 -17.537 -26.193 1.00 81.62 353 THR A N 1
ATOM 2775 C CA . THR A 1 353 ? 2.186 -18.623 -25.205 1.00 81.62 353 THR A CA 1
ATOM 2776 C C . THR A 1 353 ? 1.734 -18.223 -23.800 1.00 81.62 353 THR A C 1
ATOM 2778 O O . THR A 1 353 ? 1.717 -19.076 -22.912 1.00 81.62 353 THR A O 1
ATOM 2781 N N . ALA A 1 354 ? 1.370 -16.957 -23.585 1.00 88.69 354 ALA A N 1
ATOM 2782 C CA . ALA A 1 354 ? 0.984 -16.407 -22.296 1.00 88.69 354 ALA A CA 1
ATOM 2783 C C . ALA A 1 354 ? -0.341 -15.624 -22.361 1.00 88.69 354 ALA A C 1
ATOM 2785 O O . ALA A 1 354 ? -0.912 -15.400 -23.427 1.00 88.69 354 ALA A O 1
ATOM 2786 N N . ARG A 1 355 ? -0.848 -15.239 -21.186 1.00 90.50 355 ARG A N 1
ATOM 2787 C CA . ARG A 1 355 ? -2.027 -14.378 -21.012 1.00 90.50 355 ARG A CA 1
ATOM 2788 C C . ARG A 1 355 ? -1.652 -13.162 -20.184 1.00 90.50 355 ARG A C 1
ATOM 2790 O O . ARG A 1 355 ? -0.951 -13.311 -19.182 1.00 90.50 355 ARG A O 1
ATOM 2797 N N . ASN A 1 356 ? -2.137 -11.991 -20.579 1.00 93.75 356 ASN A N 1
ATOM 2798 C CA . ASN A 1 356 ? -1.970 -10.781 -19.780 1.00 93.75 356 ASN A CA 1
ATOM 2799 C C . ASN A 1 356 ? -3.035 -10.672 -18.671 1.00 93.75 356 ASN A C 1
ATOM 2801 O O . ASN A 1 356 ? -3.993 -11.446 -18.620 1.00 93.75 356 ASN A O 1
ATOM 2805 N N . TRP A 1 357 ? -2.870 -9.702 -17.770 1.00 96.94 357 TRP A N 1
ATOM 2806 C CA . TRP A 1 357 ? -3.777 -9.503 -16.639 1.00 96.94 357 TRP A CA 1
ATOM 2807 C C . TRP A 1 357 ? -5.232 -9.188 -17.051 1.00 96.94 357 TRP A C 1
ATOM 2809 O O . TRP A 1 357 ? -6.149 -9.639 -16.367 1.00 96.94 357 TRP A O 1
ATOM 2819 N N . VAL A 1 358 ? -5.459 -8.487 -18.171 1.00 96.19 358 VAL A N 1
ATOM 2820 C CA . VAL A 1 358 ? -6.802 -8.178 -18.707 1.00 96.19 358 VAL A CA 1
ATOM 2821 C C . VAL A 1 358 ? -7.512 -9.464 -19.133 1.00 96.19 358 VAL A C 1
ATOM 2823 O O . VAL A 1 358 ? -8.624 -9.745 -18.683 1.00 96.19 358 VAL A O 1
ATOM 2826 N N . GLU A 1 359 ? -6.838 -10.294 -19.935 1.00 92.62 359 GLU A N 1
ATOM 2827 C CA . GLU A 1 359 ? -7.337 -11.605 -20.360 1.00 92.62 359 GLU A CA 1
ATOM 2828 C C . GLU A 1 359 ? -7.626 -12.499 -19.146 1.00 92.62 359 GLU A C 1
ATOM 2830 O O . GLU A 1 359 ? -8.677 -13.135 -19.080 1.00 92.62 359 GLU A O 1
ATOM 2835 N N . ILE A 1 360 ? -6.726 -12.517 -18.155 1.00 93.75 360 ILE A N 1
ATOM 2836 C CA . ILE A 1 360 ? -6.892 -13.311 -16.930 1.00 93.75 360 ILE A CA 1
ATOM 2837 C C . ILE A 1 360 ? -8.121 -12.851 -16.141 1.00 93.75 360 ILE A C 1
ATOM 2839 O O . ILE A 1 360 ? -8.923 -13.692 -15.737 1.00 93.75 360 ILE A O 1
ATOM 2843 N N . LEU A 1 361 ? -8.302 -11.548 -15.916 1.00 93.50 361 LEU A N 1
ATOM 2844 C CA . LEU A 1 361 ? -9.433 -11.033 -15.138 1.00 93.50 361 LEU A CA 1
ATOM 2845 C C . LEU A 1 361 ? -10.774 -11.205 -15.853 1.00 93.50 361 LEU A C 1
ATOM 2847 O O . LEU A 1 361 ? -11.763 -11.553 -15.205 1.00 93.50 361 LEU A O 1
ATOM 2851 N N . SER A 1 362 ? -10.806 -11.028 -17.175 1.00 90.88 362 SER A N 1
ATOM 2852 C CA . SER A 1 362 ? -12.001 -11.331 -17.965 1.00 90.88 362 SER A CA 1
ATOM 2853 C C . SER A 1 362 ? -12.373 -12.815 -17.842 1.00 90.88 362 SER A C 1
ATOM 2855 O O . SER A 1 362 ? -13.509 -13.143 -17.508 1.00 90.88 362 SER A O 1
ATOM 2857 N N . LEU A 1 363 ? -11.398 -13.721 -17.992 1.00 87.81 363 LEU A N 1
ATOM 2858 C CA . LEU A 1 363 ? -11.632 -15.169 -17.933 1.00 87.81 363 LEU A CA 1
ATOM 2859 C C . LEU A 1 363 ? -12.008 -15.679 -16.536 1.00 87.81 363 LEU A C 1
ATOM 2861 O O . LEU A 1 363 ? -12.845 -16.567 -16.408 1.00 87.81 363 LEU A O 1
ATOM 2865 N N . THR A 1 364 ? -11.363 -15.166 -15.488 1.00 86.50 364 THR A N 1
ATOM 2866 C CA . THR A 1 364 ? -11.472 -15.734 -14.131 1.00 86.50 364 THR A CA 1
ATOM 2867 C C . THR A 1 364 ? -12.512 -15.048 -13.258 1.00 86.50 364 THR A C 1
ATOM 2869 O O . THR A 1 364 ? -12.980 -15.650 -12.290 1.00 86.50 364 THR A O 1
ATOM 2872 N N . ARG A 1 365 ? -12.854 -13.791 -13.553 1.00 90.69 365 ARG A N 1
ATOM 2873 C CA . ARG A 1 365 ? -13.778 -12.977 -12.748 1.00 90.69 365 ARG A CA 1
ATOM 2874 C C . ARG A 1 365 ? -14.917 -12.376 -13.560 1.00 90.69 365 ARG A C 1
ATOM 2876 O O . ARG A 1 365 ? -15.786 -11.745 -12.970 1.00 90.69 365 ARG A O 1
ATOM 2883 N N . GLY A 1 366 ? -14.929 -12.565 -14.881 1.00 87.25 366 GLY A N 1
ATOM 2884 C CA . GLY A 1 366 ? -15.954 -11.986 -15.744 1.00 87.25 366 GLY A CA 1
ATOM 2885 C C . GLY A 1 366 ? -15.962 -10.461 -15.697 1.00 87.25 366 GLY A C 1
ATOM 2886 O O . GLY A 1 366 ? -17.019 -9.863 -15.879 1.00 87.25 366 GLY A O 1
ATOM 2887 N N . LEU A 1 367 ? -14.817 -9.829 -15.393 1.00 93.00 367 LEU A N 1
ATOM 2888 C CA . LEU A 1 367 ? -14.743 -8.371 -15.391 1.00 93.00 367 LEU A CA 1
ATOM 2889 C C . LEU A 1 367 ? -14.959 -7.851 -16.812 1.00 93.00 367 LEU A C 1
ATOM 2891 O O . LEU A 1 367 ? -14.391 -8.373 -17.775 1.00 93.00 367 LEU A O 1
ATOM 2895 N N . ASP A 1 368 ? -15.795 -6.825 -16.913 1.00 95.88 368 ASP A N 1
ATOM 2896 C CA . ASP A 1 368 ? -16.218 -6.251 -18.179 1.00 95.88 368 ASP A CA 1
ATOM 2897 C C . ASP A 1 368 ? -15.171 -5.263 -18.703 1.00 95.88 368 ASP A C 1
ATOM 2899 O O . ASP A 1 368 ? -15.067 -4.141 -18.214 1.00 95.88 368 ASP A O 1
ATOM 2903 N N . PHE A 1 369 ? -14.395 -5.682 -19.702 1.00 95.94 369 PHE A N 1
ATOM 2904 C CA . PHE A 1 369 ? -13.500 -4.815 -20.480 1.00 95.94 369 PHE A CA 1
ATOM 2905 C C . PHE A 1 369 ? -14.130 -4.429 -21.832 1.00 95.94 369 PHE A C 1
ATOM 2907 O O . PHE A 1 369 ? -13.436 -4.029 -22.767 1.00 95.94 369 PHE A O 1
ATOM 2914 N N . GLY A 1 370 ? -15.450 -4.563 -21.948 1.00 94.06 370 GLY A N 1
ATOM 2915 C CA . GLY A 1 370 ? -16.207 -4.370 -23.172 1.00 94.06 370 GLY A CA 1
ATOM 2916 C C . GLY A 1 370 ? -16.211 -5.617 -24.048 1.00 94.06 370 GLY A C 1
ATOM 2917 O O . GLY A 1 370 ? -15.641 -6.665 -23.720 1.00 94.06 370 GLY A O 1
ATOM 2918 N N . ARG A 1 371 ? -16.881 -5.528 -25.198 1.00 91.38 371 ARG A N 1
ATOM 2919 C CA . ARG A 1 371 ? -17.000 -6.677 -26.099 1.00 91.38 371 ARG A CA 1
ATOM 2920 C C . ARG A 1 371 ? -15.626 -7.057 -26.663 1.00 91.38 371 ARG A C 1
ATOM 2922 O O . ARG A 1 371 ? -14.758 -6.223 -26.896 1.00 91.38 371 ARG A O 1
ATOM 2929 N N . PHE A 1 372 ? -15.435 -8.345 -26.921 1.00 90.12 372 PHE A N 1
ATOM 2930 C CA . PHE A 1 372 ? -14.238 -8.858 -27.580 1.00 90.12 372 PHE A CA 1
ATOM 2931 C C . PHE A 1 372 ? -14.402 -8.879 -29.112 1.00 90.12 372 PHE A C 1
ATOM 2933 O O . PHE A 1 372 ? -15.447 -9.299 -29.617 1.00 90.12 372 PHE A O 1
ATOM 2940 N N . SER A 1 373 ? -13.369 -8.478 -29.866 1.00 87.88 373 SER A N 1
ATOM 2941 C CA . SER A 1 373 ? -13.321 -8.601 -31.335 1.00 87.88 373 SER A CA 1
ATOM 2942 C C . SER A 1 373 ? -11.965 -9.103 -31.832 1.00 87.88 373 SER A C 1
ATOM 2944 O O . SER A 1 373 ? -10.931 -8.465 -31.628 1.00 87.88 373 SER A O 1
ATOM 2946 N N . ALA A 1 374 ? -11.972 -10.218 -32.567 1.00 84.06 374 ALA A N 1
ATOM 2947 C CA . ALA A 1 374 ? -10.793 -10.725 -33.274 1.00 84.06 374 ALA A CA 1
ATOM 2948 C C . ALA A 1 374 ? -10.558 -10.030 -34.631 1.00 84.06 374 ALA A C 1
ATOM 2950 O O . ALA A 1 374 ? -9.431 -10.023 -35.122 1.00 84.06 374 ALA A O 1
ATOM 2951 N N . SER A 1 375 ? -11.600 -9.438 -35.224 1.00 81.62 375 SER A N 1
ATOM 2952 C CA . SER A 1 375 ? -11.524 -8.661 -36.474 1.00 81.62 375 SER A CA 1
ATOM 2953 C C . SER A 1 375 ? -11.047 -7.226 -36.240 1.00 81.62 375 SER A C 1
ATOM 2955 O O . SER A 1 375 ? -10.535 -6.582 -37.148 1.00 81.62 375 SER A O 1
ATOM 2957 N N . GLY A 1 376 ? -11.178 -6.756 -35.001 1.00 83.81 376 GLY A N 1
ATOM 2958 C CA . GLY A 1 376 ? -10.727 -5.459 -34.532 1.00 83.81 376 GLY A CA 1
ATOM 2959 C C . GLY A 1 376 ? -11.803 -4.377 -34.496 1.00 83.81 376 GLY A C 1
ATOM 2960 O O . GLY A 1 376 ? -12.965 -4.640 -34.798 1.00 83.81 376 GLY A O 1
ATOM 2961 N N . TRP A 1 377 ? -11.410 -3.177 -34.065 1.00 85.06 377 TRP A N 1
ATOM 2962 C CA . TRP A 1 377 ? -12.269 -1.997 -33.931 1.00 85.06 377 TRP A CA 1
ATOM 2963 C C . TRP A 1 377 ? -11.622 -0.705 -34.461 1.00 85.06 377 TRP A C 1
ATOM 2965 O O . TRP A 1 377 ? -12.030 0.392 -34.090 1.00 85.06 377 TRP A O 1
ATOM 2975 N N . GLY A 1 378 ? -10.601 -0.833 -35.311 1.00 82.56 378 GLY A N 1
ATOM 2976 C CA . GLY A 1 378 ? -9.864 0.297 -35.879 1.00 82.56 378 GLY A CA 1
ATOM 2977 C C . GLY A 1 378 ? -8.756 0.847 -34.975 1.00 82.56 378 GLY A C 1
ATOM 2978 O O . GLY A 1 378 ? -8.672 0.527 -33.788 1.00 82.56 378 GLY A O 1
ATOM 2979 N N . SER A 1 379 ? -7.888 1.663 -35.574 1.00 77.94 379 SER A N 1
ATOM 2980 C CA . SER A 1 379 ? -6.757 2.311 -34.902 1.00 77.94 379 SER A CA 1
ATOM 2981 C C . SER A 1 379 ? -7.237 3.423 -33.950 1.00 77.94 379 SER A C 1
ATOM 2983 O O . SER A 1 379 ? -8.205 4.110 -34.279 1.00 77.94 379 SER A O 1
ATOM 2985 N N . PRO A 1 380 ? -6.578 3.639 -32.796 1.00 76.62 380 PRO A N 1
ATOM 2986 C CA . PRO A 1 380 ? -5.428 2.885 -32.295 1.00 76.62 380 PRO A CA 1
ATOM 2987 C C . PRO A 1 380 ? -5.760 1.558 -31.622 1.00 76.62 380 PRO A C 1
ATOM 2989 O O . PRO A 1 380 ? -4.836 0.806 -31.373 1.00 76.62 380 PRO A O 1
ATOM 2992 N N . ARG A 1 381 ? -7.019 1.250 -31.304 1.00 81.50 381 ARG A N 1
ATOM 2993 C CA . ARG A 1 381 ? -7.384 0.145 -30.398 1.00 81.50 381 ARG A CA 1
ATOM 2994 C C . ARG A 1 381 ? -7.186 -1.271 -30.997 1.00 81.50 381 ARG A C 1
ATOM 2996 O O . ARG A 1 381 ? -6.962 -2.225 -30.269 1.00 81.50 381 ARG A O 1
ATOM 3003 N N . ASP A 1 382 ? -7.262 -1.441 -32.317 1.00 84.50 382 ASP A N 1
ATOM 3004 C CA . ASP A 1 382 ? -7.091 -2.702 -33.075 1.00 84.50 382 ASP A CA 1
ATOM 3005 C C . ASP A 1 382 ? -7.922 -3.906 -32.608 1.00 84.50 382 ASP A C 1
ATOM 3007 O O . ASP A 1 382 ? -9.129 -3.867 -32.762 1.00 84.50 382 ASP A O 1
ATOM 3011 N N . ARG A 1 383 ? -7.356 -5.019 -32.128 1.00 88.81 383 ARG A N 1
ATOM 3012 C CA . ARG A 1 383 ? -8.090 -6.255 -31.771 1.00 88.81 383 ARG A CA 1
ATOM 3013 C C . ARG A 1 383 ? -8.269 -6.355 -30.259 1.00 88.81 383 ARG A C 1
ATOM 3015 O O . ARG A 1 383 ? -7.749 -5.523 -29.541 1.00 88.81 383 ARG A O 1
ATOM 3022 N N . GLY A 1 384 ? -9.049 -7.323 -29.787 1.00 92.19 384 GLY A N 1
ATOM 3023 C CA . GLY A 1 384 ? -9.240 -7.552 -28.355 1.00 92.19 384 GLY A CA 1
ATOM 3024 C C . GLY A 1 384 ? -10.460 -6.856 -27.765 1.00 92.19 384 GLY A C 1
ATOM 3025 O O . GLY A 1 384 ? -11.498 -6.744 -28.433 1.00 92.19 384 GLY A O 1
ATOM 3026 N N . PHE A 1 385 ? -10.348 -6.465 -26.496 1.00 95.19 385 PHE A N 1
ATOM 3027 C CA . PHE A 1 385 ? -11.445 -5.900 -25.714 1.00 95.19 385 PHE A CA 1
ATOM 3028 C C . PHE A 1 385 ? -11.722 -4.434 -26.084 1.00 95.19 385 PHE A C 1
ATOM 3030 O O . PHE A 1 385 ? -10.813 -3.643 -26.330 1.00 95.19 385 PHE A O 1
ATOM 3037 N N . GLU A 1 386 ? -12.996 -4.059 -26.165 1.00 95.25 386 GLU A N 1
ATOM 3038 C CA . GLU A 1 386 ? -13.455 -2.737 -26.614 1.00 95.25 386 GLU A CA 1
ATOM 3039 C C . GLU A 1 386 ? -12.991 -1.570 -25.726 1.00 95.25 386 GLU A C 1
ATOM 3041 O O . GLU A 1 386 ? -12.797 -0.457 -26.221 1.00 95.25 386 GLU A O 1
ATOM 3046 N N . TYR A 1 387 ? -12.813 -1.797 -24.423 1.00 97.62 387 TYR A N 1
ATOM 3047 C CA . TYR A 1 387 ? -12.394 -0.769 -23.460 1.00 97.62 387 TYR A CA 1
ATOM 3048 C C . TYR A 1 387 ? -10.893 -0.837 -23.150 1.00 97.62 387 TYR A C 1
ATOM 3050 O O . TYR A 1 387 ? -10.372 -0.019 -22.389 1.00 97.62 387 TYR A O 1
ATOM 3058 N N . ASN A 1 388 ? -10.171 -1.779 -23.764 1.00 96.94 388 ASN A N 1
ATOM 3059 C CA . ASN A 1 388 ? -8.723 -1.862 -23.677 1.00 96.94 388 ASN A CA 1
ATOM 3060 C C . ASN A 1 388 ? -8.080 -1.073 -24.822 1.00 96.94 388 ASN A C 1
ATOM 3062 O O . ASN A 1 388 ? -8.057 -1.519 -25.965 1.00 96.94 388 ASN A O 1
ATOM 3066 N N . TRP A 1 389 ? -7.568 0.114 -24.510 1.00 97.25 389 TRP A N 1
ATOM 3067 C CA . TRP A 1 389 ? -6.880 0.989 -25.460 1.00 97.25 389 TRP A CA 1
ATOM 3068 C C . TRP A 1 389 ? -5.363 0.837 -25.408 1.00 97.25 389 TRP A C 1
ATOM 3070 O O . TRP A 1 389 ? -4.660 1.597 -26.070 1.00 97.25 389 TRP A O 1
ATOM 3080 N N . ALA A 1 390 ? -4.848 -0.120 -24.633 1.00 95.94 390 ALA A N 1
ATOM 3081 C CA . ALA A 1 390 ? -3.419 -0.335 -24.502 1.00 95.94 390 ALA A CA 1
ATOM 3082 C C . ALA A 1 390 ? -2.788 -0.833 -25.803 1.00 95.94 390 ALA A C 1
ATOM 3084 O O . ALA A 1 390 ? -3.389 -1.610 -26.544 1.00 95.94 390 ALA A O 1
ATOM 3085 N N . ARG A 1 391 ? -1.553 -0.395 -26.078 1.00 93.00 391 ARG A N 1
ATOM 3086 C CA . ARG A 1 391 ? -0.882 -0.689 -27.349 1.00 93.00 391 ARG A CA 1
ATOM 3087 C C . ARG A 1 391 ? 0.564 -1.096 -27.211 1.00 93.00 391 ARG A C 1
ATOM 3089 O O . ARG A 1 391 ? 1.387 -0.388 -26.641 1.00 93.00 391 ARG A O 1
ATOM 3096 N N . THR A 1 392 ? 0.895 -2.235 -27.799 1.00 91.31 392 THR A N 1
ATOM 3097 C CA . THR A 1 392 ? 2.265 -2.730 -27.880 1.00 91.31 392 THR A CA 1
ATOM 3098 C C . THR A 1 392 ? 3.219 -1.646 -28.373 1.00 91.31 392 THR A C 1
ATOM 3100 O O . THR A 1 392 ? 3.026 -1.090 -29.448 1.00 91.31 392 THR A O 1
ATOM 3103 N N . GLY A 1 393 ? 4.269 -1.386 -27.590 1.00 90.94 393 GLY A N 1
ATOM 3104 C CA . GLY A 1 393 ? 5.306 -0.406 -27.914 1.00 90.94 393 GLY A CA 1
ATOM 3105 C C . GLY A 1 393 ? 4.928 1.052 -27.652 1.00 90.94 393 GLY A C 1
ATOM 3106 O O . GLY A 1 393 ? 5.796 1.904 -27.769 1.00 90.94 393 GLY A O 1
ATOM 3107 N N . ALA A 1 394 ? 3.685 1.352 -27.262 1.00 96.06 394 ALA A N 1
ATOM 3108 C CA . ALA A 1 394 ? 3.266 2.731 -27.059 1.00 96.06 394 ALA A CA 1
ATOM 3109 C C . ALA A 1 394 ? 4.066 3.417 -25.945 1.00 96.06 394 ALA A C 1
ATOM 3111 O O . ALA A 1 394 ? 4.197 2.898 -24.830 1.00 96.06 394 ALA A O 1
ATOM 3112 N N . THR A 1 395 ? 4.558 4.609 -26.256 1.00 98.50 395 THR A N 1
ATOM 3113 C CA . THR A 1 395 ? 5.008 5.612 -25.293 1.00 98.50 395 THR A CA 1
ATOM 3114 C C . THR A 1 395 ? 3.820 6.445 -24.807 1.00 98.50 395 THR A C 1
ATOM 3116 O O . THR A 1 395 ? 2.720 6.408 -25.371 1.00 98.50 395 THR A O 1
ATOM 3119 N N . THR A 1 396 ? 4.027 7.278 -23.787 1.00 98.12 396 THR A N 1
ATOM 3120 C CA . THR A 1 396 ? 3.036 8.302 -23.429 1.00 98.12 396 THR A CA 1
ATOM 3121 C C . THR A 1 396 ? 2.759 9.265 -24.588 1.00 98.12 396 THR A C 1
ATOM 3123 O O . THR A 1 396 ? 1.656 9.794 -24.686 1.00 98.12 396 THR A O 1
ATOM 3126 N N . GLY A 1 397 ? 3.744 9.498 -25.466 1.00 97.94 397 GLY A N 1
ATOM 3127 C CA . GLY A 1 397 ? 3.585 10.305 -26.675 1.00 97.94 397 GLY A CA 1
ATOM 3128 C C . GLY A 1 397 ? 2.614 9.667 -27.659 1.00 97.94 397 GLY A C 1
ATOM 3129 O O . GLY A 1 397 ? 1.690 10.337 -28.114 1.00 97.94 397 GLY A O 1
ATOM 3130 N N . ASP A 1 398 ? 2.770 8.368 -27.915 1.00 97.25 398 ASP A N 1
ATOM 3131 C CA . ASP A 1 398 ? 1.884 7.619 -28.812 1.00 97.25 398 ASP A CA 1
ATOM 3132 C C . ASP A 1 398 ? 0.469 7.532 -28.255 1.00 97.25 398 ASP A C 1
ATOM 3134 O O . ASP A 1 398 ? -0.491 7.700 -29.005 1.00 97.25 398 ASP A O 1
ATOM 3138 N N . MET A 1 399 ? 0.331 7.326 -26.939 1.00 97.50 399 MET A N 1
ATOM 3139 C CA . MET A 1 399 ? -0.965 7.356 -26.257 1.00 97.50 399 MET A CA 1
ATOM 3140 C C . MET A 1 399 ? -1.716 8.642 -26.627 1.00 97.50 399 MET A C 1
ATOM 3142 O O . MET A 1 399 ? -2.820 8.555 -27.169 1.00 97.50 399 MET A O 1
ATOM 3146 N N . ILE A 1 400 ? -1.071 9.804 -26.438 1.00 97.69 400 ILE A N 1
ATOM 3147 C CA . ILE A 1 400 ? -1.656 11.114 -26.750 1.00 97.69 400 ILE A CA 1
ATOM 3148 C C . ILE A 1 400 ? -1.929 11.283 -28.243 1.00 97.69 400 ILE A C 1
ATOM 3150 O O . ILE A 1 400 ? -3.055 11.619 -28.612 1.00 97.69 400 ILE A O 1
ATOM 3154 N N . ALA A 1 401 ? -0.920 11.050 -29.085 1.00 96.56 401 ALA A N 1
ATOM 3155 C CA . ALA A 1 401 ? -0.971 11.324 -30.520 1.00 96.56 401 ALA A CA 1
ATOM 3156 C C . ALA A 1 401 ? -2.003 10.459 -31.253 1.00 96.56 401 ALA A C 1
ATOM 3158 O O . ALA A 1 401 ? -2.640 10.919 -32.197 1.00 96.56 401 ALA A O 1
ATOM 3159 N N . THR A 1 402 ? -2.178 9.215 -30.809 1.00 93.50 402 THR A N 1
ATOM 3160 C CA . THR A 1 402 ? -3.111 8.275 -31.438 1.00 93.50 402 THR A CA 1
ATOM 3161 C C . THR A 1 402 ? -4.512 8.317 -30.832 1.00 93.50 402 THR A C 1
ATOM 3163 O O . THR A 1 402 ? -5.446 7.781 -31.422 1.00 93.50 402 THR A O 1
ATOM 3166 N N . GLY A 1 403 ? -4.688 8.986 -29.689 1.00 95.12 403 GLY A N 1
ATOM 3167 C CA . GLY A 1 403 ? -5.997 9.203 -29.080 1.00 95.12 403 GLY A CA 1
ATOM 3168 C C . GLY A 1 403 ? -6.488 8.056 -28.198 1.00 95.12 403 GLY A C 1
ATOM 3169 O O . GLY A 1 403 ? -7.697 7.871 -28.072 1.00 95.12 403 GLY A O 1
ATOM 3170 N N . GLN A 1 404 ? -5.591 7.304 -27.548 1.00 97.44 404 GLN A N 1
ATOM 3171 C CA . GLN A 1 404 ? -6.014 6.291 -26.567 1.00 97.44 404 GLN A CA 1
ATOM 3172 C C . GLN A 1 404 ? -6.854 6.922 -25.442 1.00 97.44 404 GLN A C 1
ATOM 3174 O O . GLN A 1 404 ? -7.948 6.456 -25.125 1.00 97.44 404 GLN A O 1
ATOM 3179 N N . GLN A 1 405 ? -6.370 8.027 -24.866 1.00 97.44 405 GLN A N 1
ATOM 3180 C CA . GLN A 1 405 ? -7.031 8.738 -23.770 1.00 97.44 405 GLN A CA 1
ATOM 3181 C C . GLN A 1 405 ? -8.355 9.375 -24.191 1.00 97.44 405 GLN A C 1
ATOM 3183 O O . GLN A 1 405 ? -9.290 9.385 -23.400 1.00 97.44 405 GLN A O 1
ATOM 3188 N N . THR A 1 406 ? -8.458 9.905 -25.413 1.00 97.62 406 THR A N 1
ATOM 3189 C CA . THR A 1 406 ? -9.686 10.557 -25.896 1.00 97.62 406 THR A CA 1
ATOM 3190 C C . THR A 1 406 ? -10.739 9.530 -26.295 1.00 97.62 406 THR A C 1
ATOM 3192 O O . THR A 1 406 ? -11.914 9.710 -25.977 1.00 97.62 406 THR A O 1
ATOM 3195 N N . GLY A 1 407 ? -10.324 8.425 -26.918 1.00 96.62 407 GLY A N 1
ATOM 3196 C CA . GLY A 1 407 ? -11.197 7.299 -27.230 1.00 96.62 407 GLY A CA 1
ATOM 3197 C C . GLY A 1 407 ? -11.805 6.672 -25.977 1.00 96.62 407 GLY A C 1
ATOM 3198 O O . GLY A 1 407 ? -13.026 6.516 -25.890 1.00 96.62 407 GLY A O 1
ATOM 3199 N N . LEU A 1 408 ? -10.976 6.406 -24.962 1.00 98.06 408 LEU A N 1
ATOM 3200 C CA . LEU A 1 408 ? -11.468 5.884 -23.690 1.00 98.06 408 LEU A CA 1
ATOM 3201 C C . LEU A 1 408 ? -12.296 6.919 -22.914 1.00 98.06 408 LEU A C 1
ATOM 3203 O O . LEU A 1 408 ? -13.320 6.571 -22.330 1.00 98.06 408 LEU A O 1
ATOM 3207 N N . ALA A 1 409 ? -11.916 8.200 -22.941 1.00 98.50 409 ALA A N 1
ATOM 3208 C CA . ALA A 1 409 ? -12.713 9.272 -22.341 1.00 98.50 409 ALA A CA 1
ATOM 3209 C C . ALA A 1 409 ? -14.125 9.344 -22.938 1.00 98.50 409 ALA A C 1
ATOM 3211 O O . ALA A 1 409 ? -15.085 9.552 -22.203 1.00 98.50 409 ALA A O 1
ATOM 3212 N N . ALA A 1 410 ? -14.288 9.098 -24.242 1.00 97.75 410 ALA A N 1
ATOM 3213 C CA . ALA A 1 410 ? -15.612 9.036 -24.856 1.00 97.75 410 ALA A CA 1
ATOM 3214 C C . ALA A 1 410 ? -16.462 7.871 -24.310 1.00 97.75 410 ALA A C 1
ATOM 3216 O O . ALA A 1 410 ? -17.668 8.032 -24.139 1.00 97.75 410 ALA A O 1
ATOM 3217 N N . GLN A 1 411 ? -15.857 6.716 -24.005 1.00 97.62 411 GLN A N 1
ATOM 3218 C CA . GLN A 1 411 ? -16.541 5.585 -23.351 1.00 97.62 411 GLN A CA 1
ATOM 3219 C C . GLN A 1 411 ? -16.899 5.899 -21.889 1.00 97.62 411 GLN A C 1
ATOM 3221 O O . GLN A 1 411 ? -17.988 5.561 -21.429 1.00 97.62 411 GLN A O 1
ATOM 3226 N N . VAL A 1 412 ? -16.026 6.611 -21.173 1.00 98.25 412 VAL A N 1
ATOM 3227 C CA . VAL A 1 412 ? -16.305 7.104 -19.814 1.00 98.25 412 VAL A CA 1
ATOM 3228 C C . VAL A 1 412 ? -17.474 8.095 -19.817 1.00 98.25 412 VAL A C 1
ATOM 3230 O O . VAL A 1 412 ? -18.414 7.921 -19.048 1.00 98.25 412 VAL A O 1
ATOM 3233 N N . ALA A 1 413 ? -17.479 9.072 -20.730 1.00 97.25 413 ALA A N 1
ATOM 3234 C CA . ALA A 1 413 ? -18.538 10.082 -20.835 1.00 97.25 413 ALA A CA 1
ATOM 3235 C C . ALA A 1 413 ? -19.918 9.483 -21.159 1.00 97.25 413 ALA A C 1
ATOM 3237 O O . ALA A 1 413 ? -20.942 10.009 -20.728 1.00 97.25 413 ALA A O 1
ATOM 3238 N N . ARG A 1 414 ? -19.963 8.364 -21.897 1.00 96.38 414 ARG A N 1
ATOM 3239 C CA . ARG A 1 414 ? -21.209 7.619 -22.154 1.00 96.38 414 ARG A CA 1
ATOM 3240 C C . ARG A 1 414 ? -21.682 6.786 -20.961 1.00 96.38 414 ARG A C 1
ATOM 3242 O O . ARG A 1 414 ? -22.804 6.291 -20.977 1.00 96.38 414 ARG A O 1
ATOM 3249 N N . GLY A 1 415 ? -20.853 6.639 -19.929 1.00 95.38 415 GLY A N 1
ATOM 3250 C CA . GLY A 1 415 ? -21.123 5.786 -18.777 1.00 95.38 415 GLY A CA 1
ATOM 3251 C C . GLY A 1 415 ? -20.845 4.301 -19.023 1.00 95.38 415 GLY A C 1
ATOM 3252 O O . GLY A 1 415 ? -21.162 3.497 -18.148 1.00 95.38 415 GLY A O 1
ATOM 3253 N N . ASP A 1 416 ? -20.234 3.944 -20.160 1.00 96.25 416 ASP A N 1
ATOM 3254 C CA . ASP A 1 416 ? -19.849 2.566 -20.492 1.00 96.25 416 ASP A CA 1
ATOM 3255 C C . ASP A 1 416 ? -18.741 2.078 -19.544 1.00 96.25 416 ASP A C 1
ATOM 3257 O O . ASP A 1 416 ? -18.739 0.932 -19.103 1.00 96.25 416 ASP A O 1
ATOM 3261 N N . VAL A 1 417 ? -17.819 2.977 -19.178 1.00 98.25 417 VAL A N 1
ATOM 3262 C CA . VAL A 1 417 ? -16.655 2.694 -18.327 1.00 98.25 417 VAL A CA 1
ATOM 3263 C C . VAL A 1 417 ? -16.738 3.481 -17.020 1.00 98.25 417 VAL A C 1
ATOM 3265 O O . VAL A 1 417 ? -16.909 4.696 -17.020 1.00 98.25 417 VAL A O 1
ATOM 3268 N N . GLY A 1 418 ? -16.585 2.788 -15.887 1.00 97.06 418 GLY A N 1
ATOM 3269 C CA . GLY A 1 418 ? -16.637 3.385 -14.543 1.00 97.06 418 GLY A CA 1
ATOM 3270 C C . GLY A 1 418 ? -15.320 3.321 -13.770 1.00 97.06 418 GLY A C 1
ATOM 3271 O O . GLY A 1 418 ? -15.158 4.025 -12.772 1.00 97.06 418 GLY A O 1
ATOM 3272 N N . THR A 1 419 ? -14.378 2.484 -14.209 1.00 98.38 419 THR A N 1
ATOM 3273 C CA . THR A 1 419 ? -13.025 2.403 -13.644 1.00 98.38 419 THR A CA 1
ATOM 3274 C C . THR A 1 419 ? -12.001 2.381 -14.770 1.00 98.38 419 THR A C 1
ATOM 3276 O O . THR A 1 419 ? -12.166 1.623 -15.715 1.00 98.38 419 THR A O 1
ATOM 3279 N N . VAL A 1 420 ? -10.941 3.180 -14.682 1.00 98.75 420 VAL A N 1
ATOM 3280 C CA . VAL A 1 420 ? -9.875 3.244 -15.689 1.00 98.75 420 VAL A CA 1
ATOM 3281 C C . VAL A 1 420 ? -8.529 2.900 -15.059 1.00 98.75 420 VAL A C 1
ATOM 3283 O O . VAL A 1 420 ? -8.123 3.519 -14.078 1.00 98.75 420 VAL A O 1
ATOM 3286 N N . PHE A 1 421 ? -7.824 1.926 -15.631 1.00 98.75 421 PHE A N 1
ATOM 3287 C CA . PHE A 1 421 ? -6.452 1.567 -15.278 1.00 98.75 421 PHE A CA 1
ATOM 3288 C C . PHE A 1 421 ? -5.463 2.271 -16.212 1.00 98.75 421 PHE A C 1
ATOM 3290 O O . PHE A 1 421 ? -5.603 2.185 -17.430 1.00 98.75 421 PHE A O 1
ATOM 3297 N N . VAL A 1 422 ? -4.464 2.959 -15.654 1.00 98.75 422 VAL A N 1
ATOM 3298 C CA . VAL A 1 422 ? -3.438 3.682 -16.422 1.00 98.75 422 VAL A CA 1
ATOM 3299 C C . VAL A 1 422 ? -2.060 3.122 -16.086 1.00 98.75 422 VAL A C 1
ATOM 3301 O O . VAL A 1 422 ? -1.529 3.372 -14.999 1.00 98.75 422 VAL A O 1
ATOM 3304 N N . PHE A 1 423 ? -1.468 2.400 -17.037 1.00 98.44 423 PHE A N 1
ATOM 3305 C CA . PHE A 1 423 ? -0.128 1.828 -16.918 1.00 98.44 423 PHE A CA 1
ATOM 3306 C C . PHE A 1 423 ? 0.659 2.016 -18.217 1.00 98.44 423 PHE A C 1
ATOM 3308 O O . PHE A 1 423 ? 0.563 1.220 -19.148 1.00 98.44 423 PHE A O 1
ATOM 3315 N N . ILE A 1 424 ? 1.408 3.117 -18.274 1.00 98.38 424 ILE A N 1
ATOM 3316 C CA . ILE A 1 424 ? 2.128 3.599 -19.457 1.00 98.38 424 ILE A CA 1
ATOM 3317 C C . ILE A 1 424 ? 3.403 4.326 -19.014 1.00 98.38 424 ILE A C 1
ATOM 3319 O O . ILE A 1 424 ? 3.450 4.895 -17.917 1.00 98.38 424 ILE A O 1
ATOM 3323 N N . GLY A 1 425 ? 4.423 4.347 -19.868 1.00 97.56 425 GLY A N 1
ATOM 3324 C CA . GLY A 1 425 ? 5.625 5.167 -19.681 1.00 97.56 425 GLY A CA 1
ATOM 3325 C C . GLY A 1 425 ? 6.938 4.398 -19.747 1.00 97.56 425 GLY A C 1
ATOM 3326 O O . GLY A 1 425 ? 7.981 5.015 -19.913 1.00 97.56 425 GLY A O 1
ATOM 3327 N N . GLY A 1 426 ? 6.914 3.065 -19.648 1.00 96.25 426 GLY A N 1
ATOM 3328 C CA . GLY A 1 426 ? 8.132 2.252 -19.739 1.00 96.25 426 GLY A CA 1
ATOM 3329 C C . GLY A 1 426 ? 8.858 2.449 -21.069 1.00 96.25 426 GLY A C 1
ATOM 3330 O O . GLY A 1 426 ? 10.065 2.684 -21.078 1.00 96.25 426 GLY A O 1
ATOM 3331 N N . ASN A 1 427 ? 8.114 2.441 -22.181 1.00 97.94 427 ASN A N 1
ATOM 3332 C CA . ASN A 1 427 ? 8.696 2.618 -23.512 1.00 97.94 427 ASN A CA 1
ATOM 3333 C C . ASN A 1 427 ? 9.323 4.006 -23.709 1.00 97.94 427 ASN A C 1
ATOM 3335 O O . ASN A 1 427 ? 10.334 4.096 -24.389 1.00 97.94 427 ASN A O 1
ATOM 3339 N N . ASP A 1 428 ? 8.827 5.069 -23.058 1.00 98.44 428 ASP A N 1
ATOM 3340 C CA . ASP A 1 428 ? 9.448 6.401 -23.143 1.00 98.44 428 ASP A CA 1
ATOM 3341 C C . ASP A 1 428 ? 10.922 6.370 -22.714 1.00 98.44 428 ASP A C 1
ATOM 3343 O O . ASP A 1 428 ? 11.769 7.015 -23.335 1.00 98.44 428 ASP A O 1
ATOM 3347 N N . PHE A 1 429 ? 11.228 5.609 -21.660 1.00 97.69 429 PHE A N 1
ATOM 3348 C CA . PHE A 1 429 ? 12.582 5.475 -21.127 1.00 97.69 429 PHE A CA 1
ATOM 3349 C C . PHE A 1 429 ? 13.400 4.416 -21.871 1.00 97.69 429 PHE A C 1
ATOM 3351 O O . PHE A 1 429 ? 14.596 4.614 -22.068 1.00 97.69 429 PHE A O 1
ATOM 3358 N N . ILE A 1 430 ? 12.773 3.332 -22.339 1.00 96.62 430 ILE A N 1
ATOM 3359 C CA . ILE A 1 430 ? 13.442 2.331 -23.187 1.00 96.62 430 ILE A CA 1
ATOM 3360 C C . ILE A 1 430 ? 13.902 2.971 -24.502 1.00 96.62 430 ILE A C 1
ATOM 3362 O O . ILE A 1 430 ? 15.060 2.814 -24.890 1.00 96.62 430 ILE A O 1
ATOM 3366 N N . ASP A 1 431 ? 13.041 3.753 -25.150 1.00 97.25 431 ASP A N 1
ATOM 3367 C CA . ASP A 1 431 ? 13.360 4.426 -26.408 1.00 97.25 431 ASP A CA 1
ATOM 3368 C C . ASP A 1 431 ? 14.444 5.483 -26.199 1.00 97.25 431 ASP A C 1
ATOM 3370 O O . ASP A 1 431 ? 15.383 5.575 -26.988 1.00 97.25 431 ASP A O 1
ATOM 3374 N N . ALA A 1 432 ? 14.362 6.241 -25.098 1.00 96.62 432 ALA A N 1
ATOM 3375 C CA . ALA A 1 432 ? 15.396 7.196 -24.711 1.00 96.62 432 ALA A CA 1
ATOM 3376 C C . ALA A 1 432 ? 16.765 6.525 -24.547 1.00 96.62 432 ALA A C 1
ATOM 3378 O O . ALA A 1 432 ? 17.753 7.022 -25.080 1.00 96.62 432 ALA A O 1
ATOM 3379 N N . MET A 1 433 ? 16.813 5.379 -23.865 1.00 94.56 433 MET A N 1
ATOM 3380 C CA . MET A 1 433 ? 18.041 4.613 -23.644 1.00 94.56 433 MET A CA 1
ATOM 3381 C C . MET A 1 433 ? 18.584 3.945 -24.912 1.00 94.56 433 MET A C 1
ATOM 3383 O O . MET A 1 433 ? 19.761 3.596 -24.956 1.00 94.56 433 MET A O 1
ATOM 3387 N N . SER A 1 434 ? 17.742 3.794 -25.937 1.00 92.31 434 SER A N 1
ATOM 3388 C CA . SER A 1 434 ? 18.099 3.185 -27.225 1.00 92.31 434 SER A CA 1
ATOM 3389 C C . SER A 1 434 ? 18.605 4.197 -28.261 1.00 92.31 434 SER A C 1
ATOM 3391 O O . SER A 1 434 ? 18.999 3.807 -29.361 1.00 92.31 434 SER A O 1
ATOM 3393 N N . LYS A 1 435 ? 18.584 5.503 -27.950 1.00 93.12 435 LYS A N 1
ATOM 3394 C CA . LYS A 1 435 ? 19.097 6.555 -28.843 1.00 93.12 435 LYS A CA 1
ATOM 3395 C C . LYS A 1 435 ? 20.629 6.533 -28.937 1.00 93.12 435 LYS A C 1
ATOM 3397 O O . LYS A 1 435 ? 21.311 6.055 -28.038 1.00 93.12 435 LYS A O 1
ATOM 3402 N N . SER A 1 436 ? 21.177 7.150 -29.989 1.00 92.50 436 SER A N 1
ATOM 3403 C CA . SER A 1 436 ? 22.628 7.364 -30.134 1.00 92.50 436 SER A CA 1
ATOM 3404 C C . SER A 1 436 ? 23.222 8.250 -29.032 1.00 92.50 436 SER A C 1
ATOM 3406 O O . SER A 1 436 ? 24.365 8.041 -28.636 1.00 92.50 436 SER A O 1
ATOM 3408 N N . ASP A 1 437 ? 22.442 9.207 -28.516 1.00 94.25 437 ASP A N 1
ATOM 3409 C CA . ASP A 1 437 ? 22.720 9.942 -27.277 1.00 94.25 437 ASP A CA 1
ATOM 3410 C C . ASP A 1 437 ? 21.601 9.676 -26.251 1.00 94.25 437 ASP A C 1
ATOM 3412 O O . ASP A 1 437 ? 20.586 10.386 -26.222 1.00 94.25 437 ASP A O 1
ATOM 3416 N N . PRO A 1 438 ? 21.766 8.651 -25.395 1.00 93.69 438 PRO A N 1
ATOM 3417 C CA . PRO A 1 438 ? 20.791 8.321 -24.363 1.00 93.69 438 PRO A CA 1
ATOM 3418 C C . PRO A 1 438 ? 20.555 9.433 -23.341 1.00 93.69 438 PRO A C 1
ATOM 3420 O O . PRO A 1 438 ? 19.457 9.563 -22.800 1.00 93.69 438 PRO A O 1
ATOM 3423 N N . LYS A 1 439 ? 21.564 10.267 -23.067 1.00 92.38 439 LYS A N 1
ATOM 3424 C CA . LYS A 1 439 ? 21.446 11.343 -22.079 1.00 92.38 439 LYS A CA 1
ATOM 3425 C C . LYS A 1 439 ? 20.522 12.442 -22.595 1.00 92.38 439 LYS A C 1
ATOM 3427 O O . LYS A 1 439 ? 19.622 12.859 -21.864 1.00 92.38 439 LYS A O 1
ATOM 3432 N N . ALA A 1 440 ? 20.709 12.868 -23.845 1.00 94.75 440 ALA A N 1
ATOM 3433 C CA . ALA A 1 440 ? 19.778 13.779 -24.511 1.00 94.75 440 ALA A CA 1
ATOM 3434 C C . ALA A 1 440 ? 18.380 13.147 -24.628 1.00 94.75 440 ALA A C 1
ATOM 3436 O O . ALA A 1 440 ? 17.377 13.786 -24.307 1.00 94.75 440 ALA A O 1
ATOM 3437 N N . GLY A 1 441 ? 18.311 11.853 -24.967 1.00 96.81 441 GLY A N 1
ATOM 3438 C CA . GLY A 1 441 ? 17.059 11.096 -25.005 1.00 96.81 441 GLY A CA 1
ATOM 3439 C C . GLY A 1 441 ? 16.270 11.157 -23.695 1.00 96.81 441 GLY A C 1
ATOM 3440 O O . GLY A 1 441 ? 15.073 11.441 -23.712 1.00 96.81 441 GLY A O 1
ATOM 3441 N N . LEU A 1 442 ? 16.931 10.949 -22.552 1.00 92.62 442 LEU A N 1
ATOM 3442 C CA . LEU A 1 442 ? 16.299 11.024 -21.229 1.00 92.62 442 LEU A CA 1
ATOM 3443 C C . LEU A 1 442 ? 15.852 12.450 -20.872 1.00 92.62 442 LEU A C 1
ATOM 3445 O O . LEU A 1 442 ? 14.794 12.626 -20.260 1.00 92.62 442 LEU A O 1
ATOM 3449 N N . GLN A 1 443 ? 16.635 13.465 -21.260 1.00 92.56 443 GLN A N 1
ATOM 3450 C CA . GLN A 1 443 ? 16.295 14.879 -21.054 1.00 92.56 443 GLN A CA 1
ATOM 3451 C C . GLN A 1 443 ? 15.034 15.294 -21.823 1.00 92.56 443 GLN A C 1
ATOM 3453 O O . GLN A 1 443 ? 14.251 16.091 -21.310 1.00 92.56 443 GLN A O 1
ATOM 3458 N N . GLU A 1 444 ? 14.806 14.722 -23.006 1.00 94.81 444 GLU A N 1
ATOM 3459 C CA . GLU A 1 444 ? 13.592 14.938 -23.802 1.00 94.81 444 GLU A CA 1
ATOM 3460 C C . GLU A 1 444 ? 12.403 14.105 -23.299 1.00 94.81 444 GLU A C 1
ATOM 3462 O O . GLU A 1 444 ? 11.279 14.603 -23.193 1.00 94.81 444 GLU A O 1
ATOM 3467 N N . ALA A 1 445 ? 12.636 12.827 -22.981 1.00 96.50 445 ALA A N 1
ATOM 3468 C CA . ALA A 1 445 ? 11.574 11.881 -22.656 1.00 96.50 445 ALA A CA 1
ATOM 3469 C C . ALA A 1 445 ? 10.873 12.215 -21.335 1.00 96.50 445 ALA A C 1
ATOM 3471 O O . ALA A 1 445 ? 9.644 12.194 -21.280 1.00 96.50 445 ALA A O 1
ATOM 3472 N N . LEU A 1 446 ? 11.622 12.569 -20.284 1.00 95.50 446 LEU A N 1
ATOM 3473 C CA . LEU A 1 446 ? 11.056 12.819 -18.957 1.00 95.50 446 LEU A CA 1
ATOM 3474 C C . LEU A 1 446 ? 9.993 13.940 -18.929 1.00 95.50 446 LEU A C 1
ATOM 3476 O O . LEU A 1 446 ? 8.878 13.668 -18.476 1.00 95.50 446 LEU A O 1
ATOM 3480 N N . PRO A 1 447 ? 10.270 15.187 -19.366 1.00 90.00 447 PRO A N 1
ATOM 3481 C CA . PRO A 1 447 ? 9.269 16.255 -19.321 1.00 90.00 447 PRO A CA 1
ATOM 3482 C C . PRO A 1 447 ? 8.042 15.937 -20.184 1.00 90.00 447 PRO A C 1
ATOM 3484 O O . PRO A 1 447 ? 6.916 16.207 -19.762 1.00 90.00 447 PRO A O 1
ATOM 3487 N N . ARG A 1 448 ? 8.243 15.295 -21.344 1.00 97.81 448 ARG A N 1
ATOM 3488 C CA . ARG A 1 448 ? 7.160 14.839 -22.222 1.00 97.81 448 ARG A CA 1
ATOM 3489 C C . ARG A 1 448 ? 6.283 13.792 -21.533 1.00 97.81 448 ARG A C 1
ATOM 3491 O O . ARG A 1 448 ? 5.067 13.959 -21.500 1.00 97.81 448 ARG A O 1
ATOM 3498 N N . ALA A 1 449 ? 6.885 12.771 -20.922 1.00 97.69 449 ALA A N 1
ATOM 3499 C CA . ALA A 1 449 ? 6.157 11.720 -20.216 1.00 97.69 449 ALA A CA 1
ATOM 3500 C C . ALA A 1 449 ? 5.347 12.269 -19.036 1.00 97.69 449 ALA A C 1
ATOM 3502 O O . ALA A 1 449 ? 4.167 11.950 -18.881 1.00 97.69 449 ALA A O 1
ATOM 3503 N N . LEU A 1 450 ? 5.943 13.167 -18.243 1.00 92.56 450 LEU A N 1
ATOM 3504 C CA . LEU A 1 450 ? 5.255 13.855 -17.148 1.00 92.56 450 LEU A CA 1
ATOM 3505 C C . LEU A 1 450 ? 4.025 14.633 -17.649 1.00 92.56 450 LEU A C 1
ATOM 3507 O O . LEU A 1 450 ? 2.942 14.499 -17.072 1.00 92.56 450 LEU A O 1
ATOM 3511 N N . ALA A 1 451 ? 4.176 15.421 -18.719 1.00 94.94 451 ALA A N 1
ATOM 3512 C CA . ALA A 1 451 ? 3.094 16.222 -19.294 1.00 94.94 451 ALA A CA 1
ATOM 3513 C C . ALA A 1 451 ? 1.970 15.349 -19.873 1.00 94.94 451 ALA A C 1
ATOM 3515 O O . ALA A 1 451 ? 0.801 15.542 -19.530 1.00 94.94 451 ALA A O 1
ATOM 3516 N N . ASN A 1 452 ? 2.324 14.346 -20.675 1.00 98.56 452 ASN A N 1
ATOM 3517 C CA . ASN A 1 452 ? 1.369 13.447 -21.320 1.00 98.56 452 ASN A CA 1
ATOM 3518 C C . ASN A 1 452 ? 0.565 12.631 -20.305 1.00 98.56 452 ASN A C 1
ATOM 3520 O O . ASN A 1 452 ? -0.648 12.491 -20.451 1.00 98.56 452 ASN A O 1
ATOM 3524 N N . TYR A 1 453 ? 1.204 12.142 -19.237 1.00 98.44 453 TYR A N 1
ATOM 3525 C CA . TYR A 1 453 ? 0.491 11.400 -18.197 1.00 98.44 453 TYR A CA 1
ATOM 3526 C C . TYR A 1 453 ? -0.536 12.279 -17.470 1.00 98.44 453 TYR A C 1
ATOM 3528 O O . TYR A 1 453 ? -1.673 11.854 -17.257 1.00 98.44 453 TYR A O 1
ATOM 3536 N N . ARG A 1 454 ? -0.179 13.533 -17.137 1.00 97.25 454 ARG A N 1
ATOM 3537 C CA . ARG A 1 454 ? -1.133 14.495 -16.550 1.00 97.25 454 ARG A CA 1
ATOM 3538 C C . ARG A 1 454 ? -2.290 14.784 -17.501 1.00 97.25 454 ARG A C 1
ATOM 3540 O O . ARG A 1 454 ? -3.434 14.815 -17.053 1.00 97.25 454 ARG A O 1
ATOM 3547 N N . LEU A 1 455 ? -1.999 14.970 -18.789 1.00 97.56 455 LEU A N 1
ATOM 3548 C CA . LEU A 1 455 ? -3.017 15.209 -19.809 1.00 97.56 455 LEU A CA 1
ATOM 3549 C C . LEU A 1 455 ? -3.988 14.028 -19.919 1.00 97.56 455 LEU A C 1
ATOM 3551 O O . LEU A 1 455 ? -5.197 14.243 -19.909 1.00 97.56 455 LEU A O 1
ATOM 3555 N N . ALA A 1 456 ? -3.490 12.791 -19.964 1.00 98.19 456 ALA A N 1
ATOM 3556 C CA . ALA A 1 456 ? -4.336 11.601 -20.047 1.00 98.19 456 ALA A CA 1
ATOM 3557 C C . ALA A 1 456 ? -5.241 11.446 -18.816 1.00 98.19 456 ALA A C 1
ATOM 3559 O O . ALA A 1 456 ? -6.455 11.309 -18.963 1.00 98.19 456 ALA A O 1
ATOM 3560 N N . VAL A 1 457 ? -4.682 11.561 -17.605 1.00 97.25 457 VAL A N 1
ATOM 3561 C CA . VAL A 1 457 ? -5.465 11.517 -16.356 1.00 97.25 457 VAL A CA 1
ATOM 3562 C C . VAL A 1 457 ? -6.504 12.642 -16.316 1.00 97.25 457 VAL A C 1
ATOM 3564 O O . VAL A 1 457 ? -7.663 12.396 -15.982 1.00 97.25 457 VAL A O 1
ATOM 3567 N N . GLY A 1 458 ? -6.119 13.864 -16.695 1.00 97.06 458 GLY A N 1
ATOM 3568 C CA . GLY A 1 458 ? -7.028 15.009 -16.772 1.00 97.06 458 GLY A CA 1
ATOM 3569 C C . GLY A 1 458 ? -8.158 14.805 -17.783 1.00 97.06 458 GLY A C 1
ATOM 3570 O O . GLY A 1 458 ? -9.307 15.102 -17.472 1.00 97.06 458 GLY A O 1
ATOM 3571 N N . THR A 1 459 ? -7.853 14.228 -18.948 1.00 98.25 459 THR A N 1
ATOM 3572 C CA . THR A 1 459 ? -8.834 13.937 -20.008 1.00 98.25 459 THR A CA 1
ATOM 3573 C C . THR A 1 459 ? -9.895 12.950 -19.525 1.00 98.25 459 THR A C 1
ATOM 3575 O O . THR A 1 459 ? -11.084 13.187 -19.717 1.00 98.25 459 THR A O 1
ATOM 3578 N N . ILE A 1 460 ? -9.489 11.877 -18.835 1.00 98.31 460 ILE A N 1
ATOM 3579 C CA . ILE A 1 460 ? -10.432 10.892 -18.285 1.00 98.31 460 ILE A CA 1
ATOM 3580 C C . ILE A 1 460 ? -11.302 11.509 -17.183 1.00 98.31 460 ILE A C 1
ATOM 3582 O O . ILE A 1 460 ? -12.515 11.324 -17.188 1.00 98.31 460 ILE A O 1
ATOM 3586 N N . ARG A 1 461 ? -10.717 12.292 -16.266 1.00 96.38 461 ARG A N 1
ATOM 3587 C CA . ARG A 1 461 ? -11.486 12.957 -15.196 1.00 96.38 461 ARG A CA 1
ATOM 3588 C C . ARG A 1 461 ? -12.461 14.010 -15.712 1.00 96.38 461 ARG A C 1
ATOM 3590 O O . ARG A 1 461 ? -13.499 14.218 -15.094 1.00 96.38 461 ARG A O 1
ATOM 3597 N N . ALA A 1 462 ? -12.122 14.688 -16.806 1.00 96.94 462 ALA A N 1
ATOM 3598 C CA . ALA A 1 462 ? -13.008 15.661 -17.435 1.00 96.94 462 ALA A CA 1
ATOM 3599 C C . ALA A 1 462 ? -14.229 14.999 -18.097 1.00 96.94 462 ALA A C 1
ATOM 3601 O O . ALA A 1 462 ? -15.263 15.646 -18.226 1.00 96.94 462 ALA A O 1
ATOM 3602 N N . ALA A 1 463 ? -14.118 13.727 -18.498 1.00 97.38 463 ALA A N 1
ATOM 3603 C CA . ALA A 1 463 ? -15.208 12.982 -19.122 1.00 97.38 463 ALA A CA 1
ATOM 3604 C C . ALA A 1 463 ? -16.308 12.568 -18.132 1.00 97.38 463 ALA A C 1
ATOM 3606 O O . ALA A 1 463 ? -17.486 12.648 -18.468 1.00 97.38 463 ALA A O 1
ATOM 3607 N N . ASP A 1 464 ? -15.935 12.146 -16.922 1.00 96.06 464 ASP A N 1
ATOM 3608 C CA . ASP A 1 464 ? -16.861 11.911 -15.808 1.00 96.06 464 ASP A CA 1
ATOM 3609 C C . ASP A 1 464 ? -16.109 12.153 -14.483 1.00 96.06 464 ASP A C 1
ATOM 3611 O O . ASP A 1 464 ? -15.166 11.416 -14.178 1.00 96.06 464 ASP A O 1
ATOM 3615 N N . PRO A 1 465 ? -16.496 13.146 -13.660 1.00 91.00 465 PRO A N 1
ATOM 3616 C CA . PRO A 1 465 ? -15.845 13.386 -12.376 1.00 91.00 465 PRO A CA 1
ATOM 3617 C C . PRO A 1 465 ? -16.039 12.240 -11.370 1.00 91.00 465 PRO A C 1
ATOM 3619 O O . PRO A 1 465 ? -15.319 12.205 -10.370 1.00 91.00 465 PRO A O 1
ATOM 3622 N N . GLU A 1 466 ? -16.989 11.323 -11.583 1.00 93.44 466 GLU A N 1
ATOM 3623 C CA . GLU A 1 466 ? -17.223 10.125 -10.762 1.00 93.44 466 GLU A CA 1
ATOM 3624 C C . GLU A 1 466 ? -16.412 8.900 -11.207 1.00 93.44 466 GLU A C 1
ATOM 3626 O O . GLU A 1 466 ? -16.404 7.888 -10.497 1.00 93.44 466 GLU A O 1
ATOM 3631 N N . VAL A 1 467 ? -15.689 8.975 -12.333 1.00 96.38 467 VAL A N 1
ATOM 3632 C CA . VAL A 1 467 ? -14.843 7.867 -12.792 1.00 96.38 467 VAL A CA 1
ATOM 3633 C C . VAL A 1 467 ? -13.765 7.541 -11.759 1.00 96.38 467 VAL A C 1
ATOM 3635 O O . VAL A 1 467 ? -13.108 8.420 -11.192 1.00 96.38 467 VAL A O 1
ATOM 3638 N N . ARG A 1 468 ? -13.561 6.247 -11.517 1.00 97.94 468 ARG A N 1
ATOM 3639 C CA . ARG A 1 468 ? -12.488 5.755 -10.651 1.00 97.94 468 ARG A CA 1
ATOM 3640 C C . ARG A 1 468 ? -11.234 5.527 -11.478 1.00 97.94 468 ARG A C 1
ATOM 3642 O O . ARG A 1 468 ? -11.300 4.950 -12.557 1.00 97.94 468 ARG A O 1
ATOM 3649 N N . LEU A 1 469 ? -10.081 5.927 -10.967 1.00 98.25 469 LEU A N 1
ATOM 3650 C CA . LEU A 1 469 ? -8.793 5.732 -11.628 1.00 98.25 469 LEU A CA 1
ATOM 3651 C C . LEU A 1 469 ? -7.914 4.800 -10.811 1.00 98.25 469 LEU A C 1
ATOM 3653 O O . LEU A 1 469 ? -7.826 4.931 -9.597 1.00 98.25 469 LEU A O 1
ATOM 3657 N N . VAL A 1 470 ? -7.206 3.901 -11.476 1.00 98.25 470 VAL A N 1
ATOM 3658 C CA . VAL A 1 470 ? -6.130 3.107 -10.888 1.00 98.25 470 VAL A CA 1
ATOM 3659 C C . VAL A 1 470 ? -4.855 3.460 -11.638 1.00 98.25 470 VAL A C 1
ATOM 3661 O O . VAL A 1 470 ? -4.693 3.108 -12.804 1.00 98.25 470 VAL A O 1
ATOM 3664 N N . LEU A 1 471 ? -3.965 4.191 -10.977 1.00 98.19 471 LEU A N 1
ATOM 3665 C CA . LEU A 1 471 ? -2.705 4.644 -11.553 1.00 98.19 471 LEU A CA 1
ATOM 3666 C C . LEU A 1 471 ? -1.592 3.686 -11.134 1.00 98.19 471 LEU A C 1
ATOM 3668 O O . LEU A 1 471 ? -1.364 3.493 -9.937 1.00 98.19 471 LEU A O 1
ATOM 3672 N N . ALA A 1 472 ? -0.911 3.083 -12.106 1.00 97.00 472 ALA A N 1
ATOM 3673 C CA . ALA A 1 472 ? 0.196 2.174 -11.847 1.00 97.00 472 ALA A CA 1
ATOM 3674 C C . ALA A 1 472 ? 1.548 2.859 -12.072 1.00 97.00 472 ALA A C 1
ATOM 3676 O O . ALA A 1 472 ? 1.768 3.483 -13.112 1.00 97.00 472 ALA A O 1
ATOM 3677 N N . THR A 1 473 ? 2.461 2.734 -11.105 1.00 96.44 473 THR A N 1
ATOM 3678 C CA . THR A 1 473 ? 3.861 3.148 -11.296 1.00 96.44 473 THR A CA 1
ATOM 3679 C C . THR A 1 473 ? 4.583 2.174 -12.226 1.00 96.44 473 THR A C 1
ATOM 3681 O O . THR A 1 473 ? 4.165 1.030 -12.394 1.00 96.44 473 THR A O 1
ATOM 3684 N N . VAL A 1 474 ? 5.674 2.622 -12.843 1.00 95.50 474 VAL A N 1
ATOM 3685 C CA . VAL A 1 474 ? 6.454 1.824 -13.796 1.00 95.50 474 VAL A CA 1
ATOM 3686 C C . VAL A 1 474 ? 7.697 1.254 -13.113 1.00 95.50 474 VAL A C 1
ATOM 3688 O O . VAL A 1 474 ? 8.527 2.044 -12.657 1.00 95.50 474 VAL A O 1
ATOM 3691 N N . PRO A 1 475 ? 7.858 -0.082 -13.029 1.00 91.75 475 PRO A N 1
ATOM 3692 C CA . PRO A 1 475 ? 9.084 -0.694 -12.526 1.00 91.75 475 PRO A CA 1
ATOM 3693 C C . PRO A 1 475 ? 10.313 -0.241 -13.308 1.00 91.75 475 PRO A C 1
ATOM 3695 O O . PRO A 1 475 ? 10.248 -0.079 -14.523 1.00 91.75 475 PRO A O 1
ATOM 3698 N N . ASP A 1 476 ? 11.431 -0.067 -12.610 1.00 91.69 476 ASP A N 1
ATOM 3699 C CA . ASP A 1 476 ? 12.695 0.353 -13.213 1.00 91.69 476 ASP A CA 1
ATOM 3700 C C . ASP A 1 476 ? 13.142 -0.598 -14.338 1.00 91.69 476 ASP A C 1
ATOM 3702 O O . ASP A 1 476 ? 13.317 -1.805 -14.124 1.00 91.69 476 ASP A O 1
ATOM 3706 N N . ILE A 1 477 ? 13.347 -0.040 -15.537 1.00 93.44 477 ILE A N 1
ATOM 3707 C CA . ILE A 1 477 ? 13.717 -0.808 -16.732 1.00 93.44 477 ILE A CA 1
ATOM 3708 C C . ILE A 1 477 ? 15.093 -1.459 -16.610 1.00 93.44 477 ILE A C 1
ATOM 3710 O O . ILE A 1 477 ? 15.359 -2.430 -17.315 1.00 93.44 477 ILE A O 1
ATOM 3714 N N . ARG A 1 478 ? 15.945 -0.999 -15.680 1.00 91.56 478 ARG A N 1
ATOM 3715 C CA . ARG A 1 478 ? 17.261 -1.609 -15.432 1.00 91.56 478 ARG A CA 1
ATOM 3716 C C . ARG A 1 478 ? 17.178 -3.088 -15.053 1.00 91.56 478 ARG A C 1
ATOM 3718 O O . ARG A 1 478 ? 18.172 -3.790 -15.162 1.00 91.56 478 ARG A O 1
ATOM 3725 N N . HIS A 1 479 ? 16.022 -3.534 -14.555 1.00 88.38 479 HIS A N 1
ATOM 3726 C CA . HIS A 1 479 ? 15.776 -4.911 -14.126 1.00 88.38 479 HIS A CA 1
ATOM 3727 C C . HIS A 1 479 ? 15.142 -5.787 -15.212 1.00 88.38 479 HIS A C 1
ATOM 3729 O O . HIS A 1 479 ? 14.819 -6.946 -14.943 1.00 88.38 479 HIS A O 1
ATOM 3735 N N . LEU A 1 480 ? 14.914 -5.244 -16.409 1.00 91.75 480 LEU A N 1
ATOM 3736 C CA . LEU A 1 480 ? 14.526 -6.049 -17.559 1.00 91.75 480 LEU A CA 1
ATOM 3737 C C . LEU A 1 480 ? 15.759 -6.802 -18.080 1.00 91.75 480 LEU A C 1
ATOM 3739 O O . LEU A 1 480 ? 16.833 -6.200 -18.135 1.00 91.75 480 LEU A O 1
ATOM 3743 N N . PRO A 1 481 ? 15.621 -8.064 -18.527 1.00 91.62 481 PRO A N 1
ATOM 3744 C CA . PRO A 1 481 ? 16.707 -8.821 -19.151 1.00 91.62 481 PRO A CA 1
ATOM 3745 C C . PRO A 1 481 ? 17.436 -8.063 -20.269 1.00 91.62 481 PRO A C 1
ATOM 3747 O O . PRO A 1 481 ? 18.649 -8.191 -20.413 1.00 91.62 481 PRO A O 1
ATOM 3750 N N . GLU A 1 482 ? 16.710 -7.230 -21.018 1.00 92.50 482 GLU A N 1
ATOM 3751 C CA . GLU A 1 482 ? 17.267 -6.351 -22.052 1.00 92.50 482 GLU A CA 1
ATOM 3752 C C . GLU A 1 482 ? 18.329 -5.363 -21.535 1.00 92.50 482 GLU A C 1
ATOM 3754 O O . GLU A 1 482 ? 19.237 -5.019 -22.284 1.00 92.50 482 GLU A O 1
ATOM 3759 N N . PHE A 1 483 ? 18.248 -4.925 -20.274 1.00 92.12 483 PHE A N 1
ATOM 3760 C CA . PHE A 1 483 ? 19.178 -3.962 -19.670 1.00 92.12 483 PHE A CA 1
ATOM 3761 C C . PHE A 1 483 ? 20.104 -4.603 -18.632 1.00 92.12 483 PHE A C 1
ATOM 3763 O O . PHE A 1 483 ? 21.287 -4.267 -18.587 1.00 92.12 483 PHE A O 1
ATOM 3770 N N . ASP A 1 484 ? 19.597 -5.538 -17.826 1.00 89.62 484 ASP A N 1
ATOM 3771 C CA . ASP A 1 484 ? 20.355 -6.168 -16.740 1.00 89.62 484 ASP A CA 1
ATOM 3772 C C . ASP A 1 484 ? 21.547 -6.979 -17.272 1.00 89.62 484 ASP A C 1
ATOM 3774 O O . ASP A 1 484 ? 22.663 -6.819 -16.781 1.00 89.62 484 ASP A O 1
ATOM 3778 N N . GLY A 1 485 ? 21.356 -7.762 -18.342 1.00 86.75 485 GLY A N 1
ATOM 3779 C CA . GLY A 1 485 ? 22.443 -8.509 -18.989 1.00 86.75 485 GLY A CA 1
ATOM 3780 C C . GLY A 1 485 ? 23.580 -7.595 -19.473 1.00 86.75 485 GLY A C 1
ATOM 3781 O O . GLY A 1 485 ? 24.715 -7.731 -19.012 1.00 86.75 485 GLY A O 1
ATOM 3782 N N . PRO A 1 486 ? 23.301 -6.591 -20.332 1.00 89.88 486 PRO A N 1
ATOM 3783 C CA . PRO A 1 486 ? 24.306 -5.609 -20.737 1.00 89.88 486 PRO A CA 1
ATOM 3784 C C . PRO A 1 486 ? 24.972 -4.847 -19.583 1.00 89.88 486 PRO A C 1
ATOM 3786 O O . PRO A 1 486 ? 26.149 -4.506 -19.702 1.00 89.88 486 PRO A O 1
ATOM 3789 N N . LEU A 1 487 ? 24.262 -4.571 -18.481 1.00 89.06 487 LEU A N 1
ATOM 3790 C CA . LEU A 1 487 ? 24.844 -3.940 -17.289 1.00 89.06 487 LEU A CA 1
ATOM 3791 C C . LEU A 1 487 ? 25.858 -4.852 -16.599 1.00 89.06 487 LEU A C 1
ATOM 3793 O O . LEU A 1 487 ? 26.949 -4.397 -16.258 1.00 89.06 487 LEU A O 1
ATOM 3797 N N . GLN A 1 488 ? 25.514 -6.127 -16.414 1.00 87.00 488 GLN A N 1
ATOM 3798 C CA . GLN A 1 488 ? 26.402 -7.112 -15.792 1.00 87.00 488 GLN A CA 1
ATOM 3799 C C . GLN A 1 488 ? 27.647 -7.380 -16.645 1.00 87.00 488 GLN A C 1
ATOM 3801 O O . GLN A 1 488 ? 28.744 -7.528 -16.114 1.00 87.00 488 GLN A O 1
ATOM 3806 N N . GLU A 1 489 ? 27.492 -7.374 -17.968 1.00 90.88 489 GLU A N 1
ATOM 3807 C CA . GLU A 1 489 ? 28.583 -7.566 -18.928 1.00 90.88 489 GLU A CA 1
ATOM 3808 C C . GLU A 1 489 ? 29.417 -6.293 -19.173 1.00 90.88 489 GLU A C 1
ATOM 3810 O O . GLU A 1 489 ? 30.362 -6.313 -19.959 1.00 90.88 489 GLU A O 1
ATOM 3815 N N . GLY A 1 490 ? 29.068 -5.164 -18.543 1.00 89.38 490 GLY A N 1
ATOM 3816 C CA . GLY A 1 490 ? 29.758 -3.881 -18.725 1.00 89.38 490 GLY A CA 1
ATOM 3817 C C . GLY A 1 490 ? 29.540 -3.225 -20.096 1.00 89.38 490 GLY A C 1
ATOM 3818 O O . GLY A 1 490 ? 30.207 -2.242 -20.417 1.00 89.38 490 GLY A O 1
ATOM 3819 N N . ARG A 1 491 ? 28.598 -3.734 -20.901 1.00 91.44 491 ARG A N 1
ATOM 3820 C CA . ARG A 1 491 ? 28.214 -3.178 -22.211 1.00 91.44 491 ARG A CA 1
ATOM 3821 C C . ARG A 1 491 ? 27.300 -1.958 -22.097 1.00 91.44 491 ARG A C 1
ATOM 3823 O O . ARG A 1 491 ? 27.252 -1.157 -23.026 1.00 91.44 491 ARG A O 1
ATOM 3830 N N . LEU A 1 492 ? 26.593 -1.802 -20.975 1.00 90.56 492 LEU A N 1
ATOM 3831 C CA . LEU A 1 492 ? 25.826 -0.600 -20.645 1.00 90.56 492 LEU A CA 1
ATOM 3832 C C . LEU A 1 492 ? 26.474 0.129 -19.453 1.00 90.56 492 LEU A C 1
ATOM 3834 O O . LEU A 1 492 ? 26.659 -0.486 -18.402 1.00 90.56 492 LEU A O 1
ATOM 3838 N N . PRO A 1 493 ? 26.798 1.434 -19.555 1.00 92.44 493 PRO A N 1
ATOM 3839 C CA . PRO A 1 493 ? 27.375 2.168 -18.433 1.00 92.44 493 PRO A CA 1
ATOM 3840 C C . PRO A 1 493 ? 26.414 2.259 -17.240 1.00 92.44 493 PRO A C 1
ATOM 3842 O O . PRO A 1 493 ? 25.304 2.778 -17.364 1.00 92.44 493 PRO A O 1
ATOM 3845 N N . VAL A 1 494 ? 26.878 1.854 -16.052 1.00 90.88 494 VAL A N 1
ATOM 3846 C CA . VAL A 1 494 ? 26.089 1.904 -14.801 1.00 90.88 494 VAL A CA 1
ATOM 3847 C C . VAL A 1 494 ? 25.552 3.308 -14.524 1.00 90.88 494 VAL A C 1
ATOM 3849 O O . VAL A 1 494 ? 24.381 3.465 -14.196 1.00 90.88 494 VAL A O 1
ATOM 3852 N N . ARG A 1 495 ? 26.377 4.341 -14.743 1.00 89.50 495 ARG A N 1
ATOM 3853 C CA . ARG A 1 495 ? 25.978 5.743 -14.546 1.00 89.50 495 ARG A CA 1
ATOM 3854 C C . ARG A 1 495 ? 24.789 6.144 -15.422 1.00 89.50 495 ARG A C 1
ATOM 3856 O O . ARG A 1 495 ? 23.927 6.881 -14.965 1.00 89.50 495 ARG A O 1
ATOM 3863 N N . LEU A 1 496 ? 24.730 5.645 -16.656 1.00 90.25 496 LEU A N 1
ATOM 3864 C CA . LEU A 1 496 ? 23.620 5.933 -17.557 1.00 90.25 496 LEU A CA 1
ATOM 3865 C C . LEU A 1 496 ? 22.331 5.230 -17.097 1.00 90.25 496 LEU A C 1
ATOM 3867 O O . LEU A 1 496 ? 21.261 5.834 -17.111 1.00 90.25 496 LEU A O 1
ATOM 3871 N N . ALA A 1 497 ? 22.429 3.984 -16.624 1.00 88.94 497 ALA A N 1
ATOM 3872 C CA . ALA A 1 497 ? 21.291 3.296 -16.016 1.00 88.94 497 ALA A CA 1
ATOM 3873 C C . ALA A 1 497 ? 20.813 3.980 -14.722 1.00 88.94 497 ALA A C 1
ATOM 3875 O O . ALA A 1 497 ? 19.608 4.048 -14.481 1.00 88.94 497 ALA A O 1
ATOM 3876 N N . ASP A 1 498 ? 21.723 4.533 -13.916 1.00 86.81 498 ASP A N 1
ATOM 3877 C CA . ASP A 1 498 ? 21.375 5.310 -12.721 1.00 86.81 498 ASP A CA 1
ATOM 3878 C C . ASP A 1 498 ? 20.690 6.643 -13.076 1.00 86.81 498 ASP A C 1
ATOM 3880 O O . ASP A 1 498 ? 19.714 7.023 -12.423 1.00 86.81 498 ASP A O 1
ATOM 3884 N N . ASP A 1 499 ? 21.126 7.323 -14.142 1.00 82.88 499 ASP A N 1
ATOM 3885 C CA . ASP A 1 499 ? 20.461 8.527 -14.661 1.00 82.88 499 ASP A CA 1
ATOM 3886 C C . ASP A 1 499 ? 19.032 8.208 -15.146 1.00 82.88 499 ASP A C 1
ATOM 3888 O O . ASP A 1 499 ? 18.084 8.940 -14.836 1.00 82.88 499 ASP A O 1
ATOM 3892 N N . CYS A 1 500 ? 18.845 7.073 -15.831 1.00 93.31 500 CYS A N 1
ATOM 3893 C CA . CYS A 1 500 ? 17.523 6.578 -16.223 1.00 93.31 500 CYS A CA 1
ATOM 3894 C C . CYS A 1 500 ? 16.655 6.226 -15.004 1.00 93.31 500 CYS A C 1
ATOM 3896 O O . CYS A 1 500 ? 15.512 6.679 -14.912 1.00 93.31 500 CYS A O 1
ATOM 3898 N N . THR A 1 501 ? 17.215 5.500 -14.028 1.00 89.00 501 THR A N 1
ATOM 3899 C CA . THR A 1 501 ? 16.560 5.170 -12.746 1.00 89.00 501 THR A CA 1
ATOM 3900 C C . THR A 1 501 ? 16.051 6.444 -12.063 1.00 89.00 501 THR A C 1
ATOM 3902 O O . THR A 1 501 ? 14.908 6.519 -11.606 1.00 89.00 501 THR A O 1
ATOM 3905 N N . ALA A 1 502 ? 16.880 7.493 -12.022 1.00 82.06 502 ALA A N 1
ATOM 3906 C CA . ALA A 1 502 ? 16.522 8.774 -11.425 1.00 82.06 502 ALA A CA 1
ATOM 3907 C C . ALA A 1 502 ? 15.403 9.495 -12.199 1.00 82.06 502 ALA A C 1
ATOM 3909 O O . ALA A 1 502 ? 14.515 10.092 -11.581 1.00 82.06 502 ALA A O 1
ATOM 3910 N N . ALA A 1 503 ? 15.417 9.437 -13.534 1.00 83.44 503 ALA A N 1
ATOM 3911 C CA . ALA A 1 503 ? 14.362 10.005 -14.372 1.00 83.44 503 ALA A CA 1
ATOM 3912 C C . ALA A 1 503 ? 13.021 9.277 -14.167 1.00 83.44 503 ALA A C 1
ATOM 3914 O O . ALA A 1 503 ? 12.006 9.921 -13.885 1.00 83.44 503 ALA A O 1
ATOM 3915 N N . MET A 1 504 ? 13.026 7.942 -14.188 1.00 95.06 504 MET A N 1
ATOM 3916 C CA . MET A 1 504 ? 11.850 7.120 -13.882 1.00 95.06 504 MET A CA 1
ATOM 3917 C C . MET A 1 504 ? 11.340 7.352 -12.457 1.00 95.06 504 MET A C 1
ATOM 3919 O O . MET A 1 504 ? 10.133 7.427 -12.233 1.00 95.06 504 MET A O 1
ATOM 3923 N N . GLY A 1 505 ? 12.241 7.553 -11.491 1.00 81.69 505 GLY A N 1
ATOM 3924 C CA . GLY A 1 505 ? 11.886 7.918 -10.120 1.00 81.69 505 GLY A CA 1
ATOM 3925 C C . GLY A 1 505 ? 11.074 9.215 -10.045 1.00 81.69 505 GLY A C 1
ATOM 3926 O O . GLY A 1 505 ? 10.069 9.265 -9.336 1.00 81.69 505 GLY A O 1
ATOM 3927 N N . LYS A 1 506 ? 11.446 10.244 -10.823 1.00 79.81 506 LYS A N 1
ATOM 3928 C CA . LYS A 1 506 ? 10.678 11.502 -10.933 1.00 79.81 506 LYS A CA 1
ATOM 3929 C C . LYS A 1 506 ? 9.312 11.282 -11.588 1.00 79.81 506 LYS A C 1
ATOM 3931 O O . LYS A 1 506 ? 8.319 11.840 -11.125 1.00 79.81 506 LYS A O 1
ATOM 3936 N N . TYR A 1 507 ? 9.253 10.452 -12.626 1.00 89.25 507 TYR A N 1
ATOM 3937 C CA . TYR A 1 507 ? 8.002 10.072 -13.282 1.00 89.25 507 TYR A CA 1
ATOM 3938 C C . TYR A 1 507 ? 7.045 9.347 -12.325 1.00 89.25 507 TYR A C 1
ATOM 3940 O O . TYR A 1 507 ? 5.916 9.791 -12.115 1.00 89.25 507 TYR A O 1
ATOM 3948 N N . ASN A 1 508 ? 7.524 8.314 -11.631 1.00 88.31 508 ASN A N 1
ATOM 3949 C CA . ASN A 1 508 ? 6.738 7.588 -10.636 1.00 88.31 508 ASN A CA 1
ATOM 3950 C C . ASN A 1 508 ? 6.347 8.464 -9.441 1.00 88.31 508 ASN A C 1
ATOM 3952 O O . ASN A 1 508 ? 5.258 8.293 -8.902 1.00 88.31 508 ASN A O 1
ATOM 3956 N N . ALA A 1 509 ? 7.185 9.421 -9.029 1.00 79.44 509 ALA A N 1
ATOM 3957 C CA . ALA A 1 509 ? 6.826 10.379 -7.984 1.00 79.44 509 ALA A CA 1
ATOM 3958 C C . ALA A 1 509 ? 5.613 11.240 -8.379 1.00 79.44 509 ALA A C 1
ATOM 3960 O O . ALA A 1 509 ? 4.777 11.522 -7.525 1.00 79.44 509 ALA A O 1
ATOM 3961 N N . GLN A 1 510 ? 5.459 11.599 -9.660 1.00 91.00 510 GLN A N 1
ATOM 3962 C CA . GLN A 1 510 ? 4.250 12.270 -10.148 1.00 91.00 510 GLN A CA 1
ATOM 3963 C C . GLN A 1 510 ? 3.031 11.342 -10.127 1.00 91.00 510 GLN A C 1
ATOM 3965 O O . GLN A 1 510 ? 1.958 11.766 -9.700 1.00 91.00 510 GLN A O 1
ATOM 3970 N N . ILE A 1 511 ? 3.180 10.100 -10.598 1.00 86.75 511 ILE A N 1
ATOM 3971 C CA . ILE A 1 511 ? 2.086 9.114 -10.599 1.00 86.75 511 ILE A CA 1
ATOM 3972 C C . ILE A 1 511 ? 1.575 8.899 -9.183 1.00 86.75 511 ILE A C 1
ATOM 3974 O O . ILE A 1 511 ? 0.365 8.949 -8.965 1.00 86.75 511 ILE A O 1
ATOM 3978 N N . ARG A 1 512 ? 2.508 8.733 -8.232 1.00 83.94 512 ARG A N 1
ATOM 3979 C CA . ARG A 1 512 ? 2.208 8.779 -6.807 1.00 83.94 512 ARG A CA 1
ATOM 3980 C C . ARG A 1 512 ? 1.459 10.069 -6.551 1.00 83.94 512 ARG A C 1
ATOM 3982 O O . ARG A 1 512 ? 0.256 9.966 -6.391 1.00 83.94 512 ARG A O 1
ATOM 3989 N N . ALA A 1 513 ? 2.082 11.252 -6.633 1.00 78.00 513 ALA A N 1
ATOM 3990 C CA . ALA A 1 513 ? 1.480 12.562 -6.327 1.00 78.00 513 ALA A CA 1
ATOM 3991 C C . ALA A 1 513 ? -0.000 12.699 -6.737 1.00 78.00 513 ALA A C 1
ATOM 3993 O O . ALA A 1 513 ? -0.829 13.007 -5.880 1.00 78.00 513 ALA A O 1
ATOM 3994 N N . LEU A 1 514 ? -0.340 12.363 -7.985 1.00 79.44 514 LEU A N 1
ATOM 3995 C CA . LEU A 1 514 ? -1.710 12.396 -8.513 1.00 79.44 514 LEU A CA 1
ATOM 3996 C C . LEU A 1 514 ? -2.713 11.544 -7.709 1.00 79.44 514 LEU A C 1
ATOM 3998 O O . LEU A 1 514 ? -3.864 11.941 -7.570 1.00 79.44 514 LEU A O 1
ATOM 4002 N N . ALA A 1 515 ? -2.295 10.412 -7.145 1.00 81.00 515 ALA A N 1
ATOM 4003 C CA . ALA A 1 515 ? -3.151 9.488 -6.406 1.00 81.00 515 ALA A CA 1
ATOM 4004 C C . ALA A 1 515 ? -3.415 9.840 -4.922 1.00 81.00 515 ALA A C 1
ATOM 4006 O O . ALA A 1 515 ? -4.419 9.380 -4.384 1.00 81.00 515 ALA A O 1
ATOM 4007 N N . ALA A 1 516 ? -2.585 10.634 -4.223 1.00 69.19 516 ALA A N 1
ATOM 4008 C CA . ALA A 1 516 ? -2.806 10.901 -2.776 1.00 69.19 516 ALA A CA 1
ATOM 4009 C C . ALA A 1 516 ? -3.975 11.841 -2.532 1.00 69.19 516 ALA A C 1
ATOM 4011 O O . ALA A 1 516 ? -4.622 11.750 -1.491 1.00 69.19 516 ALA A O 1
ATOM 4012 N N . GLY A 1 517 ? -4.202 12.773 -3.457 1.00 61.25 517 GLY A N 1
ATOM 4013 C CA . GLY A 1 517 ? -5.130 13.878 -3.249 1.00 61.25 517 GLY A CA 1
ATOM 4014 C C . GLY A 1 517 ? -6.597 13.526 -3.479 1.00 61.25 517 GLY A C 1
ATOM 4015 O O . GLY A 1 517 ? -7.453 14.357 -3.196 1.00 61.25 517 GLY A O 1
ATOM 4016 N N . ASP A 1 518 ? -6.911 12.335 -3.998 1.00 75.56 518 ASP A N 1
ATOM 4017 C CA . ASP A 1 518 ? -8.246 12.048 -4.525 1.00 75.56 518 ASP A CA 1
ATOM 4018 C C . ASP A 1 518 ? -8.750 10.652 -4.118 1.00 75.56 518 ASP A C 1
ATOM 4020 O O . ASP A 1 518 ? -8.113 9.624 -4.362 1.00 75.56 518 ASP A O 1
ATOM 4024 N N . ARG A 1 519 ? -9.937 10.610 -3.494 1.00 82.06 519 ARG A N 1
ATOM 4025 C CA . ARG A 1 519 ? -10.624 9.373 -3.073 1.00 82.06 519 ARG A CA 1
ATOM 4026 C C . ARG A 1 519 ? -11.030 8.481 -4.244 1.00 82.06 519 ARG A C 1
ATOM 4028 O O . ARG A 1 519 ? -11.186 7.278 -4.049 1.00 82.06 519 ARG A O 1
ATOM 4035 N N . LYS A 1 520 ? -11.156 9.050 -5.442 1.00 88.94 520 LYS A N 1
ATOM 4036 C CA . LYS A 1 520 ? -11.496 8.350 -6.685 1.00 88.94 520 LYS A CA 1
ATOM 4037 C C . LYS A 1 520 ? -10.270 7.803 -7.412 1.00 88.94 520 LYS A C 1
ATOM 4039 O O . LYS A 1 520 ? -10.427 7.123 -8.419 1.00 88.94 520 LYS A O 1
ATOM 4044 N N . ILE A 1 521 ? -9.064 8.035 -6.891 1.00 91.06 521 ILE A N 1
ATOM 4045 C CA . ILE A 1 521 ? -7.820 7.538 -7.479 1.00 91.06 521 ILE A CA 1
ATOM 4046 C C . ILE A 1 521 ? -7.167 6.522 -6.535 1.00 91.06 521 ILE A C 1
ATOM 4048 O O . ILE A 1 521 ? -6.928 6.794 -5.357 1.00 91.06 521 ILE A O 1
ATOM 4052 N N . ALA A 1 522 ? -6.890 5.329 -7.050 1.00 87.56 522 ALA A N 1
ATOM 4053 C CA . ALA A 1 522 ? -6.100 4.292 -6.408 1.00 87.56 522 ALA A CA 1
ATOM 4054 C C . ALA A 1 522 ? -4.680 4.293 -6.979 1.00 87.56 522 ALA A C 1
ATOM 4056 O O . ALA A 1 522 ? -4.491 4.460 -8.183 1.00 87.56 522 ALA A O 1
ATOM 4057 N N . LEU A 1 523 ? -3.694 4.040 -6.122 1.00 91.69 523 LEU A N 1
ATOM 4058 C CA . LEU A 1 523 ? -2.320 3.784 -6.535 1.00 91.69 523 LEU A CA 1
ATOM 4059 C C . LEU A 1 523 ? -2.065 2.273 -6.543 1.00 91.69 523 LEU A C 1
ATOM 4061 O O . LEU A 1 523 ? -2.302 1.599 -5.538 1.00 91.69 523 LEU A O 1
ATOM 4065 N N . LEU A 1 524 ? -1.538 1.755 -7.650 1.00 89.31 524 LEU A N 1
ATOM 4066 C CA . LEU A 1 524 ? -0.919 0.434 -7.717 1.00 89.31 524 LEU A CA 1
ATOM 4067 C C . LEU A 1 524 ? 0.594 0.611 -7.902 1.00 89.31 524 LEU A C 1
ATOM 4069 O O . LEU A 1 524 ? 1.083 0.813 -9.011 1.00 89.31 524 LEU A O 1
ATOM 4073 N N . ASP A 1 525 ? 1.351 0.578 -6.804 1.00 88.12 525 ASP A N 1
ATOM 4074 C CA . ASP A 1 525 ? 2.782 0.900 -6.837 1.00 88.12 525 ASP A CA 1
ATOM 4075 C C . ASP A 1 525 ? 3.653 -0.296 -7.278 1.00 88.12 525 ASP A C 1
ATOM 4077 O O . ASP A 1 525 ? 4.324 -0.940 -6.467 1.00 88.12 525 ASP A O 1
ATOM 4081 N N . LEU A 1 526 ? 3.630 -0.616 -8.575 1.00 86.31 526 LEU A N 1
ATOM 4082 C CA . LEU A 1 526 ? 4.397 -1.723 -9.156 1.00 86.31 526 LEU A CA 1
ATOM 4083 C C . LEU A 1 526 ? 5.915 -1.526 -9.055 1.00 86.31 526 LEU A C 1
ATOM 4085 O O . LEU A 1 526 ? 6.643 -2.505 -8.915 1.00 86.31 526 LEU A O 1
ATOM 4089 N N . ASP A 1 527 ? 6.398 -0.284 -9.080 1.00 86.69 527 ASP A N 1
ATOM 4090 C CA . ASP A 1 527 ? 7.808 0.042 -8.847 1.00 86.69 527 ASP A CA 1
ATOM 4091 C C . ASP A 1 527 ? 8.258 -0.349 -7.431 1.00 86.69 527 ASP A C 1
ATOM 4093 O O . ASP A 1 527 ? 9.272 -1.031 -7.263 1.00 86.69 527 ASP A O 1
ATOM 4097 N N . LEU A 1 528 ? 7.480 0.002 -6.400 1.00 74.62 528 LEU A N 1
ATOM 4098 C CA . LEU A 1 528 ? 7.767 -0.453 -5.037 1.00 74.62 528 LEU A CA 1
ATOM 4099 C C . LEU A 1 528 ? 7.704 -1.982 -4.937 1.00 74.62 528 LEU A C 1
ATOM 4101 O O . LEU A 1 528 ? 8.609 -2.593 -4.370 1.00 74.62 528 LEU A O 1
ATOM 4105 N N . VAL A 1 529 ? 6.672 -2.604 -5.515 1.00 74.19 529 VAL A N 1
ATOM 4106 C CA . VAL A 1 529 ? 6.531 -4.070 -5.542 1.00 74.19 529 VAL A CA 1
ATOM 4107 C C . VAL A 1 529 ? 7.768 -4.728 -6.155 1.00 74.19 529 VAL A C 1
ATOM 4109 O O . VAL A 1 529 ? 8.311 -5.669 -5.576 1.00 74.19 529 VAL A O 1
ATOM 4112 N N . ALA A 1 530 ? 8.240 -4.228 -7.298 1.00 73.81 530 ALA A N 1
ATOM 4113 C CA . ALA A 1 530 ? 9.405 -4.772 -7.985 1.00 73.81 530 ALA A CA 1
ATOM 4114 C C . ALA A 1 530 ? 10.687 -4.611 -7.157 1.00 73.81 530 ALA A C 1
ATOM 4116 O O . ALA A 1 530 ? 11.480 -5.553 -7.066 1.00 73.81 530 ALA A O 1
ATOM 4117 N N . ARG A 1 531 ? 10.871 -3.453 -6.504 1.00 72.69 531 ARG A N 1
ATOM 4118 C CA . ARG A 1 531 ? 12.015 -3.203 -5.615 1.00 72.69 531 ARG A CA 1
ATOM 4119 C C . ARG A 1 531 ? 12.002 -4.122 -4.394 1.00 72.69 531 ARG A C 1
ATOM 4121 O O . ARG A 1 531 ? 13.044 -4.676 -4.058 1.00 72.69 531 ARG A O 1
ATOM 4128 N N . LEU A 1 532 ? 10.842 -4.338 -3.771 1.00 61.41 532 LEU A N 1
ATOM 4129 C CA . LEU A 1 532 ? 10.698 -5.272 -2.648 1.00 61.41 532 LEU A CA 1
ATOM 4130 C C . LEU A 1 532 ? 10.979 -6.717 -3.075 1.00 61.41 532 LEU A C 1
ATOM 4132 O O . LEU A 1 532 ? 11.710 -7.425 -2.387 1.00 61.41 532 LEU A O 1
ATOM 4136 N N . ALA A 1 533 ? 10.474 -7.137 -4.236 1.00 62.31 533 ALA A N 1
ATOM 4137 C CA . ALA A 1 533 ? 10.767 -8.463 -4.777 1.00 62.31 533 ALA A CA 1
ATOM 4138 C C . ALA A 1 533 ? 12.271 -8.652 -5.047 1.00 62.31 533 ALA A C 1
ATOM 4140 O O . ALA A 1 533 ? 12.820 -9.712 -4.765 1.00 62.31 533 ALA A O 1
ATOM 4141 N N . ALA A 1 534 ? 12.959 -7.612 -5.532 1.00 65.38 534 ALA A N 1
ATOM 4142 C CA . ALA A 1 534 ? 14.402 -7.644 -5.769 1.00 65.38 534 ALA A CA 1
ATOM 4143 C C . ALA A 1 534 ? 15.251 -7.715 -4.482 1.00 65.38 534 ALA A C 1
ATOM 4145 O O . ALA A 1 534 ? 16.418 -8.102 -4.561 1.00 65.38 534 ALA A O 1
ATOM 4146 N N . LEU A 1 535 ? 14.696 -7.350 -3.317 1.00 60.34 535 LEU A N 1
ATOM 4147 C CA . LEU A 1 535 ? 15.347 -7.562 -2.016 1.00 60.34 535 LEU A CA 1
ATOM 4148 C C . LEU A 1 535 ? 15.288 -9.028 -1.581 1.00 60.34 535 LEU A C 1
ATOM 4150 O O . LEU A 1 535 ? 16.226 -9.506 -0.952 1.00 60.34 535 LEU A O 1
ATOM 4154 N N . GLU A 1 536 ? 14.201 -9.731 -1.909 1.00 61.50 536 GLU A N 1
ATOM 4155 C CA . GLU A 1 536 ? 14.078 -11.167 -1.642 1.00 61.50 536 GLU A CA 1
ATOM 4156 C C . GLU A 1 536 ? 14.997 -11.969 -2.567 1.00 61.50 536 GLU A C 1
ATOM 4158 O O . GLU A 1 536 ? 15.766 -12.816 -2.114 1.00 61.50 536 GLU A O 1
ATOM 4163 N N . SER A 1 537 ? 14.934 -11.696 -3.870 1.00 70.31 537 SER A N 1
ATOM 4164 C CA . SER A 1 537 ? 15.852 -12.271 -4.843 1.00 70.31 537 SER A CA 1
ATOM 4165 C C . SER A 1 537 ? 15.870 -11.448 -6.128 1.00 70.31 537 SER A C 1
ATOM 4167 O O . SER A 1 537 ? 14.835 -11.039 -6.660 1.00 70.31 537 SER A O 1
ATOM 4169 N N . ARG A 1 538 ? 17.075 -11.223 -6.657 1.00 74.69 538 ARG A N 1
ATOM 4170 C CA . ARG A 1 538 ? 17.260 -10.627 -7.987 1.00 74.69 538 ARG A CA 1
ATOM 4171 C C . ARG A 1 538 ? 17.083 -11.656 -9.097 1.00 74.69 538 ARG A C 1
ATOM 4173 O O . ARG A 1 538 ? 16.531 -11.335 -10.143 1.00 74.69 538 ARG A O 1
ATOM 4180 N N . ASP A 1 539 ? 17.451 -12.897 -8.811 1.00 82.75 539 ASP A N 1
ATOM 4181 C CA . ASP A 1 539 ? 17.516 -13.965 -9.802 1.00 82.75 539 ASP A CA 1
ATOM 4182 C C . ASP A 1 539 ? 16.165 -14.660 -9.998 1.00 82.75 539 ASP A C 1
ATOM 4184 O O . ASP A 1 539 ? 15.911 -15.293 -11.028 1.00 82.75 539 ASP A O 1
ATOM 4188 N N . HIS A 1 540 ? 15.275 -14.557 -9.004 1.00 82.12 540 HIS A N 1
ATOM 4189 C CA . HIS A 1 540 ? 13.990 -15.242 -9.016 1.00 82.12 540 HIS A CA 1
ATOM 4190 C C . HIS A 1 540 ? 12.862 -14.395 -8.436 1.00 82.12 540 HIS A C 1
ATOM 4192 O O . HIS A 1 540 ? 13.074 -13.556 -7.568 1.00 82.12 540 HIS A O 1
ATOM 4198 N N . ALA A 1 541 ? 11.637 -14.660 -8.879 1.00 79.62 541 ALA A N 1
ATOM 4199 C CA . ALA A 1 541 ? 10.423 -14.190 -8.219 1.00 79.62 541 ALA A CA 1
ATOM 4200 C C . ALA A 1 541 ? 9.619 -15.389 -7.714 1.00 79.62 541 ALA A C 1
ATOM 4202 O O . ALA A 1 541 ? 9.576 -16.422 -8.378 1.00 79.62 541 ALA A O 1
ATOM 4203 N N . VAL A 1 542 ? 8.956 -15.258 -6.567 1.00 80.50 542 VAL A N 1
ATOM 4204 C CA . VAL A 1 542 ? 8.033 -16.285 -6.073 1.00 80.50 542 VAL A CA 1
ATOM 4205 C C . VAL A 1 542 ? 6.601 -15.845 -6.354 1.00 80.50 542 VAL A C 1
ATOM 4207 O O . VAL A 1 542 ? 6.153 -14.821 -5.846 1.00 80.50 542 VAL A O 1
ATOM 4210 N N . VAL A 1 543 ? 5.876 -16.629 -7.152 1.00 78.75 543 VAL A N 1
ATOM 4211 C CA . VAL A 1 543 ? 4.464 -16.398 -7.487 1.00 78.75 543 VAL A CA 1
ATOM 4212 C C . VAL A 1 543 ? 3.668 -17.656 -7.171 1.00 78.75 543 VAL A C 1
ATOM 4214 O O . VAL A 1 543 ? 3.984 -18.730 -7.677 1.00 78.75 543 VAL A O 1
ATOM 4217 N N . ALA A 1 544 ? 2.641 -17.531 -6.323 1.00 77.50 544 ALA A N 1
ATOM 4218 C CA . ALA A 1 544 ? 1.802 -18.652 -5.884 1.00 77.50 544 ALA A CA 1
ATOM 4219 C C . ALA A 1 544 ? 2.620 -19.870 -5.390 1.00 77.50 544 ALA A C 1
ATOM 4221 O O . ALA A 1 544 ? 2.314 -21.020 -5.698 1.00 77.50 544 ALA A O 1
ATOM 4222 N N . GLY A 1 545 ? 3.722 -19.609 -4.677 1.00 77.38 545 GLY A N 1
ATOM 4223 C CA . GLY A 1 545 ? 4.643 -20.638 -4.179 1.00 77.38 545 GLY A CA 1
ATOM 4224 C C . GLY A 1 545 ? 5.595 -21.243 -5.222 1.00 77.38 545 GLY A C 1
ATOM 4225 O O . GLY A 1 545 ? 6.469 -22.020 -4.846 1.00 77.38 545 GLY A O 1
ATOM 4226 N N . ARG A 1 546 ? 5.491 -20.880 -6.510 1.00 79.81 546 ARG A N 1
ATOM 4227 C CA . ARG A 1 546 ? 6.446 -21.280 -7.558 1.00 79.81 546 ARG A CA 1
ATOM 4228 C C . ARG A 1 546 ? 7.547 -20.237 -7.733 1.00 79.81 546 ARG A C 1
ATOM 4230 O O . ARG A 1 546 ? 7.277 -19.041 -7.799 1.00 79.81 546 ARG A O 1
ATOM 4237 N N . ARG A 1 547 ? 8.789 -20.704 -7.856 1.00 85.94 547 ARG A N 1
ATOM 4238 C CA . ARG A 1 547 ? 9.965 -19.883 -8.174 1.00 85.94 547 ARG A CA 1
ATOM 4239 C C . ARG A 1 547 ? 10.068 -19.711 -9.690 1.00 85.94 547 ARG A C 1
ATOM 4241 O O . ARG A 1 547 ? 10.116 -20.706 -10.405 1.00 85.94 547 ARG A O 1
ATOM 4248 N N . LEU A 1 548 ? 10.113 -18.468 -10.153 1.00 85.56 548 LEU A N 1
ATOM 4249 C CA . LEU A 1 548 ? 10.241 -18.086 -11.558 1.00 85.56 548 LEU A CA 1
ATOM 4250 C C . LEU A 1 548 ? 11.621 -17.482 -11.806 1.00 85.56 548 LEU A C 1
ATOM 4252 O O . LEU A 1 548 ? 12.034 -16.591 -11.066 1.00 85.56 548 LEU A O 1
ATOM 4256 N N . ASP A 1 549 ? 12.320 -17.950 -12.835 1.00 89.56 549 ASP A N 1
ATOM 4257 C CA . ASP A 1 549 ? 13.630 -17.443 -13.256 1.00 89.56 549 ASP A CA 1
ATOM 4258 C C . ASP A 1 549 ? 13.481 -16.048 -13.887 1.00 89.56 549 ASP A C 1
ATOM 4260 O O . ASP A 1 549 ? 12.735 -15.874 -14.855 1.00 89.56 549 ASP A O 1
ATOM 4264 N N . ARG A 1 550 ? 14.160 -15.046 -13.315 1.00 88.75 550 ARG A N 1
ATOM 4265 C CA . ARG A 1 550 ? 14.166 -13.660 -13.811 1.00 88.75 550 ARG A CA 1
ATOM 4266 C C . ARG A 1 550 ? 15.338 -13.364 -14.742 1.00 88.75 550 ARG A C 1
ATOM 4268 O O . ARG A 1 550 ? 15.265 -12.383 -15.474 1.00 88.75 550 ARG A O 1
ATOM 4275 N N . ILE A 1 551 ? 16.384 -14.189 -14.713 1.00 87.56 551 ILE A N 1
ATOM 4276 C CA . ILE A 1 551 ? 17.632 -13.960 -15.450 1.00 87.56 551 ILE A CA 1
ATOM 4277 C C . ILE A 1 551 ? 17.536 -14.519 -16.862 1.00 87.56 551 ILE A C 1
ATOM 4279 O O . ILE A 1 551 ? 17.959 -13.876 -17.817 1.00 87.56 551 ILE A O 1
ATOM 4283 N N . ARG A 1 552 ? 16.976 -15.725 -17.006 1.00 90.50 552 ARG A N 1
ATOM 4284 C CA . ARG A 1 552 ? 16.868 -16.411 -18.299 1.00 90.50 552 ARG A CA 1
ATOM 4285 C C . ARG A 1 552 ? 15.442 -16.294 -18.835 1.00 90.50 552 ARG A C 1
ATOM 4287 O O . ARG A 1 552 ? 14.604 -17.106 -18.440 1.00 90.50 552 ARG A O 1
ATOM 4294 N N . PRO A 1 553 ? 15.149 -15.311 -19.703 1.00 92.00 553 PRO A N 1
ATOM 4295 C CA . PRO A 1 553 ? 13.838 -15.171 -20.321 1.00 92.00 553 PRO A CA 1
ATOM 4296 C C . PRO A 1 553 ? 13.496 -16.380 -21.195 1.00 92.00 553 PRO A C 1
ATOM 4298 O O . PRO A 1 553 ? 14.370 -17.022 -21.778 1.00 92.00 553 PRO A O 1
ATOM 4301 N N . GLY A 1 554 ? 12.208 -16.688 -21.297 1.00 92.12 554 GLY A N 1
ATOM 4302 C CA . GLY A 1 554 ? 11.723 -17.787 -22.122 1.00 92.12 554 GLY A CA 1
ATOM 4303 C C . GLY A 1 554 ? 10.218 -17.986 -21.999 1.00 92.12 554 GLY A C 1
ATOM 4304 O O . GLY A 1 554 ? 9.568 -17.445 -21.113 1.00 92.12 554 GLY A O 1
ATOM 4305 N N . ASN A 1 555 ? 9.651 -18.792 -22.892 1.00 90.12 555 ASN A N 1
ATOM 4306 C CA . ASN A 1 555 ? 8.196 -18.954 -22.999 1.00 90.12 555 ASN A CA 1
ATOM 4307 C C . ASN A 1 555 ? 7.628 -20.086 -22.123 1.00 90.12 555 ASN A C 1
ATOM 4309 O O . ASN A 1 555 ? 6.439 -20.400 -22.203 1.00 90.12 555 ASN A O 1
ATOM 4313 N N . SER A 1 556 ? 8.471 -20.726 -21.309 1.00 87.69 556 SER A N 1
ATOM 4314 C CA . SER A 1 556 ? 8.067 -21.760 -20.359 1.00 87.69 556 SER A CA 1
ATOM 4315 C C . SER A 1 556 ? 7.524 -21.154 -19.059 1.00 87.69 556 SER A C 1
ATOM 4317 O O . SER A 1 556 ? 7.863 -20.038 -18.676 1.00 87.69 556 SER A O 1
ATOM 4319 N N . SER A 1 557 ? 6.648 -21.885 -18.363 1.00 86.75 557 SER A N 1
ATOM 4320 C CA . SER A 1 557 ? 5.928 -21.379 -17.182 1.00 86.75 557 SER A CA 1
ATOM 4321 C C . SER A 1 557 ? 6.803 -21.143 -15.946 1.00 86.75 557 SER A C 1
ATOM 4323 O O . SER A 1 557 ? 6.323 -20.592 -14.962 1.00 86.75 557 SER A O 1
ATOM 4325 N N . ASP A 1 558 ? 8.055 -21.593 -15.964 1.00 87.75 558 ASP A N 1
ATOM 4326 C CA . ASP A 1 558 ? 9.073 -21.353 -14.938 1.00 87.75 558 ASP A CA 1
ATOM 4327 C C . ASP A 1 558 ? 9.855 -20.047 -15.168 1.00 87.75 558 ASP A C 1
ATOM 4329 O O . ASP A 1 558 ? 10.750 -19.727 -14.388 1.00 87.75 558 ASP A O 1
ATOM 4333 N N . ARG A 1 559 ? 9.539 -19.282 -16.222 1.00 91.50 559 ARG A N 1
ATOM 4334 C CA . ARG A 1 559 ? 10.189 -18.002 -16.537 1.00 91.50 559 ARG A CA 1
ATOM 4335 C C . ARG A 1 559 ? 9.333 -16.834 -16.081 1.00 91.50 559 ARG A C 1
ATOM 4337 O O . ARG A 1 559 ? 8.113 -16.834 -16.248 1.00 91.50 559 ARG A O 1
ATOM 4344 N N . PHE A 1 560 ? 9.978 -15.822 -15.507 1.00 91.69 560 PHE A N 1
ATOM 4345 C CA . PHE A 1 560 ? 9.303 -14.577 -15.158 1.00 91.69 560 PHE A CA 1
ATOM 4346 C C . PHE A 1 560 ? 9.050 -13.735 -16.406 1.00 91.69 560 PHE A C 1
ATOM 4348 O O . PHE A 1 560 ? 7.921 -13.303 -16.619 1.00 91.69 560 PHE A O 1
ATOM 4355 N N . PHE A 1 561 ? 10.083 -13.536 -17.229 1.00 93.44 561 PHE A N 1
ATOM 4356 C CA . PHE A 1 561 ? 10.005 -12.820 -18.501 1.00 93.44 561 PHE A CA 1
ATOM 4357 C C . PHE A 1 561 ? 9.903 -13.797 -19.674 1.00 93.44 561 PHE A C 1
ATOM 4359 O O . PHE A 1 561 ? 10.573 -14.831 -19.689 1.00 93.44 561 PHE A O 1
ATOM 4366 N N . LEU A 1 562 ? 9.092 -13.441 -20.666 1.00 92.00 562 LEU A N 1
ATOM 4367 C CA . LEU A 1 562 ? 9.011 -14.127 -21.951 1.00 92.00 562 LEU A CA 1
ATOM 4368 C C . LEU A 1 562 ? 10.309 -13.953 -22.743 1.00 92.00 562 LEU A C 1
ATOM 4370 O O . LEU A 1 562 ? 11.123 -13.081 -22.433 1.00 92.00 562 LEU A O 1
ATOM 4374 N N . ALA A 1 563 ? 10.492 -14.764 -23.791 1.00 92.44 563 ALA A N 1
ATOM 4375 C CA . ALA A 1 563 ? 11.710 -14.751 -24.614 1.00 92.44 563 ALA A CA 1
ATOM 4376 C C . ALA A 1 563 ? 11.994 -13.387 -25.278 1.00 92.44 563 ALA A C 1
ATOM 4378 O O . ALA A 1 563 ? 13.112 -13.116 -25.703 1.00 92.44 563 ALA A O 1
ATOM 4379 N N . ASP A 1 564 ? 11.000 -12.504 -25.294 1.00 88.62 564 ASP A N 1
ATOM 4380 C CA . ASP A 1 564 ? 11.087 -11.140 -25.793 1.00 88.62 564 ASP A CA 1
ATOM 4381 C C . ASP A 1 564 ? 11.767 -10.121 -24.858 1.00 88.62 564 ASP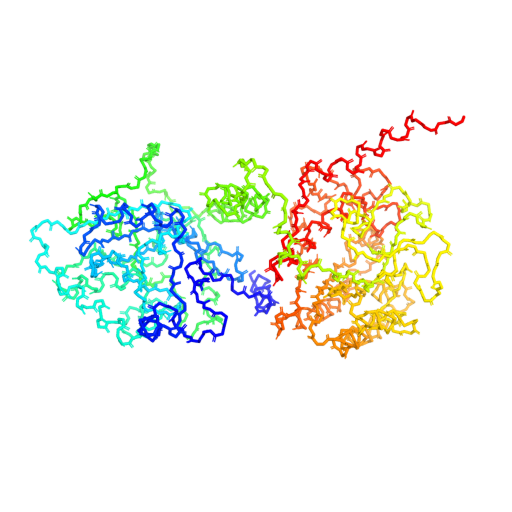 A C 1
ATOM 4383 O O . ASP A 1 564 ? 11.730 -8.916 -25.127 1.00 88.62 564 ASP A O 1
ATOM 4387 N N . LEU A 1 565 ? 12.367 -10.601 -23.765 1.00 90.12 565 LEU A N 1
ATOM 4388 C CA . LEU A 1 565 ? 13.207 -9.859 -22.817 1.00 90.12 565 LEU A CA 1
ATOM 4389 C C . LEU A 1 565 ? 12.500 -8.780 -21.989 1.00 90.12 565 LEU A C 1
ATOM 4391 O O . LEU A 1 565 ? 13.142 -8.168 -21.135 1.00 90.12 565 LEU A O 1
ATOM 4395 N N . ARG A 1 566 ? 11.208 -8.519 -22.215 1.00 89.31 566 ARG A N 1
ATOM 4396 C CA . ARG A 1 566 ? 10.507 -7.389 -21.583 1.00 89.31 566 ARG A CA 1
ATOM 4397 C C . ARG A 1 566 ? 9.241 -7.806 -20.856 1.00 89.31 566 ARG A C 1
ATOM 4399 O O . ARG A 1 566 ? 8.967 -7.287 -19.776 1.00 89.31 566 ARG A O 1
ATOM 4406 N N . ARG A 1 567 ? 8.422 -8.675 -21.455 1.00 93.31 567 ARG A N 1
ATOM 4407 C CA . ARG A 1 567 ? 7.053 -8.904 -20.977 1.00 93.31 567 ARG A CA 1
ATOM 4408 C C . ARG A 1 567 ? 7.000 -10.057 -19.977 1.00 93.31 567 ARG A C 1
ATOM 4410 O O . ARG A 1 567 ? 7.597 -11.100 -20.235 1.00 93.31 567 ARG A O 1
ATOM 4417 N N . PRO A 1 568 ? 6.278 -9.915 -18.853 1.00 93.12 568 PRO A N 1
ATOM 4418 C CA . PRO A 1 568 ? 6.113 -11.015 -17.917 1.00 93.12 568 PRO A CA 1
ATOM 4419 C C . PRO A 1 568 ? 5.224 -12.136 -18.476 1.00 93.12 568 PRO A C 1
ATOM 4421 O O . PRO A 1 568 ? 4.261 -11.874 -19.195 1.00 93.12 568 PRO A O 1
ATOM 4424 N N . GLY A 1 569 ? 5.509 -13.385 -18.107 1.00 92.19 569 GLY A N 1
ATOM 4425 C CA . GLY A 1 569 ? 4.677 -14.544 -18.439 1.00 92.19 569 GLY A CA 1
ATOM 4426 C C . GLY A 1 569 ? 3.366 -14.608 -17.640 1.00 92.19 569 GLY A C 1
ATOM 4427 O O . GLY A 1 569 ? 3.128 -13.813 -16.729 1.00 92.19 569 GLY A O 1
ATOM 4428 N N . THR A 1 570 ? 2.519 -15.600 -17.945 1.00 92.19 570 THR A N 1
ATOM 4429 C CA . THR A 1 570 ? 1.158 -15.738 -17.380 1.00 92.19 570 THR A CA 1
ATOM 4430 C C . THR A 1 570 ? 1.109 -15.681 -15.856 1.00 92.19 570 THR A C 1
ATOM 4432 O O . THR A 1 570 ? 0.229 -15.032 -15.305 1.00 92.19 570 THR A O 1
ATOM 4435 N N . LEU A 1 571 ? 2.039 -16.337 -15.152 1.00 90.75 571 LEU A N 1
ATOM 4436 C CA . LEU A 1 571 ? 2.038 -16.335 -13.684 1.00 90.75 571 LEU A CA 1
ATOM 4437 C C . LEU A 1 571 ? 2.320 -14.937 -13.119 1.00 90.75 571 LEU A C 1
ATOM 4439 O O . LEU A 1 571 ? 1.614 -14.477 -12.227 1.00 90.75 571 LEU A O 1
ATOM 4443 N N . ALA A 1 572 ? 3.302 -14.224 -13.671 1.00 89.94 572 ALA A N 1
ATOM 4444 C CA . ALA A 1 572 ? 3.605 -12.857 -13.255 1.00 89.94 572 ALA A CA 1
ATOM 4445 C C . ALA A 1 572 ? 2.463 -11.879 -13.600 1.00 89.94 572 ALA A C 1
ATOM 4447 O O . ALA A 1 572 ? 2.121 -11.015 -12.794 1.00 89.94 572 ALA A O 1
ATOM 4448 N N . GLN A 1 573 ? 1.810 -12.065 -14.751 1.00 94.69 573 GLN A N 1
ATOM 4449 C CA . GLN A 1 573 ? 0.601 -11.329 -15.136 1.00 94.69 573 GLN A CA 1
ATOM 4450 C C . GLN A 1 573 ? -0.608 -11.647 -14.238 1.00 94.69 573 GLN A C 1
ATOM 4452 O O . GLN A 1 573 ? -1.403 -10.761 -13.927 1.00 94.69 573 GLN A O 1
ATOM 4457 N N . ALA A 1 574 ? -0.727 -12.881 -13.746 1.00 88.94 574 ALA A N 1
ATOM 4458 C CA . ALA A 1 574 ? -1.746 -13.255 -12.769 1.00 88.94 574 ALA A CA 1
ATOM 4459 C C . ALA A 1 574 ? -1.525 -12.565 -11.415 1.00 88.94 574 ALA A C 1
ATOM 4461 O O . ALA A 1 574 ? -2.488 -12.203 -10.740 1.00 88.94 574 ALA A O 1
ATOM 4462 N N . GLU A 1 575 ? -0.269 -12.326 -11.035 1.00 88.94 575 GLU A N 1
ATOM 4463 C CA . GLU A 1 575 ? 0.032 -11.540 -9.841 1.00 88.94 575 GLU A CA 1
ATOM 4464 C C . GLU A 1 575 ? -0.282 -10.049 -10.038 1.00 88.94 575 GLU A C 1
ATOM 4466 O O . GLU A 1 575 ? -0.801 -9.415 -9.121 1.00 88.94 575 GLU A O 1
ATOM 4471 N N . LEU A 1 576 ? -0.078 -9.491 -11.238 1.00 92.69 576 LEU A N 1
ATOM 4472 C CA . LEU A 1 576 ? -0.583 -8.151 -11.570 1.00 92.69 576 LEU A CA 1
ATOM 4473 C C . LEU A 1 576 ? -2.118 -8.090 -11.462 1.00 92.69 576 LEU A C 1
ATOM 4475 O O . LEU A 1 576 ? -2.651 -7.185 -10.819 1.00 92.69 576 LEU A O 1
ATOM 4479 N N . ALA A 1 577 ? -2.824 -9.084 -12.008 1.00 91.69 577 ALA A N 1
ATOM 4480 C CA . ALA A 1 577 ? -4.279 -9.208 -11.897 1.00 91.69 577 ALA A CA 1
ATOM 4481 C C . ALA A 1 577 ? -4.749 -9.284 -10.432 1.00 91.69 577 ALA A C 1
ATOM 4483 O O . ALA A 1 577 ? -5.685 -8.584 -10.036 1.00 91.69 577 ALA A O 1
ATOM 4484 N N . ARG A 1 578 ? -4.070 -10.084 -9.598 1.00 91.38 578 ARG A N 1
ATOM 4485 C CA . ARG A 1 578 ? -4.346 -10.165 -8.156 1.00 91.38 578 ARG A CA 1
ATOM 4486 C C . ARG A 1 578 ? -4.180 -8.806 -7.485 1.00 91.38 578 ARG A C 1
ATOM 4488 O O . ARG A 1 578 ? -5.063 -8.389 -6.735 1.00 91.38 578 ARG A O 1
ATOM 4495 N N . LYS A 1 579 ? -3.074 -8.111 -7.755 1.00 86.44 579 LYS A N 1
ATOM 4496 C CA . LYS A 1 579 ? -2.805 -6.800 -7.153 1.00 86.44 579 LYS A CA 1
ATOM 4497 C C . LYS A 1 579 ? -3.812 -5.749 -7.602 1.00 86.44 579 LYS A C 1
ATOM 4499 O O . LYS A 1 579 ? -4.262 -4.974 -6.767 1.00 86.44 579 LYS A O 1
ATOM 4504 N N . PHE A 1 580 ? -4.242 -5.775 -8.863 1.00 91.94 580 PHE A N 1
ATOM 4505 C CA . PHE A 1 580 ? -5.338 -4.927 -9.331 1.00 91.94 580 PHE A CA 1
ATOM 4506 C C . PHE A 1 580 ? -6.611 -5.144 -8.497 1.00 91.94 580 PHE A C 1
ATOM 4508 O O . PHE A 1 580 ? -7.141 -4.174 -7.956 1.00 91.94 580 PHE A O 1
ATOM 4515 N N . ILE A 1 581 ? -7.050 -6.401 -8.314 1.00 84.69 581 ILE A N 1
ATOM 4516 C CA . ILE A 1 581 ? -8.221 -6.746 -7.482 1.00 84.69 581 ILE A CA 1
ATOM 4517 C C . ILE A 1 581 ? -8.052 -6.212 -6.055 1.00 84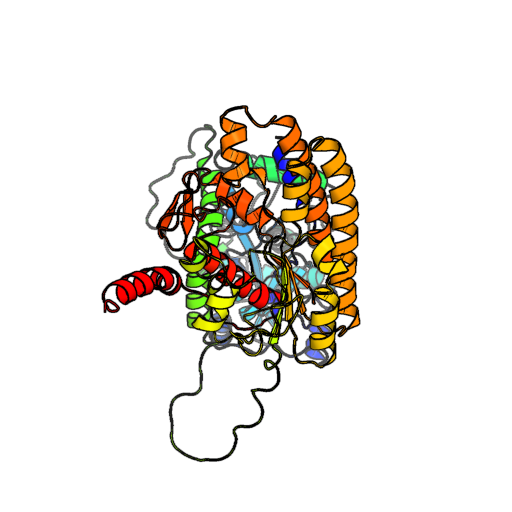.69 581 ILE A C 1
ATOM 4519 O O . ILE A 1 581 ? -8.954 -5.568 -5.515 1.00 84.69 581 ILE A O 1
ATOM 4523 N N . GLN A 1 582 ? -6.893 -6.458 -5.440 1.00 81.31 582 GLN A N 1
ATOM 4524 C CA . GLN A 1 582 ? -6.594 -5.991 -4.085 1.00 81.31 582 GLN A CA 1
ATOM 4525 C C . GLN A 1 582 ? -6.689 -4.464 -3.991 1.00 81.31 582 GLN A C 1
ATOM 4527 O O . GLN A 1 582 ? -7.338 -3.952 -3.077 1.00 81.31 582 GLN A O 1
ATOM 4532 N N . THR A 1 583 ? -6.124 -3.746 -4.963 1.00 84.19 583 THR A N 1
ATOM 4533 C CA . THR A 1 583 ? -6.146 -2.282 -5.030 1.00 84.19 583 THR A CA 1
ATOM 4534 C C . THR A 1 583 ? -7.565 -1.735 -5.164 1.00 84.19 583 THR A C 1
ATOM 4536 O O . THR A 1 583 ? -7.954 -0.872 -4.376 1.00 84.19 583 THR A O 1
ATOM 4539 N N . VAL A 1 584 ? -8.374 -2.233 -6.106 1.00 81.25 584 VAL A N 1
ATOM 4540 C CA . VAL A 1 584 ? -9.741 -1.712 -6.304 1.00 81.25 584 VAL A CA 1
ATOM 4541 C C . VAL A 1 584 ? -10.686 -2.104 -5.171 1.00 81.25 584 VAL A C 1
ATOM 4543 O O . VAL A 1 584 ? -11.543 -1.311 -4.784 1.00 81.25 584 VAL A O 1
ATOM 4546 N N . ASN A 1 585 ? -10.499 -3.276 -4.564 1.00 82.38 585 ASN A N 1
ATOM 4547 C CA . ASN A 1 585 ? -11.257 -3.666 -3.379 1.00 82.38 585 ASN A CA 1
ATOM 4548 C C . ASN A 1 585 ? -10.929 -2.780 -2.183 1.00 82.38 585 ASN A C 1
ATOM 4550 O O . ASN A 1 585 ? -11.842 -2.308 -1.510 1.00 82.38 585 ASN A O 1
ATOM 4554 N N . ALA A 1 586 ? -9.640 -2.547 -1.928 1.00 76.38 586 ALA A N 1
ATOM 4555 C CA . ALA A 1 586 ? -9.199 -1.728 -0.808 1.00 76.38 586 ALA A CA 1
ATOM 4556 C C . ALA A 1 586 ? -9.600 -0.259 -0.989 1.00 76.38 586 ALA A C 1
ATOM 4558 O O . ALA A 1 586 ? -10.047 0.376 -0.036 1.00 76.38 586 ALA A O 1
ATOM 4559 N N . ARG A 1 587 ? -9.465 0.282 -2.207 1.00 82.06 587 ARG A N 1
ATOM 4560 C CA . ARG A 1 587 ? -9.737 1.699 -2.472 1.00 82.06 587 ARG A CA 1
ATOM 4561 C C . ARG A 1 587 ? -11.218 2.002 -2.649 1.00 82.06 587 ARG A C 1
ATOM 4563 O O . ARG A 1 587 ? -11.691 3.014 -2.138 1.00 82.06 587 ARG A O 1
ATOM 4570 N N . PHE A 1 588 ? -11.924 1.165 -3.404 1.00 84.75 588 PHE A N 1
ATOM 4571 C CA . PHE A 1 588 ? -13.263 1.471 -3.909 1.00 84.75 588 PHE A CA 1
ATOM 4572 C C . PHE A 1 588 ? -14.353 0.551 -3.362 1.00 84.75 588 PHE A C 1
ATOM 4574 O O . PHE A 1 588 ? -15.517 0.745 -3.702 1.00 84.75 588 PHE A O 1
ATOM 4581 N N . GLY A 1 589 ? -14.007 -0.452 -2.547 1.00 81.12 589 GLY A N 1
ATOM 4582 C CA . GLY A 1 589 ? -14.984 -1.416 -2.039 1.00 81.12 589 GLY A CA 1
ATOM 4583 C C . GLY A 1 589 ? -15.612 -2.269 -3.144 1.00 81.12 589 GLY A C 1
ATOM 4584 O O . GLY A 1 589 ? -16.772 -2.645 -3.030 1.00 81.12 589 GLY A O 1
ATOM 4585 N N . ALA A 1 590 ? -14.867 -2.561 -4.219 1.00 79.62 590 ALA A N 1
ATOM 4586 C CA . ALA A 1 590 ? -15.387 -3.234 -5.417 1.00 79.62 590 ALA A CA 1
ATOM 4587 C C . ALA A 1 590 ? -15.896 -4.675 -5.188 1.00 79.62 590 ALA A C 1
ATOM 4589 O O . ALA A 1 590 ? -16.598 -5.206 -6.045 1.00 79.62 590 ALA A O 1
ATOM 4590 N N . ALA A 1 591 ? -15.558 -5.289 -4.046 1.00 86.94 591 ALA A N 1
ATOM 4591 C CA . ALA A 1 591 ? -15.979 -6.632 -3.635 1.00 86.94 591 ALA A CA 1
ATOM 4592 C C . ALA A 1 591 ? -15.728 -7.735 -4.688 1.00 86.94 591 ALA A C 1
ATOM 4594 O O . ALA A 1 591 ? -16.502 -8.679 -4.807 1.00 86.94 591 ALA A O 1
ATOM 4595 N N . ILE A 1 592 ? -14.635 -7.625 -5.450 1.00 81.88 592 ILE A N 1
ATOM 4596 C CA . ILE A 1 592 ? -14.215 -8.635 -6.428 1.00 81.88 592 ILE A CA 1
ATOM 4597 C C . ILE A 1 592 ? -13.485 -9.764 -5.696 1.00 81.88 592 ILE A C 1
ATOM 4599 O O . ILE A 1 592 ? -12.554 -9.504 -4.931 1.00 81.88 592 ILE A O 1
ATOM 4603 N N . ASP A 1 593 ? -13.846 -11.017 -5.954 1.00 85.56 593 ASP A N 1
ATOM 4604 C CA . ASP A 1 593 ? -13.180 -12.159 -5.324 1.00 85.56 593 ASP A CA 1
ATOM 4605 C C . ASP A 1 593 ? -11.665 -12.187 -5.636 1.00 85.56 593 ASP A C 1
ATOM 4607 O O . ASP A 1 593 ? -11.279 -12.140 -6.809 1.00 85.56 593 ASP A O 1
ATOM 4611 N N . PRO A 1 594 ? -10.768 -12.294 -4.634 1.00 82.06 594 PRO A N 1
ATOM 4612 C CA . PRO A 1 594 ? -9.322 -12.363 -4.865 1.00 82.06 594 PRO A CA 1
ATOM 4613 C C . PRO A 1 594 ? -8.899 -13.594 -5.678 1.00 82.06 594 PRO A C 1
ATOM 4615 O O . PRO A 1 594 ? -9.492 -14.663 -5.536 1.00 82.06 594 PRO A O 1
ATOM 4618 N N . LEU A 1 595 ? -7.849 -13.470 -6.500 1.00 77.38 595 LEU A N 1
ATOM 4619 C CA . LEU A 1 595 ? -7.224 -14.595 -7.217 1.00 77.38 595 LEU A CA 1
ATOM 4620 C C . LEU A 1 595 ? -6.377 -15.457 -6.271 1.00 77.38 595 LEU A C 1
ATOM 4622 O O . LEU A 1 595 ? -5.320 -15.025 -5.807 1.00 77.38 595 LEU A O 1
ATOM 4626 N N . ARG A 1 596 ? -6.801 -16.696 -6.013 1.00 84.50 596 ARG A N 1
ATOM 4627 C CA . ARG A 1 596 ? -6.112 -17.634 -5.110 1.00 84.50 596 ARG A CA 1
ATOM 4628 C C . ARG A 1 596 ? -4.912 -18.288 -5.792 1.00 84.50 596 ARG A C 1
ATOM 4630 O O . ARG A 1 596 ? -4.911 -18.486 -7.003 1.00 84.50 596 ARG A O 1
ATOM 4637 N N . ASP A 1 597 ? -3.923 -18.713 -5.007 1.00 81.44 597 ASP A N 1
ATOM 4638 C CA . ASP A 1 597 ? -2.718 -19.386 -5.526 1.00 81.44 597 ASP A CA 1
ATOM 4639 C C . ASP A 1 597 ? -3.052 -20.583 -6.431 1.00 81.44 597 ASP A C 1
ATOM 4641 O O . ASP A 1 597 ? -2.525 -20.700 -7.533 1.00 81.44 597 ASP A O 1
ATOM 4645 N N . ALA A 1 598 ? -4.005 -21.426 -6.023 1.00 83.38 598 ALA A N 1
ATOM 4646 C CA . ALA A 1 598 ? -4.445 -22.575 -6.816 1.00 83.38 598 ALA A CA 1
ATOM 4647 C C . ALA A 1 598 ? -5.144 -22.192 -8.137 1.00 83.38 598 ALA A C 1
ATOM 4649 O O . ALA A 1 598 ? -5.194 -22.995 -9.065 1.00 83.38 598 ALA A O 1
ATOM 4650 N N . GLU A 1 599 ? -5.733 -20.998 -8.238 1.00 84.38 599 GLU A N 1
ATOM 4651 C CA . GLU A 1 599 ? -6.272 -20.490 -9.507 1.00 84.38 599 GLU A CA 1
ATOM 4652 C C . GLU A 1 599 ? -5.143 -20.006 -10.413 1.00 84.38 599 GLU A C 1
ATOM 4654 O O . GLU A 1 599 ? -5.125 -20.358 -11.588 1.00 84.38 599 GLU A O 1
ATOM 4659 N N . ILE A 1 600 ? -4.168 -19.278 -9.857 1.00 81.00 600 ILE A N 1
ATOM 4660 C CA . ILE A 1 600 ? -2.999 -18.789 -10.598 1.00 81.00 600 ILE A CA 1
ATOM 4661 C C . ILE A 1 600 ? -2.200 -19.947 -11.206 1.00 81.00 600 ILE A C 1
ATOM 4663 O O . ILE A 1 600 ? -1.851 -19.896 -12.383 1.00 81.00 600 ILE A O 1
ATOM 4667 N N . LEU A 1 601 ? -1.950 -21.011 -10.438 1.00 84.81 601 LEU A N 1
ATOM 4668 C CA . LEU A 1 601 ? -1.211 -22.180 -10.925 1.00 84.81 601 LEU A CA 1
ATOM 4669 C C . LEU A 1 601 ? -1.955 -22.913 -12.055 1.00 84.81 601 LEU A C 1
ATOM 4671 O O . LEU A 1 601 ? -1.343 -23.285 -13.055 1.00 84.81 601 LEU A O 1
ATOM 4675 N N . ARG A 1 602 ? -3.289 -23.016 -11.972 1.00 86.62 602 ARG A N 1
ATOM 4676 C CA . ARG A 1 602 ? -4.106 -23.649 -13.022 1.00 86.62 602 ARG A CA 1
ATOM 4677 C C . ARG A 1 602 ? -4.046 -22.927 -14.369 1.00 86.62 602 ARG A C 1
ATOM 4679 O O . ARG A 1 602 ? -4.183 -23.584 -15.395 1.00 86.62 602 ARG A O 1
ATOM 4686 N N . LEU A 1 603 ? -3.768 -21.618 -14.396 1.00 83.81 603 LEU A N 1
ATOM 4687 C CA . LEU A 1 603 ? -3.644 -20.852 -15.648 1.00 83.81 603 LEU A CA 1
ATOM 4688 C C . LEU A 1 603 ? -2.533 -21.376 -16.573 1.00 83.81 603 LEU A C 1
ATOM 4690 O O . LEU A 1 603 ? -2.600 -21.164 -17.785 1.00 83.81 603 LEU A O 1
ATOM 4694 N N . VAL A 1 604 ? -1.512 -22.035 -16.016 1.00 81.44 604 VAL A N 1
ATOM 4695 C CA . VAL A 1 604 ? -0.406 -22.632 -16.784 1.00 81.44 604 VAL A CA 1
ATOM 4696 C C . VAL A 1 604 ? -0.446 -24.159 -16.826 1.00 81.44 604 VAL A C 1
ATOM 4698 O O . VAL A 1 604 ? 0.183 -24.748 -17.698 1.00 81.44 604 VAL A O 1
ATOM 4701 N N . ASP A 1 605 ? -1.205 -24.805 -15.941 1.00 71.38 605 ASP A N 1
ATOM 4702 C CA . ASP A 1 605 ? -1.383 -26.260 -15.968 1.00 71.38 605 ASP A CA 1
ATOM 4703 C C . ASP A 1 605 ? -2.473 -26.673 -16.997 1.00 71.38 605 ASP A C 1
ATOM 4705 O O . ASP A 1 605 ? -2.290 -27.631 -17.749 1.00 71.38 605 ASP A O 1
ATOM 4709 N N . ASP A 1 606 ? -3.550 -25.889 -17.164 1.00 52.81 606 ASP A N 1
ATOM 4710 C CA . ASP A 1 606 ? -4.584 -26.132 -18.197 1.00 52.81 606 ASP A CA 1
ATOM 4711 C C . ASP A 1 606 ? -4.081 -25.877 -19.632 1.00 52.81 606 ASP A C 1
ATOM 4713 O O . ASP A 1 606 ? -4.644 -26.391 -20.606 1.00 52.81 606 ASP A O 1
ATOM 4717 N N . SER A 1 607 ? -3.022 -25.076 -19.795 1.00 49.94 607 SER A N 1
ATOM 4718 C CA . SER A 1 607 ? -2.366 -24.863 -21.092 1.00 49.94 607 SER A CA 1
ATOM 4719 C C . SER A 1 607 ? -1.416 -26.009 -21.464 1.00 49.94 607 SER A C 1
ATOM 4721 O O . SER A 1 607 ? -1.173 -26.222 -22.654 1.00 49.94 607 SER A O 1
ATOM 4723 N N . LEU A 1 608 ? -0.959 -26.800 -20.484 1.00 38.19 608 LEU A N 1
ATOM 4724 C CA . LEU A 1 608 ? -0.274 -28.077 -20.709 1.00 38.19 608 LEU A CA 1
ATOM 4725 C C . LEU A 1 608 ? -1.271 -29.181 -21.108 1.00 38.19 608 LEU A C 1
ATOM 4727 O O . LEU A 1 608 ? -0.973 -29.957 -22.013 1.00 38.19 608 LEU A O 1
ATOM 4731 N N . ALA A 1 609 ? -2.486 -29.192 -20.543 1.00 30.11 609 ALA A N 1
ATOM 4732 C CA . ALA A 1 609 ? -3.535 -30.161 -20.898 1.00 30.11 609 ALA A CA 1
ATOM 4733 C C . ALA A 1 609 ? -4.156 -29.938 -22.295 1.00 30.11 609 ALA A C 1
ATOM 4735 O O . ALA A 1 609 ? -4.565 -30.890 -22.954 1.00 30.11 609 ALA A O 1
ATOM 4736 N N . ARG A 1 610 ? -4.201 -28.695 -22.800 1.00 39.28 610 ARG A N 1
ATOM 4737 C CA . ARG A 1 610 ? -4.680 -28.403 -24.172 1.00 39.28 610 ARG A CA 1
ATOM 4738 C C . ARG A 1 610 ? -3.634 -28.629 -25.268 1.00 39.28 610 ARG A C 1
ATOM 4740 O O . ARG A 1 610 ? -3.977 -28.587 -26.447 1.00 39.28 610 ARG A O 1
ATOM 4747 N N . ARG A 1 611 ? -2.373 -28.893 -24.905 1.00 39.31 611 ARG A N 1
ATOM 4748 C CA . ARG A 1 611 ? -1.307 -29.253 -25.858 1.00 39.31 611 ARG A CA 1
ATOM 4749 C C . ARG A 1 611 ? -1.234 -30.752 -26.158 1.00 39.31 611 ARG A C 1
ATOM 4751 O O . ARG A 1 611 ? -0.552 -31.123 -27.102 1.00 39.31 611 ARG A O 1
ATOM 4758 N N . THR A 1 612 ? -1.961 -31.595 -25.425 1.00 33.53 612 THR A N 1
ATOM 4759 C CA . THR A 1 612 ? -2.059 -33.039 -25.702 1.00 33.53 612 THR A CA 1
ATOM 4760 C C . THR A 1 612 ? -3.336 -33.443 -26.448 1.00 33.53 612 THR A C 1
ATOM 4762 O O . THR A 1 612 ? -3.499 -34.618 -26.755 1.00 33.53 612 THR A O 1
ATOM 4765 N N . SER A 1 613 ? -4.228 -32.500 -26.788 1.00 31.08 613 SER A N 1
ATOM 4766 C CA . SER A 1 613 ? -5.511 -32.789 -27.458 1.00 31.08 613 SER A CA 1
ATOM 4767 C C . SER A 1 613 ? -5.762 -32.027 -28.766 1.00 31.08 613 SER A C 1
ATOM 4769 O O . SER A 1 613 ? -6.895 -31.972 -29.238 1.00 31.08 613 SER A O 1
ATOM 4771 N N . SER A 1 614 ? -4.728 -31.462 -29.395 1.00 30.69 614 SER A N 1
ATOM 4772 C CA . SER A 1 614 ? -4.857 -30.899 -30.748 1.00 30.69 614 SER A CA 1
ATOM 4773 C C . SER A 1 614 ? -3.630 -31.174 -31.622 1.00 30.69 614 SER A C 1
ATOM 4775 O O . SER A 1 614 ? -2.806 -30.299 -31.870 1.00 30.69 614 SER A O 1
ATOM 4777 N N . SER A 1 615 ? -3.555 -32.408 -32.119 1.00 25.05 615 SER A N 1
ATOM 4778 C CA . SER A 1 615 ? -2.925 -32.727 -33.404 1.00 25.05 615 SER A CA 1
ATOM 4779 C C . SER A 1 615 ? -4.037 -33.087 -34.393 1.00 25.05 615 SER A C 1
ATOM 4781 O O . SER A 1 615 ? -4.875 -33.923 -34.049 1.00 25.05 615 SER A O 1
ATOM 4783 N N . PRO A 1 616 ? -4.084 -32.487 -35.591 1.00 32.81 616 PRO A N 1
ATOM 4784 C CA . PRO A 1 616 ? -4.290 -33.254 -36.812 1.00 32.81 616 PRO A CA 1
ATOM 4785 C C . PRO A 1 616 ? -3.091 -34.173 -37.063 1.00 32.81 616 PRO A C 1
ATOM 4787 O O . PRO A 1 616 ? -1.944 -33.710 -36.841 1.00 32.81 616 PRO A O 1
#

Foldseek 3Di:
DVVVVVVLVLLVFDADDPDQQLCVLQDPPDDFDCQFPVVVVCVVVVVRPDDDQFPQLVVQFVVCLVQPEQFKKKFAQFQDAPSRSLFRVSVLQCVLQVHQGRFIWGWDQDPSFTWTFFQDQRGTGTGGRSSVCSRHPGWIFIKHFDPVPCVCRVQLVVLSVVRRNVRAHDDPQLPLDRNHYHGQSNSQCSVVVVVDRLAFWDFQLRRLNNLQAVPVSVCQQVVQVVVPPRGHDSRRTHAGCHDCPHGNVVGPRIDTSGGTDDDPPPDDPDSPPPHRHPNSVVVSVVVSVVCVVCVQVVVVVVCVVRVPDDDDDDDDDDDDDPDDDPPPAQAAEAEEAEPLQQALCPDDDWSVLFGFLVRLCCVPFVGQLADFAPCADDPPQGGTGQRYSYYYLDALVNCVVRPSLVSNLVCVLVRNHQEYEYYHHPSQLVVLCVDPNSVVSLVVSLVSRLVSVVVSVVSNCVSPVRRAYEQEQDAQCCLFLVNVVCVVVVVDDPVSSVVSVVSSSVSRSSSSVVQSPDLRYWYLYVNVVVVVQVVVPSQWGAFLNQTAGSNQADNAPNHQHHPVRGHGGHRVSLVVSQSVVVRCCVRPVSPGDGQHSVNSVVSRVVSVVVVVPDDD